Protein 1KJZ (pdb70)

Secondary structure (DSSP, 8-state):
--S---EEEEES-TTSSHHHHHHHHHT-----TTTTSS-SSS--EEEEEEEEE-TTT--EESSSB-TTT-PBPEEEEEEEEEE-SSHHHHHHHHHH-GGG-SEEEEEEETTSSSPPHHHHHHHHHHHHHT---EEEEEE-GGGS-HHHHHHHHHHHHHHHTTSTTTT--EEEEBTTTTBTHHHHHHHHHHHSPPP---TTSPPEEEEEEEE--S----PPPPEEEEEEEES-EETT-EEEEEEEEEEEETTEEEEEEEEEEEEEEEETTEEESEE-SSS-EEEEESS-GGGTGGGTTTT-EEESTT-S--EEEEEEEEEEE----SSSGGGGS-PPP-TT-EEEEEETTEEEEEEEEEEETTEEEEEEEEEEE--TT-EEEEEEEETTEEEEEEEEEEE-

Sequence (400 aa):
SRQAEVNIGMVGHVDHGKTTLTKALTGVWTDHSEELRRGITIKIGFADAEIRRCPNCGRYSTSPVCPYCGHETEFVRRVSFIDAPGHEALMTTMLAGASLMDGAILVIAANEPCPRPQTREHLMALQIIGQKNIIIAQNKIELVDKEKALENYRQIKEFIEGTVAENAPIIPISALHGANIDVLVKAIEDFIPTPKRDPNKPPKMLVLRSFDVNKPGKLVGGVLDGSIVQGKLKVGDEIEIRPGVPYEEHGRIKYEPITTEIVSLQAGGQFVEEAYPGGLVGVGTKLDPYLTKGDLMAGNVVGKPGKLPPVWDSLRLEVHLLERVVGTEQELKVEPIKRKEVLLLNVGTARTMGLVTGLGKDEIEVKLQIPVCAEPGDRVAISRQIGSRWRLIGYGIIKE

Structure (mmCIF, N/CA/C/O backbone):
data_1KJZ
#
_entry.id   1KJZ
#
_cell.length_a   51.480
_cell.length_b   86.741
_cell.length_c   58.083
_cell.angle_alpha   90.00
_cell.angle_beta   110.40
_cell.angle_gamma   90.00
#
_symmetry.space_group_name_H-M   'P 1 21 1'
#
loop_
_entity.id
_entity.type
_entity.pdbx_description
1 polymer eIF2gamma
2 non-polymer 'ZINC ION'
3 water water
#
loop_
_atom_site.group_PDB
_atom_site.id
_atom_site.type_symbol
_atom_site.label_atom_id
_atom_site.label_alt_id
_atom_site.label_comp_id
_atom_site.label_asym_id
_atom_site.label_entity_id
_atom_site.label_seq_id
_atom_site.pdbx_PDB_ins_code
_atom_site.Cartn_x
_atom_site.Cartn_y
_atom_site.Cartn_z
_atom_site.occupancy
_atom_site.B_iso_or_equiv
_atom_site.auth_seq_id
_atom_site.auth_comp_id
_atom_site.auth_asym_id
_atom_site.auth_atom_id
_atom_site.pdbx_PDB_model_num
ATOM 1 N N . SER A 1 6 ? 10.904 -20.025 33.188 1.00 58.09 6 SER A N 1
ATOM 2 C CA . SER A 1 6 ? 9.652 -19.241 33.395 1.00 55.71 6 SER A CA 1
ATOM 3 C C . SER A 1 6 ? 8.477 -19.874 32.663 1.00 53.99 6 SER A C 1
ATOM 4 O O . SER A 1 6 ? 8.637 -20.468 31.598 1.00 52.93 6 SER A O 1
ATOM 7 N N . ARG A 1 7 ? 7.291 -19.726 33.238 1.00 51.32 7 ARG A N 1
ATOM 8 C CA . ARG A 1 7 ? 6.091 -20.298 32.656 1.00 49.09 7 ARG A CA 1
ATOM 9 C C . ARG A 1 7 ? 5.188 -19.220 32.056 1.00 44.65 7 ARG A C 1
ATOM 10 O O . ARG A 1 7 ? 4.026 -19.479 31.753 1.00 43.76 7 ARG A O 1
ATOM 18 N N . GLN A 1 8 ? 5.723 -18.016 31.874 1.00 38.14 8 GLN A N 1
ATOM 19 C CA . GLN A 1 8 ? 4.930 -16.922 31.319 1.00 32.88 8 GLN A CA 1
ATOM 20 C C . GLN A 1 8 ? 4.745 -17.057 29.805 1.00 28.98 8 GLN A C 1
ATOM 21 O O . GLN A 1 8 ? 5.425 -17.841 29.149 1.00 26.53 8 GLN A O 1
ATOM 27 N N . ALA A 1 9 ? 3.818 -16.278 29.258 1.00 26.77 9 ALA A N 1
ATOM 28 C CA . ALA A 1 9 ? 3.554 -16.282 27.821 1.00 27.06 9 ALA A CA 1
ATO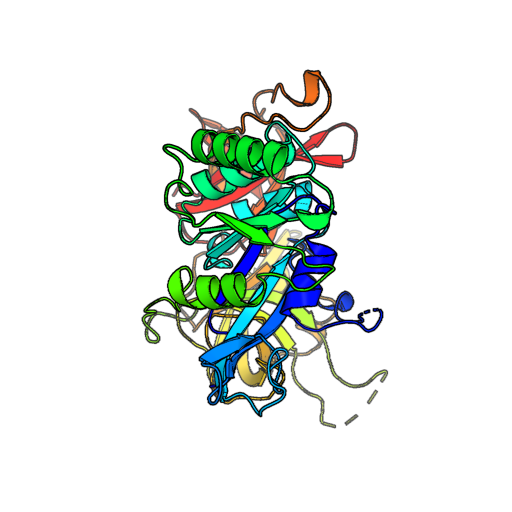M 29 C C . ALA A 1 9 ? 4.859 -15.983 27.096 1.00 28.42 9 ALA A C 1
ATOM 30 O O . ALA A 1 9 ? 5.666 -15.185 27.572 1.00 29.28 9 ALA A O 1
ATOM 32 N N . GLU A 1 10 ? 5.057 -16.610 25.941 1.00 25.98 10 GLU A N 1
ATOM 33 C CA . GLU A 1 10 ? 6.274 -16.416 25.169 1.00 26.58 10 GLU A CA 1
ATOM 34 C C . GLU A 1 10 ? 6.083 -15.581 23.904 1.00 25.77 10 GLU A C 1
ATOM 35 O O . GLU A 1 10 ? 7.035 -14.992 23.394 1.00 26.32 10 GLU A O 1
ATOM 41 N N . VAL A 1 11 ? 4.856 -15.543 23.394 1.00 24.74 11 VAL A N 1
ATOM 42 C CA . VAL A 1 11 ? 4.545 -14.762 22.197 1.00 23.52 11 VAL A CA 1
ATOM 43 C C . VAL A 1 11 ? 3.171 -14.131 22.348 1.00 23.25 11 VAL A C 1
ATOM 44 O O . VAL A 1 11 ? 2.331 -14.651 23.080 1.00 24.74 11 VAL A O 1
ATOM 48 N N . ASN A 1 12 ? 2.961 -12.998 21.681 1.00 22.94 12 ASN A N 1
ATOM 49 C CA . ASN A 1 12 ? 1.667 -12.324 21.693 1.00 23.38 12 ASN A CA 1
ATOM 50 C C . ASN A 1 12 ? 1.104 -12.575 20.300 1.00 23.19 12 ASN A C 1
ATOM 51 O O . ASN A 1 12 ? 1.775 -12.304 19.308 1.00 24.73 12 ASN A O 1
ATOM 56 N N . ILE A 1 13 ? -0.118 -13.097 20.234 1.00 23.15 13 ILE A N 1
ATOM 57 C CA . ILE A 1 13 ? -0.755 -13.433 18.963 1.00 22.31 13 ILE A CA 1
ATOM 58 C C . ILE A 1 13 ? -1.986 -12.564 18.756 1.00 21.74 13 ILE A C 1
ATOM 59 O O . ILE A 1 13 ? -2.949 -12.651 19.515 1.00 20.58 13 ILE A O 1
ATOM 64 N N . GLY A 1 14 ? -1.957 -11.731 17.727 1.00 21.40 14 GLY A N 1
ATOM 65 C CA . GLY A 1 14 ? -3.092 -10.868 17.485 1.00 24.67 14 GLY A CA 1
ATOM 66 C C . GLY A 1 14 ? -4.269 -11.597 16.865 1.00 25.21 14 GLY A C 1
ATOM 67 O O . GLY A 1 14 ? -4.103 -12.346 15.902 1.00 26.31 14 GLY A O 1
ATOM 68 N N . MET A 1 15 ? -5.454 -11.396 17.430 1.00 24.49 15 MET A N 1
ATOM 69 C CA . MET A 1 15 ? -6.661 -12.000 16.885 1.00 25.22 15 MET A CA 1
ATOM 70 C C . MET A 1 15 ? -7.207 -10.920 15.965 1.00 27.39 15 MET A C 1
ATOM 71 O O . MET A 1 15 ? -7.919 -10.007 16.405 1.00 24.36 15 MET A O 1
ATOM 76 N N . VAL A 1 16 ? -6.838 -11.022 14.691 1.00 25.62 16 VAL A N 1
ATOM 77 C CA . VAL A 1 16 ? -7.233 -10.048 13.684 1.00 29.55 16 VAL A CA 1
ATOM 78 C C . VAL A 1 16 ? -8.468 -10.493 12.912 1.00 32.33 16 VAL A C 1
ATOM 79 O O . VAL A 1 16 ? -8.386 -11.289 11.986 1.00 32.02 16 VAL A O 1
ATOM 83 N N . GLY A 1 17 ? -9.622 -9.973 13.301 1.00 38.80 17 GLY A N 1
ATOM 84 C CA . GLY A 1 17 ? -10.842 -10.363 12.619 1.00 46.25 17 GLY A CA 1
ATOM 85 C C . GLY A 1 17 ? -12.053 -9.555 13.036 1.00 50.68 17 GLY A C 1
ATOM 86 O O . GLY A 1 17 ? -12.063 -8.946 14.107 1.00 51.21 17 GLY A O 1
ATOM 87 N N . HIS A 1 18 ? -13.071 -9.559 12.178 1.00 56.73 18 HIS A N 1
ATOM 88 C CA . HIS A 1 18 ? -14.316 -8.831 12.406 1.00 62.54 18 HIS A CA 1
ATOM 89 C C . HIS A 1 18 ? -14.878 -9.079 13.795 1.00 64.30 18 HIS A C 1
ATOM 90 O O . HIS A 1 18 ? -14.868 -10.207 14.284 1.00 64.30 18 HIS A O 1
ATOM 97 N N . VAL A 1 19 ? -15.368 -8.011 14.416 1.00 66.93 19 VAL A N 1
ATOM 98 C CA . VAL A 1 19 ? -15.923 -8.048 15.764 1.00 69.00 19 VAL A CA 1
ATOM 99 C C . VAL A 1 19 ? -16.862 -9.225 16.065 1.00 70.74 19 VAL A C 1
ATOM 100 O O . VAL A 1 19 ? -17.368 -9.358 17.182 1.00 71.50 19 VAL A O 1
ATOM 104 N N . ASP A 1 20 ? -17.091 -10.077 15.068 1.00 72.12 20 ASP A N 1
ATOM 105 C CA . ASP A 1 20 ? -17.912 -11.266 15.253 1.00 73.28 20 ASP A CA 1
ATOM 106 C C . ASP A 1 20 ? -18.072 -12.131 14.005 1.00 73.49 20 ASP A C 1
ATOM 107 O O . ASP A 1 20 ? -19.123 -12.150 13.363 1.00 73.72 20 ASP A O 1
ATOM 112 N N . HIS A 1 21 ? -16.998 -12.832 13.666 1.00 73.57 21 HIS A N 1
ATOM 113 C CA . HIS A 1 21 ? -16.973 -13.769 12.553 1.00 72.95 21 HIS A CA 1
ATOM 114 C C . HIS A 1 21 ? -16.458 -15.026 13.211 1.00 72.05 21 HIS A C 1
ATOM 115 O O . HIS A 1 21 ? -15.949 -15.941 12.559 1.00 71.70 21 HIS A O 1
ATOM 122 N N . GLY A 1 22 ? -16.591 -15.028 14.534 1.00 70.58 22 GLY A N 1
ATOM 123 C CA . GLY A 1 22 ? -16.155 -16.143 15.341 1.00 68.81 22 GLY A CA 1
ATOM 124 C C . GLY A 1 22 ? -15.020 -15.767 16.271 1.00 67.39 22 GLY A C 1
ATOM 125 O O . GLY A 1 22 ? -14.729 -16.504 17.206 1.00 68.00 22 GLY A O 1
ATOM 126 N N . LYS A 1 23 ? -14.382 -14.623 16.026 1.00 65.93 23 LYS A N 1
ATOM 127 C CA . LYS A 1 23 ? -13.254 -14.180 16.853 1.00 64.50 23 LYS A CA 1
ATOM 128 C C . LYS A 1 23 ? -13.479 -14.397 18.342 1.00 62.37 23 LYS A C 1
ATOM 129 O O . LYS A 1 23 ? -12.699 -15.082 19.000 1.00 62.54 23 LYS A O 1
ATOM 135 N N . THR A 1 24 ? -14.542 -13.804 18.872 1.00 59.52 24 THR A N 1
ATOM 136 C CA . THR A 1 24 ? -14.844 -13.942 20.289 1.00 56.32 24 THR A CA 1
ATOM 137 C C . THR A 1 24 ? -14.998 -15.411 20.662 1.00 53.68 24 THR A C 1
ATOM 138 O O . THR A 1 24 ? -14.368 -15.892 21.605 1.00 52.28 24 THR A O 1
ATOM 142 N N . THR A 1 25 ? -15.832 -16.119 19.911 1.00 49.57 25 THR A N 1
ATOM 143 C CA . THR A 1 25 ? -16.073 -17.534 20.160 1.00 48.40 25 THR A CA 1
ATOM 144 C C . THR A 1 25 ? -14.800 -18.359 19.960 1.00 45.61 25 THR A C 1
ATOM 145 O O . THR A 1 25 ? -14.611 -19.393 20.606 1.00 44.40 25 THR A O 1
ATOM 149 N N . LEU A 1 26 ? -13.932 -17.895 19.065 1.00 42.76 26 LEU A N 1
ATOM 150 C CA . LEU A 1 26 ? -12.676 -18.583 18.772 1.00 39.05 26 LEU A CA 1
ATOM 151 C C . LEU A 1 26 ? -11.633 -18.305 19.845 1.00 37.23 26 LEU A C 1
ATOM 152 O O . LEU A 1 26 ? -10.964 -19.218 20.319 1.00 37.04 26 LEU A O 1
ATOM 157 N N . THR A 1 27 ? -11.490 -17.040 20.223 1.00 36.27 27 THR A N 1
ATOM 158 C CA . THR A 1 27 ? -10.529 -16.672 21.251 1.00 37.12 27 THR A CA 1
ATOM 159 C C . THR A 1 27 ? -10.854 -17.442 22.522 1.00 35.68 27 THR A C 1
ATOM 160 O O . THR A 1 27 ? -9.964 -17.998 23.163 1.00 33.09 27 THR A O 1
ATOM 164 N N . LYS A 1 28 ? -12.137 -17.477 22.873 1.00 34.90 28 LYS A N 1
ATOM 165 C CA . LYS A 1 28 ? -12.578 -18.181 24.070 1.00 36.14 28 LYS A CA 1
ATOM 166 C C . LYS A 1 28 ? -12.373 -19.685 23.927 1.00 34.60 28 LYS A C 1
ATOM 167 O O . LYS A 1 28 ? -12.047 -20.368 24.899 1.00 35.04 28 LYS A O 1
ATOM 173 N N . ALA A 1 29 ? -12.549 -20.201 22.714 1.00 33.52 29 ALA A N 1
ATOM 174 C CA . ALA A 1 29 ? -12.347 -21.626 22.470 1.00 33.56 29 ALA A CA 1
ATOM 175 C C . ALA A 1 29 ? -10.872 -21.955 22.696 1.00 33.66 29 ALA A C 1
ATOM 176 O O . ALA A 1 29 ? -10.531 -23.045 23.145 1.00 34.50 29 ALA A O 1
ATOM 178 N N . LEU A 1 30 ? -10.006 -20.993 22.390 1.00 31.00 30 LEU A N 1
ATOM 179 C CA . LEU A 1 30 ? -8.568 -21.161 22.551 1.00 30.53 30 LEU A CA 1
ATOM 180 C C . LEU A 1 30 ? -8.091 -20.931 23.986 1.00 32.32 30 LEU A C 1
ATOM 181 O O . LEU A 1 30 ? -7.170 -21.598 24.451 1.00 32.17 30 LEU A O 1
ATOM 186 N N . THR A 1 31 ? -8.709 -19.987 24.685 1.00 31.91 31 THR A N 1
ATOM 187 C CA . THR A 1 31 ? -8.311 -19.704 26.060 1.00 34.28 31 THR A CA 1
ATOM 188 C C . THR A 1 31 ? -9.051 -20.581 27.066 1.00 36.58 31 THR A C 1
ATOM 189 O O . THR A 1 31 ? -8.594 -20.759 28.192 1.00 37.54 31 THR A O 1
ATOM 193 N N . GLY A 1 32 ? -10.194 -21.119 26.658 1.00 37.65 32 GLY A N 1
ATOM 194 C CA . GLY A 1 32 ? -10.966 -21.967 27.549 1.00 40.13 32 GLY A CA 1
ATOM 195 C C . GLY A 1 32 ? -11.809 -21.168 28.524 1.00 41.53 32 GLY A C 1
ATOM 196 O O . GLY A 1 32 ? -12.303 -21.702 29.518 1.00 42.24 32 GLY A O 1
ATOM 197 N N . VAL A 1 33 ? -11.978 -19.881 28.242 1.00 41.53 33 VAL A N 1
ATOM 198 C CA . VAL A 1 33 ? -12.772 -19.013 29.100 1.00 43.45 33 VAL A CA 1
ATOM 199 C C . VAL A 1 33 ? -14.241 -19.108 28.713 1.00 43.85 33 VAL A C 1
ATOM 200 O O . VAL A 1 33 ? -14.601 -18.852 27.564 1.00 44.38 33 VAL A O 1
ATOM 204 N N . TRP A 1 34 ? -15.092 -19.484 29.663 1.00 42.95 34 TRP A N 1
ATOM 205 C CA . TRP A 1 34 ? -16.518 -19.592 29.379 1.00 42.30 34 TRP A CA 1
ATOM 206 C C . TRP A 1 34 ? -17.388 -18.881 30.412 1.00 45.34 34 TRP A C 1
ATOM 207 O O . TRP A 1 34 ? -18.607 -18.836 30.273 1.00 45.57 34 TRP A O 1
ATOM 218 N N . THR A 1 35 ? -16.768 -18.329 31.450 1.00 48.92 35 THR A N 1
ATOM 219 C CA . THR A 1 35 ? -17.524 -17.612 32.472 1.00 53.77 35 THR A CA 1
ATOM 220 C C . THR A 1 35 ? -17.611 -16.133 32.100 1.00 56.24 35 THR A C 1
ATOM 221 O O . THR A 1 35 ? -16.614 -15.523 31.708 1.00 56.36 35 THR A O 1
ATOM 225 N N . ASP A 1 36 ? -18.810 -15.565 32.213 1.00 59.59 36 ASP A N 1
ATOM 226 C CA . ASP A 1 36 ? -19.036 -14.160 31.877 1.00 61.34 36 ASP A CA 1
ATOM 227 C C . ASP A 1 36 ? -18.345 -13.212 32.856 1.00 62.10 36 ASP A C 1
ATOM 228 O O . ASP A 1 36 ? -17.394 -13.590 33.541 1.00 63.06 36 ASP A O 1
ATOM 230 N N . HIS A 1 38 ? -16.091 -11.303 33.056 1.00 76.89 38 HIS A N 1
ATOM 231 C CA . HIS A 1 38 ? -14.669 -11.292 32.747 1.00 76.67 38 HIS A CA 1
ATOM 232 C C . HIS A 1 38 ? -14.064 -9.981 33.230 1.00 76.23 38 HIS A C 1
ATOM 233 O O . HIS A 1 38 ? -13.840 -9.065 32.438 1.00 76.80 38 HIS A O 1
ATOM 235 N N . SER A 1 39 ? -13.807 -9.893 34.532 1.00 75.30 39 SER A N 1
ATOM 236 C CA . SER A 1 39 ? -13.231 -8.686 35.112 1.00 73.68 39 SER A CA 1
ATOM 237 C C . SER A 1 39 ? -11.776 -8.523 34.689 1.00 72.56 39 SER A C 1
ATOM 238 O O . SER A 1 39 ? -10.926 -8.088 35.472 1.00 72.81 39 SER A O 1
ATOM 240 N N . GLU A 1 40 ? -11.496 -8.901 33.448 1.00 70.21 40 GLU A N 1
ATOM 241 C CA . GLU A 1 40 ? -10.164 -8.765 32.884 1.00 68.07 40 GLU A CA 1
ATOM 242 C C . GLU A 1 40 ? -10.242 -7.519 32.014 1.00 66.34 40 GLU A C 1
ATOM 243 O O . GLU A 1 40 ? -9.226 -6.965 31.593 1.00 65.82 40 GLU A O 1
ATOM 245 N N . GLU A 1 41 ? -11.475 -7.088 31.760 1.00 63.95 41 GLU A N 1
ATOM 246 C CA . GLU A 1 41 ? -11.740 -5.904 30.955 1.00 62.43 41 GLU A CA 1
ATOM 247 C C . GLU A 1 41 ? -11.255 -4.654 31.669 1.00 61.65 41 GLU A C 1
ATOM 248 O O . GLU A 1 41 ? -11.102 -3.596 31.058 1.00 61.78 41 GLU A O 1
ATOM 254 N N . LEU A 1 42 ? -11.021 -4.785 32.971 1.00 59.74 42 LEU A N 1
ATOM 255 C CA . LEU A 1 42 ? -10.541 -3.674 33.777 1.00 58.05 42 LEU A CA 1
ATOM 256 C C . LEU A 1 42 ? -9.020 -3.604 33.717 1.00 55.67 42 LEU A C 1
ATOM 257 O O . LEU A 1 42 ? -8.402 -2.758 34.362 1.00 56.13 42 LEU A O 1
ATOM 262 N N . ARG A 1 43 ? -8.422 -4.500 32.937 1.00 52.40 43 ARG A N 1
ATOM 263 C CA . ARG A 1 43 ? -6.971 -4.543 32.777 1.00 49.03 43 ARG A CA 1
ATOM 264 C C . ARG A 1 43 ? -6.591 -4.037 31.385 1.00 44.18 43 ARG A C 1
ATOM 265 O O . ARG A 1 43 ? -5.416 -3.834 31.088 1.00 41.89 43 ARG A O 1
ATOM 273 N N . ARG A 1 44 ? -7.600 -3.840 30.541 1.00 38.71 44 ARG A N 1
ATOM 274 C CA . ARG A 1 44 ? -7.402 -3.386 29.166 1.00 35.66 44 ARG A CA 1
ATOM 275 C C . ARG A 1 44 ? -6.718 -2.026 29.066 1.00 32.93 44 ARG A C 1
ATOM 276 O O . ARG A 1 44 ? -6.821 -1.199 29.974 1.00 31.56 44 ARG A O 1
ATOM 284 N N . GLY A 1 45 ? -6.019 -1.807 27.952 1.00 31.04 45 GLY A N 1
ATOM 285 C CA . GLY A 1 45 ? -5.329 -0.547 27.736 1.00 29.54 45 GLY A CA 1
ATOM 286 C C . GLY A 1 45 ? -6.304 0.610 27.620 1.00 28.82 45 GLY A C 1
ATOM 287 O O . GLY A 1 45 ? -7.478 0.401 27.289 1.00 28.86 45 GLY A O 1
ATOM 288 N N . ILE A 1 46 ? -5.826 1.821 27.901 1.00 26.14 46 ILE A N 1
ATOM 289 C CA . ILE A 1 46 ? -6.654 3.019 27.824 1.00 28.08 46 ILE A CA 1
ATOM 290 C C . ILE A 1 46 ? -6.134 4.030 26.801 1.00 28.80 46 ILE A C 1
ATOM 291 O O . ILE A 1 46 ? -6.754 5.067 26.591 1.00 29.56 46 ILE A O 1
ATOM 296 N N . THR A 1 47 ? -4.985 3.741 26.191 1.00 28.77 47 THR A N 1
ATOM 297 C CA . THR A 1 47 ? -4.419 4.598 25.144 1.00 28.74 47 THR A CA 1
ATOM 298 C C . THR A 1 47 ? -4.751 3.774 23.893 1.00 32.26 47 THR A C 1
ATOM 299 O O . THR A 1 47 ? -5.630 4.147 23.114 1.00 31.33 47 THR A O 1
ATOM 303 N N . ILE A 1 48 ? -4.050 2.662 23.688 1.00 31.17 48 ILE A N 1
ATOM 304 C CA . ILE A 1 48 ? -4.439 1.750 22.616 1.00 29.55 48 ILE A CA 1
ATOM 305 C C . ILE A 1 48 ? -5.264 0.783 23.480 1.00 30.16 48 ILE A C 1
ATOM 306 O O . ILE A 1 48 ? -4.873 0.488 24.611 1.00 30.16 48 ILE A O 1
ATOM 311 N N . LYS A 1 49 ? -6.401 0.309 22.985 1.00 29.79 49 LYS A N 1
ATOM 312 C CA . LYS A 1 49 ? -7.261 -0.569 23.786 1.00 32.37 49 LYS A CA 1
ATOM 313 C C . LYS A 1 49 ? -6.908 -2.058 23.753 1.00 31.63 49 LYS A C 1
ATOM 314 O O . LYS A 1 49 ? -7.788 -2.913 23.609 1.00 32.06 49 LYS A O 1
ATOM 320 N N . ILE A 1 50 ? -5.628 -2.366 23.933 1.00 30.96 50 ILE A N 1
ATOM 321 C CA . ILE A 1 50 ? -5.159 -3.744 23.883 1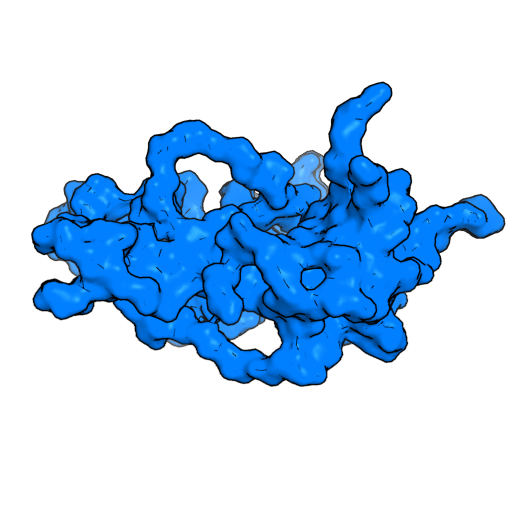.00 30.07 50 ILE A CA 1
ATOM 322 C C . ILE A 1 50 ? -5.460 -4.577 25.136 1.00 28.75 50 ILE A C 1
ATOM 323 O O . ILE A 1 50 ? -5.259 -4.128 26.268 1.00 29.52 50 ILE A O 1
ATOM 328 N N . GLY A 1 51 ? -5.972 -5.786 24.917 1.00 27.58 51 GLY A N 1
ATOM 329 C CA . GLY A 1 51 ? -6.276 -6.691 26.014 1.00 25.37 51 GLY A CA 1
ATOM 330 C C . GLY A 1 51 ? -5.495 -7.982 25.835 1.00 26.35 51 GLY A C 1
ATOM 331 O O . GLY A 1 51 ? -5.218 -8.383 24.699 1.00 26.34 51 GLY A O 1
ATOM 332 N N . PHE A 1 52 ? -5.130 -8.632 26.939 1.00 25.57 52 PHE A N 1
ATOM 333 C CA . PHE A 1 52 ? -4.370 -9.880 26.875 1.00 26.51 52 PHE A CA 1
ATOM 334 C C . PHE A 1 52 ? -5.133 -11.062 27.473 1.00 27.55 52 PHE A C 1
ATOM 335 O O . PHE A 1 52 ? -5.780 -10.934 28.509 1.00 29.11 52 PHE A O 1
ATOM 343 N N . ALA A 1 53 ? -5.051 -12.214 26.815 1.00 26.65 53 ALA A N 1
ATOM 344 C CA . ALA A 1 53 ? -5.716 -13.425 27.294 1.00 27.65 53 ALA A CA 1
ATOM 345 C C . ALA A 1 53 ? -4.777 -14.593 27.044 1.00 26.75 53 ALA A C 1
ATOM 346 O O . ALA A 1 53 ? -4.635 -15.055 25.914 1.00 25.27 53 ALA A O 1
ATOM 348 N N . ASP A 1 54 ? -4.138 -15.057 28.112 1.00 26.99 54 ASP A N 1
ATOM 349 C CA . ASP A 1 54 ? -3.184 -16.158 28.055 1.00 28.58 54 ASP A CA 1
ATOM 350 C C . ASP A 1 54 ? -3.850 -17.514 27.844 1.00 28.13 54 ASP A C 1
ATOM 351 O O . ASP A 1 54 ? -5.022 -17.705 28.166 1.00 27.40 54 ASP A O 1
ATOM 356 N N . ALA A 1 55 ? -3.075 -18.451 27.309 1.00 26.61 55 ALA A N 1
ATOM 357 C CA . ALA A 1 55 ? -3.530 -19.815 27.082 1.00 27.76 55 ALA A CA 1
ATOM 358 C C . ALA A 1 55 ? -2.302 -20.707 27.134 1.00 27.44 55 ALA A C 1
ATOM 359 O O . ALA A 1 55 ? -1.226 -20.313 26.672 1.00 27.91 55 ALA A O 1
ATOM 361 N N . GLU A 1 56 ? -2.449 -21.899 27.707 1.00 28.62 56 GLU A N 1
ATOM 362 C CA . GLU A 1 56 ? -1.335 -22.831 27.774 1.00 28.39 56 GLU A CA 1
ATOM 363 C C . GLU A 1 56 ? -1.506 -23.909 26.718 1.00 28.94 56 GLU A C 1
ATOM 364 O O . GLU A 1 56 ? -2.468 -24.677 26.756 1.00 31.31 56 GLU A O 1
ATOM 370 N N . ILE A 1 57 ? -0.582 -23.953 25.767 1.00 28.51 57 ILE A N 1
ATOM 371 C CA . ILE A 1 57 ? -0.625 -24.961 24.719 1.00 28.81 57 ILE A CA 1
ATOM 372 C C . ILE A 1 57 ? -0.032 -26.243 25.289 1.00 30.69 57 ILE A C 1
ATOM 373 O O . ILE A 1 57 ? 1.069 -26.246 25.850 1.00 27.64 57 ILE A O 1
ATOM 378 N N . ARG A 1 58 ? -0.788 -27.324 25.158 1.00 30.97 58 ARG A N 1
ATOM 379 C CA . ARG A 1 58 ? -0.372 -28.618 25.663 1.00 32.21 58 ARG A CA 1
ATOM 380 C C . ARG A 1 58 ? -0.556 -29.669 24.573 1.00 32.70 58 ARG A C 1
ATOM 381 O O . ARG A 1 58 ? -1.277 -29.449 23.599 1.00 32.63 58 ARG A O 1
ATOM 389 N N . ARG A 1 59 ? 0.099 -30.810 24.742 1.00 33.85 59 ARG A N 1
ATOM 390 C CA . ARG A 1 59 ? 0.020 -31.891 23.769 1.00 34.70 59 ARG A CA 1
ATOM 391 C C . ARG A 1 59 ? -0.296 -33.212 24.465 1.00 35.38 59 ARG A C 1
ATOM 392 O O . ARG A 1 59 ? 0.327 -33.554 25.470 1.00 34.96 59 ARG A O 1
ATOM 400 N N . CYS A 1 60 ? -1.267 -33.950 23.934 1.00 35.84 60 CYS A N 1
ATOM 401 C CA . CYS A 1 60 ? -1.651 -35.234 24.525 1.00 37.45 60 CYS A CA 1
ATOM 402 C C . CYS A 1 60 ? -0.585 -36.294 24.254 1.00 38.99 60 CYS A C 1
ATOM 403 O O . CYS A 1 60 ? -0.205 -36.528 23.107 1.00 38.22 60 CYS A O 1
ATOM 406 N N . PRO A 1 61 ? -0.079 -36.941 25.315 1.00 41.47 61 PRO A N 1
ATOM 407 C CA . PRO A 1 61 ? 0.947 -37.984 25.197 1.00 43.01 61 PRO A CA 1
ATOM 408 C C . PRO A 1 61 ? 0.370 -39.244 24.557 1.00 43.78 61 PRO A C 1
ATOM 409 O O . PRO A 1 61 ? 1.073 -39.980 23.864 1.00 44.60 61 PRO A O 1
ATOM 413 N N . ASN A 1 62 ? -0.917 -39.480 24.802 1.00 44.45 62 ASN A N 1
ATOM 414 C CA . ASN A 1 62 ? -1.603 -40.656 24.281 1.00 43.90 62 ASN A CA 1
ATOM 415 C C . ASN A 1 62 ? -1.917 -40.610 22.784 1.00 43.58 62 ASN A C 1
ATOM 416 O O . ASN A 1 62 ? -1.493 -41.494 22.038 1.00 44.00 62 ASN A O 1
ATOM 421 N N . CYS A 1 63 ? -2.663 -39.596 22.345 1.00 41.55 63 CYS A N 1
ATOM 422 C CA . CYS A 1 63 ? -3.021 -39.485 20.929 1.00 38.82 63 CYS A CA 1
ATOM 423 C C . CYS A 1 63 ? -2.199 -38.463 20.143 1.00 37.49 63 CYS A C 1
ATOM 424 O O . CYS A 1 63 ? -2.362 -38.328 18.931 1.00 35.60 63 CYS A O 1
ATOM 427 N N . GLY A 1 64 ? -1.327 -37.739 20.839 1.00 36.97 64 GLY A N 1
ATOM 428 C CA . GLY A 1 64 ? -0.476 -36.754 20.190 1.00 35.80 64 GLY A CA 1
ATOM 429 C C . GLY A 1 64 ? -1.112 -35.471 19.676 1.00 35.14 64 GLY A C 1
ATOM 430 O O . GLY A 1 64 ? -0.441 -34.683 19.012 1.00 33.76 64 GLY A O 1
ATOM 431 N N . ARG A 1 65 ? -2.388 -35.244 19.975 1.00 31.45 65 ARG A N 1
ATOM 432 C CA . ARG A 1 65 ? -3.065 -34.038 19.504 1.00 31.47 65 ARG A CA 1
ATOM 433 C C . ARG A 1 65 ? -2.896 -32.843 20.452 1.00 31.08 65 ARG A C 1
ATOM 434 O O . ARG A 1 65 ? -2.816 -33.004 21.675 1.00 29.77 65 ARG A O 1
ATOM 442 N N . TYR A 1 66 ? -2.830 -31.645 19.875 1.00 29.47 66 TYR A N 1
ATOM 443 C CA . TYR A 1 66 ? -2.660 -30.427 20.658 1.00 29.55 66 TYR A CA 1
ATOM 444 C C . TYR A 1 66 ? -3.975 -29.800 21.096 1.00 28.14 66 TYR A C 1
ATOM 445 O O . TYR A 1 66 ? -4.986 -29.905 20.409 1.00 29.12 66 TYR A O 1
ATOM 454 N N . SER A 1 67 ? -3.938 -29.142 22.249 1.00 26.40 67 SER A N 1
ATOM 455 C CA . SER A 1 67 ? -5.096 -28.456 22.799 1.00 28.07 67 SER A CA 1
ATOM 456 C C . SER A 1 67 ? -4.585 -27.432 23.811 1.00 28.37 67 SER A C 1
ATOM 457 O O . SER A 1 67 ? -3.376 -27.293 24.010 1.00 29.04 67 SER A O 1
ATOM 460 N N . THR A 1 68 ? -5.507 -26.715 24.444 1.00 28.53 68 THR A N 1
ATOM 461 C CA . THR A 1 68 ? -5.142 -25.718 25.439 1.00 29.49 68 THR A CA 1
ATOM 462 C C . THR A 1 68 ? -5.794 -26.093 26.764 1.00 29.99 68 THR A C 1
ATOM 463 O O . THR A 1 68 ? -6.092 -25.236 27.599 1.00 29.48 68 THR A O 1
ATOM 467 N N . SER A 1 69 ? -6.014 -27.394 26.940 1.00 30.63 69 SER A N 1
ATOM 468 C CA . SER A 1 69 ? -6.619 -27.922 28.157 1.00 31.48 69 SER A CA 1
ATOM 469 C C . SER A 1 69 ? -5.723 -28.969 28.822 1.00 32.65 69 SER A C 1
ATOM 470 O O . SER A 1 69 ? -5.015 -29.722 28.142 1.00 31.26 69 SER A O 1
ATOM 473 N N . PRO A 1 70 ? -5.737 -29.022 30.164 1.00 33.95 70 PRO A N 1
ATOM 474 C CA . PRO A 1 70 ? -4.930 -29.984 30.925 1.00 35.25 70 PRO A CA 1
ATOM 475 C C . PRO A 1 70 ? -5.417 -31.397 30.611 1.00 35.03 70 PRO A C 1
ATOM 476 O O . PRO A 1 70 ? -4.717 -32.382 30.850 1.00 35.31 70 PRO A O 1
ATOM 480 N N . VAL A 1 71 ? -6.636 -31.470 30.084 1.00 35.29 71 VAL A N 1
ATOM 481 C CA . VAL A 1 71 ? -7.274 -32.733 29.724 1.00 33.11 71 VAL A CA 1
ATOM 482 C C . VAL A 1 71 ? -7.561 -32.789 28.226 1.00 32.43 71 VAL A C 1
ATOM 483 O O . VAL A 1 71 ? -8.321 -31.973 27.702 1.00 30.46 71 VAL A O 1
ATOM 487 N N . CYS A 1 72 ? -6.961 -33.758 27.544 1.00 30.98 72 CYS A N 1
ATOM 488 C CA . CYS A 1 72 ? -7.168 -33.895 26.108 1.00 31.65 72 CYS A CA 1
ATOM 489 C C . CYS A 1 72 ? -8.653 -33.990 25.765 1.00 32.13 72 CYS A C 1
ATOM 490 O O . CYS A 1 72 ? -9.363 -34.850 26.276 1.00 32.17 72 CYS A O 1
ATOM 493 N N . PRO A 1 73 ? -9.139 -33.108 24.881 1.00 33.26 73 PRO A N 1
ATOM 494 C CA . PRO A 1 73 ? -10.550 -33.112 24.484 1.00 33.96 73 PRO A CA 1
ATOM 495 C C . PRO A 1 73 ? -10.936 -34.322 23.622 1.00 33.99 73 PRO A C 1
ATOM 496 O O . PRO A 1 73 ? -12.115 -34.660 23.509 1.00 35.90 73 PRO A O 1
ATOM 500 N N . TYR A 1 74 ? -9.940 -34.973 23.029 1.00 33.92 74 TYR A N 1
ATOM 501 C CA . TYR A 1 74 ? -10.192 -36.095 22.128 1.00 34.80 74 TYR A CA 1
ATOM 502 C C . TYR A 1 74 ? -10.144 -37.503 22.711 1.00 35.19 74 TYR A C 1
ATOM 503 O O . TYR A 1 74 ? -10.844 -38.392 22.221 1.00 34.60 74 TYR A O 1
ATOM 512 N N . CYS A 1 75 ? -9.324 -37.721 23.734 1.00 35.30 75 CYS A N 1
ATOM 513 C CA . CYS A 1 75 ? -9.252 -39.044 24.352 1.00 35.07 75 CYS A CA 1
ATOM 514 C C . CYS A 1 75 ? -9.427 -38.975 25.870 1.00 36.12 75 CYS A C 1
ATOM 515 O O . CYS A 1 75 ? -9.615 -39.998 26.526 1.00 35.62 75 CYS A O 1
ATOM 518 N N . GLY A 1 76 ? -9.362 -37.768 26.427 1.00 35.51 76 GLY A N 1
ATOM 519 C CA . GLY A 1 76 ? -9.552 -37.608 27.861 1.00 35.44 76 GLY A CA 1
ATOM 520 C C . GLY A 1 76 ? -8.332 -37.797 28.745 1.00 36.09 76 GLY A C 1
ATOM 521 O O . GLY A 1 76 ? -8.439 -37.702 29.968 1.00 36.80 76 GLY A O 1
ATOM 522 N N . HIS A 1 77 ? -7.179 -38.068 28.142 1.00 36.69 77 HIS A N 1
ATOM 523 C CA . HIS A 1 77 ? -5.946 -38.258 28.901 1.00 38.54 77 HIS A CA 1
ATOM 524 C C . HIS A 1 77 ? -5.325 -36.934 29.344 1.00 38.92 77 HIS A C 1
ATOM 525 O O . HIS A 1 77 ? -5.650 -35.871 28.819 1.00 35.28 77 HIS A O 1
ATOM 532 N N . GLU A 1 78 ? -4.419 -37.019 30.314 1.00 39.55 78 GLU A N 1
ATOM 533 C CA . GLU A 1 78 ? -3.723 -35.852 30.842 1.00 39.64 78 GLU A CA 1
ATOM 534 C C . GLU A 1 78 ? -2.713 -35.367 29.805 1.00 38.36 78 GLU A C 1
ATOM 535 O O . GLU A 1 78 ? -1.919 -36.152 29.287 1.00 35.76 78 GLU A O 1
ATOM 541 N N . THR A 1 79 ? -2.734 -34.070 29.510 1.00 36.20 79 THR A N 1
ATOM 542 C CA . THR A 1 79 ? -1.815 -33.509 28.526 1.00 34.76 79 THR A CA 1
ATOM 543 C C . THR A 1 79 ? -0.545 -32.970 29.169 1.00 33.82 79 THR A C 1
ATOM 544 O O . THR A 1 79 ? -0.502 -32.717 30.370 1.00 34.54 79 THR A O 1
ATOM 548 N N . GLU A 1 80 ? 0.487 -32.794 28.352 1.00 35.02 80 GLU A N 1
ATOM 549 C CA . GLU A 1 80 ? 1.763 -32.271 28.820 1.00 36.34 80 GLU A CA 1
ATOM 550 C C . GLU A 1 80 ? 1.942 -30.815 28.386 1.00 36.91 80 GLU A C 1
ATOM 551 O O . GLU A 1 80 ? 1.502 -30.421 27.302 1.00 35.19 80 GLU A O 1
ATOM 557 N N . PHE A 1 81 ? 2.588 -30.023 29.237 1.00 36.05 81 PHE A N 1
ATOM 558 C CA . PHE A 1 81 ? 2.825 -28.611 28.947 1.00 35.83 81 PHE A CA 1
ATOM 559 C C . PHE A 1 81 ? 3.792 -28.431 27.788 1.00 35.40 81 PHE A C 1
ATOM 560 O O . PHE A 1 81 ? 4.794 -29.143 27.682 1.00 35.33 81 PHE A O 1
ATOM 568 N N . VAL A 1 82 ? 3.492 -27.467 26.924 1.00 33.17 82 VAL A N 1
ATOM 569 C CA . VAL A 1 82 ? 4.341 -27.176 25.780 1.00 32.37 82 VAL A CA 1
ATOM 570 C C . VAL A 1 82 ? 4.820 -25.727 25.841 1.00 31.75 82 VAL A C 1
ATOM 571 O O . VAL A 1 82 ? 6.022 -25.461 25.875 1.00 31.56 82 VAL A O 1
ATOM 575 N N . ARG A 1 83 ? 3.875 -24.793 25.883 1.00 30.20 83 ARG A N 1
ATOM 576 C CA . ARG A 1 83 ? 4.218 -23.374 25.898 1.00 30.03 83 ARG A CA 1
ATOM 577 C C . ARG A 1 83 ? 3.016 -22.490 26.226 1.00 29.84 83 ARG A C 1
ATOM 578 O O . ARG A 1 83 ? 1.885 -22.803 25.845 1.00 30.06 83 ARG A O 1
ATOM 586 N N . ARG A 1 84 ? 3.262 -21.392 26.937 1.00 28.04 84 ARG A N 1
ATOM 587 C CA . ARG A 1 84 ? 2.198 -20.447 27.265 1.00 27.70 84 ARG A CA 1
ATOM 588 C C . ARG A 1 84 ? 2.291 -19.320 26.241 1.00 26.09 84 ARG A C 1
ATOM 589 O O . ARG A 1 84 ? 3.390 -18.896 25.886 1.00 26.18 84 ARG A O 1
ATOM 597 N N . VAL A 1 85 ? 1.142 -18.854 25.759 1.00 24.83 85 VAL A N 1
ATOM 598 C CA . VAL A 1 85 ? 1.093 -17.771 24.778 1.00 24.64 85 VAL A CA 1
ATOM 599 C C . VAL A 1 85 ? 0.011 -16.794 25.230 1.00 24.59 85 VAL A C 1
ATOM 600 O O . VAL A 1 85 ? -0.734 -17.076 26.172 1.00 25.19 85 VAL A O 1
ATOM 604 N N . SER A 1 86 ? -0.077 -15.645 24.574 1.00 23.54 86 SER A N 1
ATOM 605 C CA . SER A 1 86 ? -1.087 -14.666 24.944 1.00 24.93 86 SER A CA 1
ATOM 606 C C . SER A 1 86 ? -1.778 -14.115 23.703 1.00 25.30 86 SER A C 1
ATOM 607 O O . SER A 1 86 ? -1.122 -13.682 22.757 1.00 24.94 86 SER A O 1
ATOM 610 N N . PHE A 1 87 ? -3.105 -14.149 23.695 1.00 25.76 87 PHE A N 1
ATOM 611 C CA . PHE A 1 87 ? -3.830 -13.608 22.554 1.00 23.69 87 PHE A CA 1
ATOM 612 C C . PHE A 1 87 ? -4.194 -12.182 22.887 1.00 23.32 87 PHE A C 1
ATOM 613 O O . PHE A 1 87 ? -4.688 -11.901 23.985 1.00 22.84 87 PHE A O 1
ATOM 621 N N . ILE A 1 88 ? -3.928 -11.279 21.946 1.00 23.58 88 ILE A N 1
ATOM 622 C CA . ILE A 1 88 ? -4.227 -9.874 22.141 1.00 24.06 88 ILE A CA 1
ATOM 623 C C . ILE A 1 88 ? -5.350 -9.451 21.210 1.00 27.75 88 ILE A C 1
ATOM 624 O O . ILE A 1 88 ? -5.462 -9.939 20.082 1.00 25.58 88 ILE A O 1
ATOM 629 N N . ASP A 1 89 ? -6.189 -8.544 21.690 1.00 29.71 89 ASP A N 1
ATOM 630 C CA . ASP A 1 89 ? -7.317 -8.073 20.897 1.00 32.57 89 ASP A CA 1
ATOM 631 C C . ASP A 1 89 ? -7.634 -6.637 21.281 1.00 32.63 89 ASP A C 1
ATOM 632 O O . ASP A 1 89 ? -7.075 -6.111 22.240 1.00 30.48 89 ASP A O 1
ATOM 637 N N . ALA A 1 90 ? -8.525 -6.011 20.521 1.00 32.00 90 ALA A N 1
ATOM 638 C CA . ALA A 1 90 ? -8.956 -4.640 20.784 1.00 33.49 90 ALA A CA 1
ATOM 639 C C . ALA A 1 90 ? -10.449 -4.594 20.489 1.00 35.00 90 ALA A C 1
ATOM 640 O O . ALA A 1 90 ? -10.954 -5.399 19.708 1.00 35.87 90 ALA A O 1
ATOM 642 N N . PRO A 1 91 ? -11.180 -3.669 21.124 1.00 36.09 91 PRO A N 1
ATOM 643 C CA . PRO A 1 91 ? -12.623 -3.595 20.866 1.00 37.58 91 PRO A CA 1
ATOM 644 C C . PRO A 1 91 ? -12.955 -2.852 19.573 1.00 37.38 91 PRO A C 1
ATOM 645 O O . PRO A 1 91 ? -12.865 -1.630 19.518 1.00 39.25 91 PRO A O 1
ATOM 649 N N . GLY A 1 92 ? -13.326 -3.590 18.534 1.00 38.21 92 GLY A N 1
ATOM 650 C CA . GLY A 1 92 ? -13.691 -2.950 17.282 1.00 36.65 92 GLY A CA 1
ATOM 651 C C . GLY A 1 92 ? -12.567 -2.706 16.295 1.00 35.45 92 GLY A C 1
ATOM 652 O O . GLY A 1 92 ? -11.390 -2.681 16.655 1.00 32.71 92 GLY A O 1
ATOM 653 N N . HIS A 1 93 ? -12.962 -2.499 15.042 1.00 34.82 93 HIS A N 1
ATOM 654 C CA . HIS A 1 93 ? -12.050 -2.270 13.931 1.00 33.99 93 HIS A CA 1
ATOM 655 C C . HIS A 1 93 ? -11.068 -1.114 14.087 1.00 34.25 93 HIS A C 1
ATOM 656 O O . HIS A 1 93 ? -9.867 -1.291 13.882 1.00 31.66 93 HIS A O 1
ATOM 663 N N . GLU A 1 94 ? -11.571 0.071 14.428 1.00 34.25 94 GLU A N 1
ATOM 664 C CA . GLU A 1 94 ? -10.698 1.231 14.587 1.00 34.55 94 GLU A CA 1
ATOM 665 C C . GLU A 1 94 ? -9.619 1.002 15.641 1.00 31.61 94 GLU A C 1
ATOM 666 O O . GLU A 1 94 ? -8.447 1.315 15.418 1.00 32.36 94 GLU A O 1
ATOM 672 N N . ALA A 1 95 ? -10.011 0.465 16.790 1.00 30.56 95 ALA A N 1
ATOM 673 C CA . ALA A 1 95 ? -9.053 0.216 17.871 1.00 30.01 95 ALA A CA 1
ATOM 674 C C . ALA A 1 95 ? -7.996 -0.810 17.466 1.00 29.39 95 ALA A C 1
ATOM 675 O O . ALA A 1 95 ? -6.806 -0.637 17.757 1.00 28.44 95 ALA A O 1
ATOM 677 N N . LEU A 1 96 ? -8.431 -1.876 16.797 1.00 27.10 96 LEU A N 1
ATOM 678 C CA . LEU A 1 96 ? -7.517 -2.925 16.350 1.00 27.23 96 LEU A CA 1
ATOM 679 C C . LEU A 1 96 ? -6.506 -2.379 15.340 1.00 26.41 96 LEU A C 1
ATOM 680 O O . LEU A 1 96 ? -5.307 -2.656 15.430 1.00 27.32 96 LEU A O 1
ATOM 685 N N . MET A 1 97 ? -6.993 -1.610 14.374 1.00 25.78 97 MET A N 1
ATOM 686 C CA . MET A 1 97 ? -6.124 -1.020 13.366 1.00 25.57 97 MET A CA 1
ATOM 687 C C . MET A 1 97 ? -5.113 -0.075 14.021 1.00 24.91 97 MET A C 1
ATOM 688 O O . MET A 1 97 ? -3.928 -0.092 13.687 1.00 23.29 97 MET A O 1
ATOM 693 N N . THR A 1 98 ? -5.585 0.754 14.948 1.00 24.52 98 THR A N 1
ATOM 694 C CA . THR A 1 98 ? -4.706 1.704 15.626 1.00 25.44 98 THR A CA 1
ATOM 695 C C . THR A 1 98 ? -3.648 0.949 16.427 1.00 26.67 98 THR A C 1
ATOM 696 O O . THR A 1 98 ? -2.472 1.328 16.448 1.00 24.62 98 THR A O 1
ATOM 700 N N . THR A 1 99 ? -4.074 -0.129 17.073 1.00 25.62 99 THR A N 1
ATOM 701 C CA . THR A 1 99 ? -3.168 -0.949 17.869 1.00 27.08 99 THR A CA 1
ATOM 702 C C . THR A 1 99 ? -2.057 -1.548 17.005 1.00 25.87 99 THR A C 1
ATOM 703 O O . THR A 1 99 ? -0.890 -1.541 17.394 1.00 27.08 99 THR A O 1
ATOM 707 N N . MET A 1 100 ? -2.414 -2.064 15.832 1.00 24.16 100 MET A N 1
ATOM 708 C CA . MET A 1 100 ? -1.405 -2.649 14.952 1.00 26.50 100 MET A CA 1
ATOM 709 C C . MET A 1 100 ? -0.418 -1.616 14.406 1.00 25.81 100 MET A C 1
ATOM 710 O O . MET A 1 100 ? 0.785 -1.871 14.374 1.00 25.79 100 MET A O 1
ATOM 715 N N . LEU A 1 101 ? -0.912 -0.453 13.980 1.00 25.25 101 LEU A N 1
ATOM 716 C CA . LEU A 1 101 ? -0.018 0.571 13.448 1.00 25.29 101 LEU A CA 1
ATOM 717 C C . LEU A 1 101 ? 0.869 1.221 14.510 1.00 25.53 101 LEU A C 1
ATOM 718 O O . LEU A 1 101 ? 2.035 1.531 14.242 1.00 25.66 101 LEU A O 1
ATOM 723 N N . ALA A 1 102 ? 0.330 1.421 15.710 1.00 22.80 102 ALA A N 1
ATOM 724 C CA . ALA A 1 102 ? 1.092 2.050 16.787 1.00 25.41 102 ALA A CA 1
ATOM 725 C C . ALA A 1 102 ? 1.957 1.087 17.600 1.00 25.84 102 ALA A C 1
ATOM 726 O O . ALA A 1 102 ? 3.000 1.483 18.119 1.00 28.05 102 ALA A O 1
ATOM 728 N N . GLY A 1 103 ? 1.532 -0.170 17.711 1.00 27.95 103 GLY A N 1
ATOM 729 C CA . GLY A 1 103 ? 2.284 -1.124 18.515 1.00 27.26 103 GLY A CA 1
ATOM 730 C C . GLY A 1 103 ? 2.608 -2.473 17.898 1.00 27.43 103 GLY A C 1
ATOM 731 O O . GLY A 1 103 ? 2.307 -3.522 18.475 1.00 26.94 103 GLY A O 1
ATOM 732 N N . ALA A 1 104 ? 3.247 -2.444 16.735 1.00 26.96 104 ALA A N 1
ATOM 733 C CA . ALA A 1 104 ? 3.639 -3.657 16.030 1.00 25.79 104 ALA A CA 1
ATOM 734 C C . ALA A 1 104 ? 4.589 -4.520 16.857 1.00 27.33 104 ALA A C 1
ATOM 735 O O . ALA A 1 104 ? 4.593 -5.747 16.725 1.00 27.09 104 ALA A O 1
ATOM 737 N N . SER A 1 105 ? 5.388 -3.878 17.706 1.00 27.29 105 SER A N 1
ATOM 738 C CA . SER A 1 105 ? 6.353 -4.596 18.535 1.00 29.80 105 SER A CA 1
ATOM 739 C C . SER A 1 105 ? 5.670 -5.433 19.607 1.00 31.03 105 SER A C 1
ATOM 740 O O . SER A 1 105 ? 6.313 -6.251 20.267 1.00 32.39 105 SER A O 1
ATOM 743 N N . LEU A 1 106 ? 4.369 -5.223 19.782 1.00 27.47 106 LEU A N 1
ATOM 744 C CA . LEU A 1 106 ? 3.607 -5.967 20.778 1.00 28.77 106 LEU A CA 1
ATOM 745 C C . LEU A 1 106 ? 3.042 -7.260 20.208 1.00 28.29 106 LEU A C 1
ATOM 746 O O . LEU A 1 106 ? 2.477 -8.068 20.945 1.00 31.97 106 LEU A O 1
ATOM 751 N N . MET A 1 107 ? 3.200 -7.452 18.904 1.00 25.81 107 MET A N 1
ATOM 752 C CA . MET A 1 107 ? 2.674 -8.631 18.223 1.00 27.27 107 MET A CA 1
ATOM 753 C C . MET A 1 107 ? 3.786 -9.494 17.617 1.00 27.49 107 MET A C 1
ATOM 754 O O . MET A 1 107 ? 4.654 -8.995 16.899 1.00 28.89 107 MET A O 1
ATOM 759 N N . ASP A 1 108 ? 3.760 -10.790 17.921 1.00 26.08 108 ASP A N 1
ATOM 760 C CA . ASP A 1 108 ? 4.757 -11.726 17.400 1.00 24.62 108 ASP A CA 1
ATOM 761 C C . ASP A 1 108 ? 4.192 -12.566 16.258 1.00 24.14 108 ASP A C 1
ATOM 762 O O . ASP A 1 108 ? 4.929 -13.242 15.535 1.00 23.81 108 ASP A O 1
ATOM 767 N N . GLY A 1 109 ? 2.875 -12.521 16.107 1.00 25.08 109 GLY A N 1
ATOM 768 C CA . GLY A 1 109 ? 2.213 -13.266 15.055 1.00 23.08 109 GLY A CA 1
ATOM 769 C C . GLY A 1 109 ? 0.746 -12.896 15.076 1.00 22.63 109 GLY A C 1
ATOM 770 O O . GLY A 1 109 ? 0.315 -12.137 15.940 1.00 21.45 109 GLY A O 1
ATOM 771 N N . ALA A 1 110 ? -0.032 -13.414 14.132 1.00 22.63 110 ALA A N 1
ATOM 772 C CA . ALA A 1 110 ? -1.452 -13.087 14.121 1.00 22.04 110 ALA A CA 1
ATOM 773 C C . ALA A 1 110 ? -2.297 -14.171 13.481 1.00 22.97 110 ALA A C 1
ATOM 774 O O . ALA A 1 110 ? -1.834 -14.894 12.604 1.00 21.38 110 ALA A O 1
ATOM 776 N N . ILE A 1 111 ? -3.533 -14.292 13.956 1.00 23.88 111 ILE A N 1
ATOM 777 C CA . ILE A 1 111 ? -4.488 -15.229 13.383 1.00 22.23 111 ILE A CA 1
ATOM 778 C C . ILE A 1 111 ? -5.497 -14.331 12.673 1.00 24.09 111 ILE A C 1
ATOM 779 O O . ILE A 1 111 ? -6.204 -13.548 13.315 1.00 23.72 111 ILE A O 1
ATOM 784 N N . LEU A 1 112 ? -5.533 -14.415 11.349 1.00 24.93 112 LEU A N 1
ATOM 785 C CA . LEU A 1 112 ? -6.455 -13.613 10.553 1.00 26.60 112 LEU A CA 1
ATOM 786 C C . LEU A 1 112 ? -7.726 -14.433 10.372 1.00 28.72 112 LEU A C 1
ATOM 787 O O . LEU A 1 112 ? -7.715 -15.482 9.724 1.00 28.73 112 LEU A O 1
ATOM 792 N N . VAL A 1 113 ? -8.819 -13.964 10.962 1.00 29.54 113 VAL A N 1
ATOM 793 C CA . VAL A 1 113 ? -10.089 -14.679 10.884 1.00 31.04 113 VAL A CA 1
ATOM 794 C C . VAL A 1 113 ? -10.909 -14.198 9.691 1.00 33.46 113 VAL A C 1
ATOM 795 O O . VAL A 1 113 ? -11.211 -13.009 9.564 1.00 33.17 113 VAL A O 1
ATOM 799 N N . ILE A 1 114 ? -11.243 -15.136 8.813 1.00 34.42 114 ILE A N 1
ATOM 800 C CA . ILE A 1 114 ? -12.026 -14.852 7.618 1.00 37.26 114 ILE A CA 1
ATOM 801 C C . ILE A 1 114 ? -13.216 -15.808 7.626 1.00 39.41 114 ILE A C 1
ATOM 802 O O . ILE A 1 114 ? -13.047 -17.023 7.702 1.00 40.16 114 ILE A O 1
ATOM 807 N N . ALA A 1 115 ? -14.422 -15.257 7.565 1.00 43.31 115 ALA A N 1
ATOM 808 C CA . ALA A 1 115 ? -15.626 -16.078 7.596 1.00 46.68 115 ALA A CA 1
ATOM 809 C C . ALA A 1 115 ? -15.898 -16.798 6.283 1.00 48.38 115 ALA A C 1
ATOM 810 O O . ALA A 1 115 ? -15.888 -16.190 5.212 1.00 48.70 115 ALA A O 1
ATOM 812 N N . ALA A 1 116 ? -16.142 -18.101 6.377 1.00 52.12 116 ALA A N 1
ATOM 813 C CA . ALA A 1 116 ? -16.438 -18.910 5.202 1.00 55.56 116 ALA A CA 1
ATOM 814 C C . ALA A 1 116 ? -17.836 -18.536 4.725 1.00 58.94 116 ALA A C 1
ATOM 815 O O . ALA A 1 116 ? -18.144 -18.616 3.536 1.00 59.09 116 ALA A O 1
ATOM 817 N N . ASN A 1 117 ? -18.668 -18.119 5.677 1.00 62.55 117 ASN A N 1
ATOM 818 C CA . ASN A 1 117 ? -20.046 -17.709 5.421 1.00 67.12 117 ASN A CA 1
ATOM 819 C C . ASN A 1 117 ? -20.144 -16.593 4.390 1.00 68.70 117 ASN A C 1
ATOM 820 O O . ASN A 1 117 ? -21.189 -16.406 3.767 1.00 69.55 117 ASN A O 1
ATOM 825 N N . GLU A 1 118 ? -19.060 -15.847 4.214 1.00 70.58 118 GLU A N 1
ATOM 826 C CA . GLU A 1 118 ? -19.060 -14.733 3.273 1.00 72.24 118 GLU A CA 1
ATOM 827 C C . GLU A 1 118 ? -18.153 -14.891 2.064 1.00 73.08 118 GLU A C 1
ATOM 828 O O . GLU A 1 118 ? -16.983 -15.260 2.191 1.00 73.60 118 GLU A O 1
ATOM 834 N N . PRO A 1 119 ? -18.691 -14.606 0.867 1.00 73.89 119 PRO A N 1
ATOM 835 C CA . PRO A 1 119 ? -17.964 -14.701 -0.399 1.00 74.16 119 PRO A CA 1
ATOM 836 C C . PRO A 1 119 ? -16.656 -13.913 -0.464 1.00 74.14 119 PRO A C 1
ATOM 837 O O . PRO A 1 119 ? -15.599 -14.419 -0.077 1.00 74.97 119 PRO A O 1
ATOM 841 N N . CYS A 1 120 ? -16.728 -12.678 -0.955 1.00 73.12 120 CYS A N 1
ATOM 842 C CA . CYS A 1 120 ? -15.536 -11.845 -1.107 1.00 71.99 120 CYS A CA 1
ATOM 843 C C . CYS A 1 120 ? -15.030 -11.244 0.192 1.00 70.32 120 CYS A C 1
ATOM 844 O O . CYS A 1 120 ? -15.792 -11.041 1.137 1.00 69.71 120 CYS A O 1
ATOM 847 N N . PRO A 1 121 ? -13.723 -10.948 0.249 1.00 68.73 121 PRO A N 1
ATOM 848 C CA . PRO A 1 121 ? -13.114 -10.362 1.445 1.00 66.90 121 PRO A CA 1
ATOM 849 C C . PRO A 1 121 ? -13.819 -9.085 1.905 1.00 64.25 121 PRO A C 1
ATOM 850 O O . PRO A 1 121 ? -13.905 -8.105 1.164 1.00 63.20 121 PRO A O 1
ATOM 854 N N . ARG A 1 122 ? -14.317 -9.115 3.137 1.00 61.47 122 ARG A N 1
ATOM 855 C CA . ARG A 1 122 ? -15.021 -7.985 3.734 1.00 59.68 122 ARG A CA 1
ATOM 856 C C . ARG A 1 122 ? -14.090 -6.766 3.813 1.00 56.39 122 ARG A C 1
ATOM 857 O O . ARG A 1 122 ? -12.879 -6.916 3.955 1.00 55.07 122 ARG A O 1
ATOM 865 N N . PRO A 1 123 ? -14.648 -5.544 3.718 1.00 53.08 123 PRO A N 1
ATOM 866 C CA . PRO A 1 123 ? -13.854 -4.311 3.777 1.00 50.42 123 PRO A CA 1
ATOM 867 C C . PRO A 1 123 ? -12.851 -4.262 4.933 1.00 47.03 123 PRO A C 1
ATOM 868 O O . PRO A 1 123 ? -11.682 -3.917 4.739 1.00 44.71 123 PRO A O 1
ATOM 872 N N . GLN A 1 124 ? -13.309 -4.604 6.131 1.00 44.79 124 GLN A N 1
ATOM 873 C CA . GLN A 1 124 ? -12.439 -4.581 7.301 1.00 44.73 124 GLN A CA 1
ATOM 874 C C . GLN A 1 124 ? -11.313 -5.596 7.180 1.00 42.22 124 GLN A C 1
ATOM 875 O O . GLN A 1 124 ? -10.184 -5.325 7.593 1.00 41.83 124 GLN A O 1
ATOM 881 N N . THR A 1 125 ? -11.616 -6.760 6.612 1.00 41.27 125 THR A N 1
ATOM 882 C CA . THR A 1 125 ? -10.605 -7.796 6.433 1.00 39.52 125 THR A CA 1
ATOM 883 C C . THR A 1 125 ? -9.521 -7.291 5.489 1.00 38.91 125 THR A C 1
ATOM 884 O O . THR A 1 125 ? -8.339 -7.582 5.674 1.00 38.61 125 THR A O 1
ATOM 888 N N . ARG A 1 126 ? -9.920 -6.529 4.478 1.00 37.63 126 ARG A N 1
ATOM 889 C CA . ARG A 1 126 ? -8.951 -5.966 3.548 1.00 37.16 126 ARG A CA 1
ATOM 890 C C . ARG A 1 126 ? -8.001 -5.031 4.302 1.00 34.93 126 ARG A C 1
ATOM 891 O O . ARG A 1 126 ? -6.789 -5.069 4.098 1.00 33.70 126 ARG A O 1
ATOM 899 N N . GLU A 1 127 ? -8.561 -4.188 5.165 1.00 32.02 127 GLU A N 1
ATOM 900 C CA . GLU A 1 127 ? -7.753 -3.244 5.934 1.00 31.70 127 GLU A CA 1
ATOM 901 C C . GLU A 1 127 ? -6.862 -3.961 6.949 1.00 30.25 127 GLU A C 1
ATOM 902 O O . GLU A 1 127 ? -5.769 -3.489 7.273 1.00 28.62 127 GLU A O 1
ATOM 908 N N . HIS A 1 128 ? -7.332 -5.096 7.454 1.00 30.16 128 HIS A N 1
ATOM 909 C CA . HIS A 1 128 ? -6.553 -5.867 8.415 1.00 31.22 128 HIS A CA 1
ATOM 910 C C . HIS A 1 128 ? -5.255 -6.342 7.764 1.00 31.69 128 HIS A C 1
ATOM 911 O O . HIS A 1 128 ? -4.181 -6.229 8.353 1.00 31.55 128 HIS A O 1
ATOM 918 N N . LEU A 1 129 ? -5.355 -6.862 6.542 1.00 31.19 129 LEU A N 1
ATOM 919 C CA . LEU A 1 129 ? -4.182 -7.350 5.822 1.00 31.22 129 LEU A CA 1
ATOM 920 C C . LEU A 1 129 ? -3.300 -6.177 5.413 1.00 30.62 129 LEU A C 1
ATOM 921 O O . LEU A 1 129 ? -2.080 -6.307 5.317 1.00 29.73 129 LEU A O 1
ATOM 926 N N . MET A 1 130 ? -3.928 -5.029 5.176 1.00 30.69 130 MET A N 1
ATOM 927 C CA . MET A 1 130 ? -3.206 -3.814 4.805 1.00 31.27 130 MET A CA 1
ATOM 928 C C . MET A 1 130 ? -2.316 -3.391 5.984 1.00 29.00 130 MET A C 1
ATOM 929 O O . MET A 1 130 ? -1.170 -2.967 5.805 1.00 28.50 130 MET A O 1
ATOM 934 N N . ALA A 1 131 ? -2.857 -3.514 7.190 1.00 26.99 131 ALA A N 1
ATOM 935 C CA . ALA A 1 131 ? -2.117 -3.162 8.397 1.00 26.70 131 ALA A CA 1
ATOM 936 C C . ALA A 1 131 ? -0.954 -4.130 8.613 1.00 25.91 131 ALA A C 1
ATOM 937 O O . ALA A 1 131 ? 0.162 -3.707 8.910 1.00 24.83 131 ALA A O 1
ATOM 939 N N . LEU A 1 132 ? -1.220 -5.427 8.474 1.00 24.75 132 LEU A N 1
ATOM 940 C CA . LEU A 1 132 ? -0.180 -6.436 8.650 1.00 25.71 132 LEU A CA 1
ATOM 941 C C . LEU A 1 132 ? 0.941 -6.242 7.626 1.00 25.49 132 LEU A C 1
ATOM 942 O O . LEU A 1 132 ? 2.119 -6.466 7.921 1.00 25.28 132 LEU A O 1
ATOM 947 N N . GLN A 1 133 ? 0.571 -5.814 6.425 1.00 25.93 133 GLN A N 1
ATOM 948 C CA . GLN A 1 133 ? 1.545 -5.589 5.362 1.00 26.91 133 GLN A CA 1
ATOM 949 C C . GLN A 1 133 ? 2.451 -4.415 5.741 1.00 27.53 133 GLN A C 1
ATOM 950 O O . GLN A 1 133 ? 3.680 -4.497 5.641 1.00 26.43 133 GLN A O 1
ATOM 956 N N . ILE A 1 134 ? 1.831 -3.328 6.189 1.00 26.93 134 ILE A N 1
ATOM 957 C CA . ILE A 1 134 ? 2.552 -2.124 6.588 1.00 26.75 134 ILE A CA 1
ATOM 958 C C . ILE A 1 134 ? 3.594 -2.386 7.679 1.00 27.65 134 ILE A C 1
ATOM 959 O O . ILE A 1 134 ? 4.732 -1.918 7.586 1.00 26.76 134 ILE A O 1
ATOM 964 N N . ILE A 1 135 ? 3.211 -3.145 8.702 1.00 25.33 135 ILE A N 1
ATOM 965 C CA . ILE A 1 135 ? 4.115 -3.424 9.814 1.00 24.28 135 ILE A CA 1
ATOM 966 C C . ILE A 1 135 ? 5.041 -4.617 9.594 1.00 24.64 135 ILE A C 1
ATOM 967 O O . ILE A 1 135 ? 5.894 -4.902 10.430 1.00 23.94 135 ILE A O 1
ATOM 972 N N . GLY A 1 136 ? 4.872 -5.302 8.467 1.00 24.68 136 GLY A N 1
ATOM 973 C CA . GLY A 1 136 ? 5.717 -6.439 8.143 1.00 26.03 136 GLY A CA 1
ATOM 974 C C . GLY A 1 136 ? 5.558 -7.677 9.011 1.00 27.55 136 GLY A C 1
ATOM 975 O O . GLY A 1 136 ? 6.535 -8.389 9.266 1.00 26.72 136 GLY A O 1
ATOM 976 N N . GLN A 1 137 ? 4.337 -7.939 9.472 1.00 25.48 137 GLN A N 1
ATOM 977 C CA . GLN A 1 137 ? 4.064 -9.114 10.306 1.00 26.77 137 GLN A CA 1
ATOM 978 C C . GLN A 1 137 ? 3.751 -10.280 9.381 1.00 29.49 137 GLN A C 1
ATOM 979 O O . GLN A 1 137 ? 2.687 -10.307 8.756 1.00 32.11 137 GLN A O 1
ATOM 985 N N . LYS A 1 138 ? 4.666 -11.243 9.315 1.00 30.06 138 LYS A N 1
ATOM 986 C CA . LYS A 1 138 ? 4.515 -12.397 8.425 1.00 32.50 138 LYS A CA 1
ATOM 987 C C . LYS A 1 138 ? 4.159 -13.742 9.073 1.00 31.08 138 LYS A C 1
ATOM 988 O O . LYS A 1 138 ? 3.817 -14.697 8.361 1.00 30.63 138 LYS A O 1
ATOM 994 N N . ASN A 1 139 ? 4.263 -13.840 10.399 1.00 29.45 139 ASN A N 1
ATOM 995 C CA . ASN A 1 139 ? 3.925 -15.090 11.089 1.00 26.65 139 ASN A CA 1
ATOM 996 C C . ASN A 1 139 ? 2.414 -15.103 11.228 1.00 27.36 139 ASN A C 1
ATOM 997 O O . ASN A 1 139 ? 1.861 -14.852 12.305 1.00 25.98 139 ASN A O 1
ATOM 1002 N N . ILE A 1 140 ? 1.756 -15.416 10.119 1.00 26.54 140 ILE A N 1
ATOM 1003 C CA . ILE A 1 140 ? 0.308 -15.405 10.047 1.00 25.03 140 ILE A CA 1
ATOM 1004 C C . ILE A 1 140 ? -0.334 -16.772 9.848 1.00 26.36 140 ILE A C 1
ATOM 1005 O O . ILE A 1 140 ? 0.217 -17.650 9.183 1.00 25.77 140 ILE A O 1
ATOM 1010 N N . ILE A 1 141 ? -1.503 -16.937 10.455 1.00 24.31 141 ILE A N 1
ATOM 1011 C CA . ILE A 1 141 ? -2.294 -18.149 10.322 1.00 24.60 141 ILE A CA 1
ATOM 1012 C C . ILE A 1 141 ? -3.682 -17.645 9.954 1.00 26.94 141 ILE A C 1
ATOM 1013 O O . ILE A 1 141 ? -4.159 -16.661 10.528 1.00 25.24 141 ILE A O 1
ATOM 1018 N N . ILE A 1 142 ? -4.324 -18.294 8.990 1.00 24.48 142 ILE A N 1
ATOM 1019 C CA . ILE A 1 142 ? -5.661 -17.885 8.594 1.00 25.74 142 ILE A CA 1
ATOM 1020 C C . ILE A 1 142 ? -6.669 -18.899 9.111 1.00 26.79 142 ILE A C 1
ATOM 1021 O O . ILE A 1 142 ? -6.528 -20.102 8.906 1.00 27.23 142 ILE A O 1
ATOM 1026 N N . ALA A 1 143 ? -7.670 -18.404 9.822 1.00 27.73 143 ALA A N 1
ATOM 1027 C CA . ALA A 1 143 ? -8.709 -19.268 10.345 1.00 29.72 143 ALA A CA 1
ATOM 1028 C C . ALA A 1 143 ? -9.957 -19.000 9.522 1.00 30.43 143 ALA A C 1
ATOM 1029 O O . ALA A 1 143 ? -10.509 -17.900 9.567 1.00 30.40 143 ALA A O 1
ATOM 1031 N N . GLN A 1 144 ? -10.358 -19.991 8.731 1.00 31.87 144 GLN A N 1
ATOM 1032 C CA . GLN A 1 144 ? -11.563 -19.896 7.913 1.00 34.67 144 GLN A CA 1
ATOM 1033 C C . GLN A 1 144 ? -12.633 -20.458 8.846 1.00 36.84 144 GLN A C 1
ATOM 1034 O O . GLN A 1 144 ? -12.883 -21.662 8.865 1.00 34.76 144 GLN A O 1
ATOM 1040 N N . ASN A 1 145 ? -13.237 -19.578 9.639 1.00 42.11 145 ASN A N 1
ATOM 1041 C CA . ASN A 1 145 ? -14.236 -19.979 10.627 1.00 46.30 145 ASN A CA 1
ATOM 1042 C C . ASN A 1 145 ? -15.656 -20.067 10.080 1.00 48.89 145 ASN A C 1
ATOM 1043 O O . ASN A 1 145 ? -15.961 -19.537 9.010 1.00 47.59 145 ASN A O 1
ATOM 1048 N N . LYS A 1 146 ? -16.516 -20.742 10.838 1.00 52.76 146 LYS A N 1
ATOM 1049 C CA . LYS A 1 146 ? -17.918 -20.915 10.478 1.00 56.59 146 LYS A CA 1
ATOM 1050 C C . LYS A 1 146 ? -18.118 -21.835 9.284 1.00 58.49 146 LYS A C 1
ATOM 1051 O O . LYS A 1 146 ? -18.892 -21.530 8.376 1.00 59.41 146 LYS A O 1
ATOM 1057 N N . ILE A 1 147 ? -17.420 -22.965 9.293 1.00 60.86 147 ILE A N 1
ATOM 1058 C CA . ILE A 1 147 ? -17.531 -23.932 8.211 1.00 63.73 147 ILE A CA 1
ATOM 1059 C C . ILE A 1 147 ? -18.758 -24.813 8.413 1.00 65.56 147 ILE A C 1
ATOM 1060 O O . ILE A 1 147 ? -19.255 -25.419 7.463 1.00 65.95 147 ILE A O 1
ATOM 1065 N N . GLU A 1 148 ? -19.243 -24.882 9.651 1.00 67.40 148 GLU A N 1
ATOM 1066 C CA . GLU A 1 148 ? -20.411 -25.702 9.957 1.00 68.61 148 GLU A CA 1
ATOM 1067 C C . GLU A 1 148 ? -21.689 -25.021 9.481 1.00 69.13 148 GLU A C 1
ATOM 1068 O O . GLU A 1 148 ? -22.789 -25.526 9.701 1.00 69.72 148 GLU A O 1
ATOM 1074 N N . LEU A 1 149 ? -21.536 -23.875 8.823 1.00 69.49 149 LEU A N 1
ATOM 1075 C CA . LEU A 1 149 ? -22.681 -23.132 8.315 1.00 69.73 149 LEU A CA 1
ATOM 1076 C C . LEU A 1 149 ? -22.779 -23.199 6.791 1.00 70.74 149 LEU A C 1
ATOM 1077 O O . LEU A 1 149 ? -23.842 -22.955 6.222 1.00 71.44 149 LEU A O 1
ATOM 1082 N N . VAL A 1 150 ? -21.673 -23.530 6.132 1.00 71.29 150 VAL A N 1
ATOM 1083 C CA . VAL A 1 150 ? -21.660 -23.639 4.676 1.00 71.17 150 VAL A CA 1
ATOM 1084 C C . VAL A 1 150 ? -21.384 -25.076 4.249 1.00 71.67 150 VAL A C 1
ATOM 1085 O O . VAL A 1 150 ? -20.841 -25.870 5.020 1.00 71.29 150 VAL A O 1
ATOM 1089 N N . ASP A 1 151 ? -21.759 -25.402 3.016 1.00 72.01 151 ASP A N 1
ATOM 1090 C CA . ASP A 1 151 ? -21.569 -26.745 2.481 1.00 71.97 151 ASP A CA 1
ATOM 1091 C C . ASP A 1 151 ? -20.168 -26.995 1.936 1.00 71.09 151 ASP A C 1
ATOM 1092 O O . ASP A 1 151 ? -19.351 -26.082 1.835 1.00 71.56 151 ASP A O 1
ATOM 1097 N N . LYS A 1 152 ? -19.911 -28.250 1.587 1.00 70.27 152 LYS A N 1
ATOM 1098 C CA . LYS A 1 152 ? -18.627 -28.683 1.052 1.00 69.19 152 LYS A CA 1
ATOM 1099 C C . LYS A 1 152 ? -18.163 -27.900 -0.175 1.00 68.16 152 LYS A C 1
ATOM 1100 O O . LYS A 1 152 ? -16.969 -27.847 -0.460 1.00 69.14 152 LYS A O 1
ATOM 1106 N N . GLU A 1 153 ? -19.095 -27.282 -0.894 1.00 65.86 153 GLU A N 1
ATOM 1107 C CA . GLU A 1 153 ? -18.727 -26.549 -2.099 1.00 63.54 153 GLU A CA 1
ATOM 1108 C C . GLU A 1 153 ? -18.420 -25.069 -1.908 1.00 60.62 153 GLU A C 1
ATOM 1109 O O . GLU A 1 153 ? -17.364 -24.599 -2.326 1.00 59.84 153 GLU A O 1
ATOM 1115 N N . LYS A 1 154 ? -19.335 -24.326 -1.295 1.00 58.29 154 LYS A N 1
ATOM 1116 C CA . LYS A 1 154 ? -19.101 -22.902 -1.082 1.00 55.90 154 LYS A CA 1
ATOM 1117 C C . LYS A 1 154 ? -17.875 -22.676 -0.205 1.00 53.18 154 LYS A C 1
ATOM 1118 O O . LYS A 1 154 ? -17.242 -21.623 -0.264 1.00 51.84 154 LYS A O 1
ATOM 1124 N N . ALA A 1 155 ? -17.543 -23.674 0.605 1.00 49.91 155 ALA A N 1
ATOM 1125 C CA . ALA A 1 155 ? -16.387 -23.586 1.486 1.00 48.63 155 ALA A CA 1
ATOM 1126 C C . ALA A 1 155 ? -15.109 -23.623 0.653 1.00 46.69 155 ALA A C 1
ATOM 1127 O O . ALA A 1 155 ? -14.179 -22.847 0.883 1.00 45.94 155 ALA A O 1
ATOM 1129 N N . LEU A 1 156 ? -15.072 -24.527 -0.320 1.00 44.30 156 LEU A N 1
ATOM 1130 C CA . LEU A 1 156 ? -13.911 -24.659 -1.187 1.00 43.22 156 LEU A CA 1
ATOM 1131 C C . LEU A 1 156 ? -13.744 -23.425 -2.065 1.00 41.80 156 LEU A C 1
ATOM 1132 O O . LEU A 1 156 ? -12.623 -23.053 -2.417 1.00 40.24 156 LEU A O 1
ATOM 1137 N N . GLU A 1 157 ? -14.860 -22.792 -2.419 1.00 40.12 157 GLU A N 1
ATOM 1138 C CA . GLU A 1 157 ? -14.819 -21.595 -3.249 1.00 39.19 157 GLU A CA 1
ATOM 1139 C C . GLU A 1 157 ? -14.225 -20.452 -2.441 1.00 38.22 157 GLU A C 1
ATOM 1140 O O . GLU A 1 157 ? -13.389 -19.696 -2.936 1.00 37.24 157 GLU A O 1
ATOM 1146 N N . ASN A 1 158 ? -14.663 -20.333 -1.193 1.00 37.57 158 ASN A N 1
ATOM 1147 C CA . ASN A 1 158 ? -14.164 -1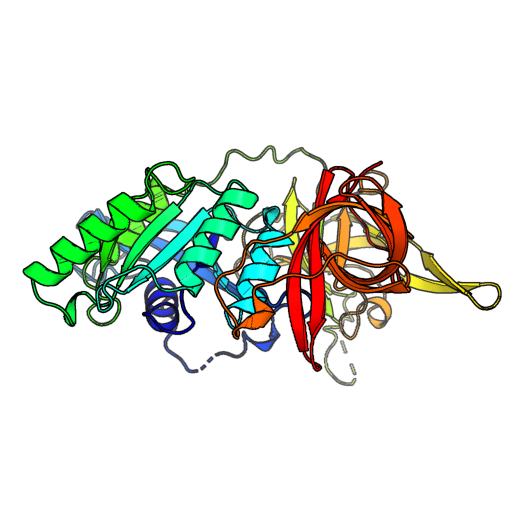9.285 -0.312 1.00 35.60 158 ASN A CA 1
ATOM 1148 C C . ASN A 1 158 ? -12.658 -19.468 -0.137 1.00 33.10 158 ASN A C 1
ATOM 1149 O O . ASN A 1 158 ? -11.906 -18.495 -0.097 1.00 33.33 158 ASN A O 1
ATOM 1154 N N . TYR A 1 159 ? -12.226 -20.724 -0.054 1.00 32.87 159 TYR A N 1
ATOM 1155 C CA . TYR A 1 159 ? -10.806 -21.050 0.102 1.00 32.18 159 TYR A CA 1
ATOM 1156 C C . TYR A 1 159 ? -10.013 -20.490 -1.078 1.00 32.19 159 TYR A C 1
ATOM 1157 O O . TYR A 1 159 ? -8.956 -19.886 -0.893 1.00 28.18 159 TYR A O 1
ATOM 1166 N N . ARG A 1 160 ? -10.523 -20.695 -2.294 1.00 32.52 160 ARG A N 1
ATOM 1167 C CA . ARG A 1 160 ? -9.853 -20.190 -3.492 1.00 31.54 160 ARG A CA 1
ATOM 1168 C C . ARG A 1 160 ? -9.733 -18.673 -3.419 1.00 30.24 160 ARG A C 1
ATOM 1169 O O . ARG A 1 160 ? -8.697 -18.103 -3.754 1.00 29.15 160 ARG A O 1
ATOM 1177 N N . GLN A 1 161 ? -10.805 -18.020 -2.985 1.00 31.80 161 GLN A N 1
ATOM 1178 C CA . GLN A 1 161 ? -10.819 -16.567 -2.870 1.00 32.88 161 GLN A CA 1
ATOM 1179 C C . GLN A 1 161 ? -9.745 -16.088 -1.895 1.00 31.62 161 GLN A C 1
ATOM 1180 O O . GLN A 1 161 ? -9.062 -15.093 -2.148 1.00 29.12 161 GLN A O 1
ATOM 1186 N N . ILE A 1 162 ? -9.604 -16.798 -0.779 1.00 30.65 162 ILE A N 1
ATOM 1187 C CA . ILE A 1 162 ? -8.605 -16.440 0.221 1.00 29.13 162 ILE A CA 1
ATOM 1188 C C . ILE A 1 162 ? -7.194 -16.586 -0.360 1.00 27.73 162 ILE A C 1
ATOM 1189 O O . ILE A 1 162 ? -6.331 -15.742 -0.116 1.00 27.49 162 ILE A O 1
ATOM 1194 N N . LYS A 1 163 ? -6.952 -17.644 -1.132 1.00 27.88 163 LYS A N 1
ATOM 1195 C CA . LYS A 1 163 ? -5.627 -17.823 -1.738 1.00 29.39 163 LYS A CA 1
ATOM 1196 C C . LYS A 1 163 ? -5.311 -16.653 -2.673 1.00 30.41 163 LYS A C 1
ATOM 1197 O O . LYS A 1 163 ? -4.181 -16.177 -2.728 1.00 28.75 163 LYS A O 1
ATOM 1203 N N . GLU A 1 164 ? -6.312 -16.190 -3.413 1.00 34.04 164 GLU A N 1
ATOM 1204 C CA . GLU A 1 164 ? -6.113 -15.068 -4.331 1.00 38.95 164 GLU A CA 1
ATOM 1205 C C . GLU A 1 164 ? -5.823 -13.791 -3.545 1.00 37.71 164 GLU A C 1
ATOM 1206 O O . GLU A 1 164 ? -4.921 -13.021 -3.876 1.00 39.93 164 GLU A O 1
ATOM 1212 N N . PHE A 1 165 ? -6.608 -13.592 -2.498 1.00 37.40 165 PHE A N 1
ATOM 1213 C CA . PHE A 1 165 ? -6.508 -12.440 -1.611 1.00 36.53 165 PHE A CA 1
ATOM 1214 C C . PHE A 1 165 ? -5.125 -12.278 -0.967 1.00 36.87 165 PHE A C 1
ATOM 1215 O O . PHE A 1 165 ? -4.621 -11.162 -0.832 1.00 39.18 165 PHE A O 1
ATOM 1223 N N . ILE A 1 166 ? -4.505 -13.387 -0.583 1.00 33.64 166 ILE A N 1
ATOM 1224 C CA . ILE A 1 166 ? -3.211 -13.327 0.090 1.00 33.42 166 ILE A CA 1
ATOM 1225 C C . ILE A 1 166 ? -1.968 -13.369 -0.791 1.00 33.88 166 ILE A C 1
ATOM 1226 O O . ILE A 1 166 ? -0.855 -13.150 -0.307 1.00 32.99 166 ILE A O 1
ATOM 1231 N N . GLU A 1 167 ? -2.152 -13.647 -2.077 1.00 35.12 167 GLU A N 1
ATOM 1232 C CA . GLU A 1 167 ? -1.029 -13.719 -3.002 1.00 37.04 167 GLU A CA 1
ATOM 1233 C C . GLU A 1 167 ? -0.239 -12.417 -3.046 1.00 35.51 167 GLU A C 1
ATOM 1234 O O . GLU A 1 167 ? -0.805 -11.345 -3.241 1.00 36.26 167 GLU A O 1
ATOM 1240 N N . GLY A 1 168 ? 1.072 -12.524 -2.853 1.00 36.21 168 GLY A N 1
ATOM 1241 C CA . GLY A 1 168 ? 1.933 -11.357 -2.898 1.00 36.24 168 GLY A CA 1
ATOM 1242 C C . GLY A 1 168 ? 1.956 -10.507 -1.641 1.00 38.12 168 GLY A C 1
ATOM 1243 O O . GLY A 1 168 ? 2.604 -9.457 -1.613 1.00 39.90 168 GLY A O 1
ATOM 1244 N N . THR A 1 169 ? 1.267 -10.959 -0.598 1.00 35.24 169 THR A N 1
ATOM 1245 C CA . THR A 1 169 ? 1.207 -10.217 0.658 1.00 32.42 169 THR A CA 1
ATOM 1246 C C . THR A 1 169 ? 1.981 -10.949 1.736 1.00 30.59 169 THR A C 1
ATOM 1247 O O . THR A 1 169 ? 2.413 -12.082 1.530 1.00 30.71 169 THR A O 1
ATOM 1251 N N . VAL A 1 170 ? 2.143 -10.301 2.889 1.00 28.44 170 VAL A N 1
ATOM 1252 C CA . VAL A 1 170 ? 2.839 -10.911 4.018 1.00 28.71 170 VAL A CA 1
ATOM 1253 C C . VAL A 1 170 ? 2.134 -12.197 4.466 1.00 27.32 170 VAL A C 1
ATOM 1254 O O . VAL A 1 170 ? 2.703 -12.990 5.207 1.00 26.74 170 VAL A O 1
ATOM 1258 N N . ALA A 1 171 ? 0.900 -12.407 4.012 1.00 26.34 171 ALA A N 1
ATOM 1259 C CA . ALA A 1 171 ? 0.151 -13.601 4.397 1.00 27.69 171 ALA A CA 1
ATOM 1260 C C . ALA A 1 171 ? 0.166 -14.726 3.354 1.00 28.62 171 ALA A C 1
ATOM 1261 O O . ALA A 1 171 ? -0.438 -15.778 3.567 1.00 28.86 171 ALA A O 1
ATOM 1263 N N . GLU A 1 172 ? 0.860 -14.516 2.239 1.00 30.55 172 GLU A N 1
ATOM 1264 C CA . GLU A 1 172 ? 0.903 -15.515 1.167 1.00 33.07 172 GLU A CA 1
ATOM 1265 C C . GLU A 1 172 ? 1.188 -16.962 1.580 1.00 32.57 172 GLU A C 1
ATOM 1266 O O . GLU A 1 172 ? 0.592 -17.898 1.028 1.00 31.29 172 GLU A O 1
ATOM 1272 N N . ASN A 1 173 ? 2.083 -17.161 2.542 1.00 31.11 173 ASN A N 1
ATOM 1273 C CA . ASN A 1 173 ? 2.417 -18.519 2.963 1.00 34.29 173 ASN A CA 1
ATOM 1274 C C . ASN A 1 173 ? 1.673 -19.014 4.193 1.00 32.66 173 ASN A C 1
ATOM 1275 O O . ASN A 1 173 ? 2.018 -20.050 4.764 1.00 31.48 173 ASN A O 1
ATOM 1280 N N . ALA A 1 174 ? 0.637 -18.291 4.589 1.00 31.01 174 ALA A N 1
ATOM 1281 C CA . ALA A 1 174 ? -0.125 -18.678 5.763 1.00 29.77 174 ALA A CA 1
ATOM 1282 C C . ALA A 1 174 ? -1.026 -19.874 5.497 1.00 31.33 174 ALA A C 1
ATOM 1283 O O . ALA A 1 174 ? -1.598 -20.016 4.407 1.00 29.80 174 ALA A O 1
ATOM 1285 N N . PRO A 1 175 ? -1.142 -20.770 6.486 1.00 30.00 175 PRO A N 1
ATOM 1286 C CA . PRO A 1 175 ? -1.999 -21.945 6.334 1.00 30.61 175 PRO A CA 1
ATOM 1287 C C . PRO A 1 175 ? -3.420 -21.412 6.419 1.00 29.95 175 PRO A C 1
ATOM 1288 O O . PRO A 1 175 ? -3.653 -20.365 7.027 1.00 28.41 175 PRO A O 1
ATOM 1292 N N . ILE A 1 176 ? -4.358 -22.113 5.800 1.00 29.50 176 ILE A N 1
ATOM 1293 C CA . ILE A 1 176 ? -5.763 -21.726 5.842 1.00 30.29 176 ILE A CA 1
ATOM 1294 C C . ILE A 1 176 ? -6.434 -22.909 6.525 1.00 33.43 176 ILE A C 1
ATOM 1295 O O . ILE A 1 176 ? -6.567 -23.979 5.936 1.00 34.36 176 ILE A O 1
ATOM 1300 N N . ILE A 1 177 ? -6.842 -22.712 7.775 1.00 32.98 177 ILE A N 1
ATOM 1301 C CA . ILE A 1 177 ? -7.451 -23.782 8.556 1.00 35.06 177 ILE A CA 1
ATOM 1302 C C . ILE A 1 177 ? -8.960 -23.685 8.724 1.00 37.19 177 ILE A C 1
ATOM 1303 O O . ILE A 1 177 ? -9.470 -22.773 9.386 1.00 37.89 177 ILE A O 1
ATOM 1308 N N . PRO A 1 178 ? -9.699 -24.623 8.110 1.00 37.61 178 PRO A N 1
ATOM 1309 C CA . PRO A 1 178 ? -11.157 -24.632 8.213 1.00 39.78 178 PRO A CA 1
ATOM 1310 C C . PRO A 1 178 ? -11.456 -25.045 9.644 1.00 40.19 178 PRO A C 1
ATOM 1311 O O . PRO A 1 178 ? -10.999 -26.096 10.090 1.00 40.54 178 PRO A O 1
ATOM 1315 N N . ILE A 1 179 ? -12.191 -24.221 10.372 1.00 40.73 179 ILE A N 1
ATOM 1316 C CA . ILE A 1 179 ? -12.505 -24.565 11.745 1.00 43.92 179 ILE A CA 1
ATOM 1317 C C . ILE A 1 179 ? -13.930 -24.211 12.130 1.00 45.82 179 ILE A C 1
ATOM 1318 O O . ILE A 1 179 ? -14.575 -23.357 11.517 1.00 44.36 179 ILE A O 1
ATOM 1323 N N . SER A 1 180 ? -14.405 -24.899 13.159 1.00 48.86 180 SER A N 1
ATOM 1324 C CA . SER A 1 180 ? -15.729 -24.684 13.706 1.00 52.45 180 SER A CA 1
ATOM 1325 C C . SER A 1 180 ? -15.487 -24.496 15.199 1.00 53.70 180 SER A C 1
ATOM 1326 O O . SER A 1 180 ? -15.387 -25.470 15.946 1.00 53.98 180 SER A O 1
ATOM 1329 N N . ALA A 1 181 ? -15.360 -23.240 15.618 1.00 54.89 181 ALA A N 1
ATOM 1330 C CA . ALA A 1 181 ? -15.114 -22.919 17.019 1.00 56.69 181 ALA A CA 1
ATOM 1331 C C . ALA A 1 181 ? -16.291 -23.372 17.870 1.00 58.11 181 ALA A C 1
ATOM 1332 O O . ALA A 1 181 ? -16.149 -23.619 19.068 1.00 58.79 181 ALA A O 1
ATOM 1334 N N . LEU A 1 182 ? -17.454 -23.482 17.236 1.00 59.34 182 LEU A N 1
ATOM 1335 C CA . LEU A 1 182 ? -18.671 -23.897 17.920 1.00 61.83 182 LEU A CA 1
ATOM 1336 C C . LEU A 1 182 ? -18.656 -25.395 18.231 1.00 61.89 182 LEU A C 1
ATOM 1337 O O . LEU A 1 182 ? -19.027 -25.812 19.328 1.00 63.03 182 LEU A O 1
ATOM 1342 N N . HIS A 1 183 ? -18.225 -26.199 17.263 1.00 60.84 183 HIS A N 1
ATOM 1343 C CA . HIS A 1 183 ? -18.160 -27.646 17.441 1.00 60.08 183 HIS A CA 1
ATOM 1344 C C . HIS A 1 183 ? -16.786 -28.091 17.935 1.00 57.93 183 HIS A C 1
ATOM 1345 O O . HIS A 1 183 ? -16.635 -29.190 18.470 1.00 58.80 183 HIS A O 1
ATOM 1352 N N . GLY A 1 184 ? -15.787 -27.233 17.760 1.00 55.43 184 GLY A N 1
ATOM 1353 C CA . GLY A 1 184 ? -14.444 -27.573 18.192 1.00 52.30 184 GLY A CA 1
ATOM 1354 C C . GLY A 1 184 ? -13.693 -28.378 17.149 1.00 49.71 184 GLY A C 1
ATOM 1355 O O . GLY A 1 184 ? -12.642 -28.955 17.433 1.00 51.39 184 GLY A O 1
ATOM 1356 N N . ALA A 1 185 ? -14.228 -28.417 15.935 1.00 45.50 185 ALA A N 1
ATOM 1357 C CA . ALA A 1 185 ? -13.600 -29.158 14.849 1.00 42.57 185 ALA A CA 1
ATOM 1358 C C . ALA A 1 185 ? -12.366 -28.437 14.300 1.00 39.82 185 ALA A C 1
ATOM 1359 O O . ALA A 1 185 ? -12.415 -27.250 13.991 1.00 37.57 185 ALA A O 1
ATOM 1361 N N . ASN A 1 186 ? -11.265 -29.174 14.185 1.00 39.64 186 ASN A N 1
ATOM 1362 C CA . ASN A 1 186 ? -10.002 -28.642 13.673 1.00 39.18 186 ASN A CA 1
ATOM 1363 C C . ASN A 1 186 ? -9.285 -27.679 14.607 1.00 36.99 186 ASN A C 1
ATOM 1364 O O . ASN A 1 186 ? -8.249 -27.125 14.241 1.00 35.00 186 ASN A O 1
ATOM 1369 N N . ILE A 1 187 ? -9.823 -27.475 15.806 1.00 34.34 187 ILE A N 1
ATOM 1370 C CA . ILE A 1 187 ? -9.173 -26.578 16.759 1.00 33.47 187 ILE A CA 1
ATOM 1371 C C . ILE A 1 187 ? -7.766 -27.091 17.048 1.00 31.33 187 ILE A C 1
ATOM 1372 O O . ILE A 1 187 ? -6.841 -26.301 17.247 1.00 31.56 187 ILE A O 1
ATOM 1377 N N . ASP A 1 188 ? -7.605 -28.413 17.057 1.00 30.93 188 ASP A N 1
ATOM 1378 C CA . ASP A 1 188 ? -6.299 -29.016 17.318 1.00 29.97 188 ASP A CA 1
ATOM 1379 C C . ASP A 1 188 ? -5.339 -28.708 16.177 1.00 29.95 188 ASP A C 1
ATOM 1380 O O . ASP A 1 188 ? -4.136 -28.547 16.394 1.00 28.79 188 ASP A O 1
ATOM 1385 N N . VAL A 1 189 ? -5.870 -28.623 14.961 1.00 28.70 189 VAL A N 1
ATOM 1386 C CA . VAL A 1 189 ? -5.044 -28.292 13.808 1.00 29.45 189 VAL A CA 1
ATOM 1387 C C . VAL A 1 189 ? -4.575 -26.845 13.972 1.00 29.01 189 VAL A C 1
ATOM 1388 O O . VAL A 1 189 ? -3.413 -26.518 13.699 1.00 27.97 189 VAL A O 1
ATOM 1392 N N . LEU A 1 190 ? -5.479 -25.983 14.430 1.00 26.72 190 LEU A N 1
ATOM 1393 C CA . LEU A 1 190 ? -5.143 -24.581 14.639 1.00 26.29 190 LEU A CA 1
ATOM 1394 C C . LEU A 1 190 ? -4.099 -24.432 15.753 1.00 26.93 190 LEU A C 1
ATOM 1395 O O . LEU A 1 190 ? -3.133 -23.682 15.608 1.00 26.12 190 LEU A O 1
ATOM 1400 N N . VAL A 1 191 ? -4.270 -25.154 16.856 1.00 25.56 191 VAL A N 1
ATOM 1401 C CA . VAL A 1 191 ? -3.308 -25.042 17.952 1.00 26.20 191 VAL A CA 1
ATOM 1402 C C . VAL A 1 191 ? -1.915 -25.509 17.523 1.00 27.39 191 VAL A C 1
ATOM 1403 O O . VAL A 1 191 ? -0.905 -24.916 17.910 1.00 26.95 191 VAL A O 1
ATOM 1407 N N . LYS A 1 192 ? -1.852 -26.556 16.712 1.00 27.08 192 LYS A N 1
ATOM 1408 C CA . LYS A 1 192 ? -0.558 -27.044 16.251 1.00 28.22 192 LYS A CA 1
ATOM 1409 C C . LYS A 1 192 ? 0.050 -26.027 15.292 1.00 27.80 192 LYS A C 1
ATOM 1410 O O . LYS A 1 192 ? 1.269 -25.831 15.263 1.00 27.74 192 LYS A O 1
ATOM 1416 N N . ALA A 1 193 ? -0.802 -25.374 14.510 1.00 26.57 193 ALA A N 1
ATOM 1417 C CA . ALA A 1 193 ? -0.328 -24.362 13.575 1.00 26.22 193 ALA A CA 1
ATOM 1418 C C . ALA A 1 193 ? 0.307 -23.202 14.353 1.00 25.77 193 ALA A C 1
ATOM 1419 O O . ALA A 1 193 ? 1.251 -22.563 13.876 1.00 25.36 193 ALA A O 1
ATOM 1421 N N . ILE A 1 194 ? -0.212 -22.928 15.546 1.00 25.26 194 ILE A N 1
ATOM 1422 C CA . ILE A 1 194 ? 0.344 -21.853 16.366 1.00 27.66 194 ILE A CA 1
ATOM 1423 C C . ILE A 1 194 ? 1.784 -22.227 16.743 1.00 29.55 194 ILE A C 1
ATOM 1424 O O . ILE A 1 194 ? 2.669 -21.370 16.796 1.00 29.32 194 ILE A O 1
ATOM 1429 N N . GLU A 1 195 ? 2.015 -23.511 17.001 1.00 29.08 195 GLU A N 1
ATOM 1430 C CA . GLU A 1 195 ? 3.354 -23.979 17.347 1.00 31.26 195 GLU A CA 1
ATOM 1431 C C . GLU A 1 195 ? 4.287 -23.939 16.142 1.00 31.36 195 GLU A C 1
ATOM 1432 O O . GLU A 1 195 ? 5.454 -23.562 16.261 1.00 31.77 195 GLU A O 1
ATOM 1438 N N . ASP A 1 196 ? 3.768 -24.317 14.979 1.00 31.04 196 ASP A N 1
ATOM 1439 C CA . ASP A 1 196 ? 4.578 -24.349 13.768 1.00 32.35 196 ASP A CA 1
ATOM 1440 C C . ASP A 1 196 ? 4.793 -23.014 13.072 1.00 31.49 196 ASP A C 1
ATOM 1441 O O . ASP A 1 196 ? 5.886 -22.756 12.569 1.00 33.39 196 ASP A O 1
ATOM 1446 N N . PHE A 1 197 ? 3.773 -22.161 13.041 1.00 29.86 197 PHE A N 1
ATOM 1447 C CA . PHE A 1 197 ? 3.911 -20.882 12.352 1.00 29.48 197 PHE A CA 1
ATOM 1448 C C . PHE A 1 197 ? 4.157 -19.646 13.201 1.00 28.77 197 PHE A C 1
ATOM 1449 O O . PHE A 1 197 ? 4.464 -18.582 12.664 1.00 28.98 197 PHE A O 1
ATOM 1457 N N . ILE A 1 198 ? 4.020 -19.774 14.517 1.00 26.41 198 ILE A N 1
ATOM 1458 C CA . ILE A 1 198 ? 4.291 -18.649 15.400 1.00 26.64 198 ILE A CA 1
ATOM 1459 C C . ILE A 1 198 ? 5.191 -19.145 16.525 1.00 27.03 198 ILE A C 1
ATOM 1460 O O . ILE A 1 198 ? 4.835 -19.094 17.701 1.00 25.16 198 ILE A O 1
ATOM 1465 N N . PRO A 1 199 ? 6.376 -19.653 16.166 1.00 27.91 199 PRO A N 1
ATOM 1466 C CA . PRO A 1 199 ? 7.296 -20.148 17.190 1.00 30.22 199 PRO A CA 1
ATOM 1467 C C . PRO A 1 199 ? 7.873 -18.972 17.968 1.00 28.94 199 PRO A C 1
ATOM 1468 O O . PRO A 1 199 ? 7.877 -17.844 17.482 1.00 29.13 199 PRO A O 1
ATOM 1472 N N . THR A 1 200 ? 8.340 -19.229 19.179 1.00 29.67 200 THR A N 1
ATOM 1473 C CA . THR A 1 200 ? 8.917 -18.166 19.990 1.00 30.07 200 THR A CA 1
ATOM 1474 C C . THR A 1 200 ? 10.178 -17.659 19.290 1.00 31.10 200 THR A C 1
ATOM 1475 O O . THR A 1 200 ? 11.080 -18.433 18.977 1.00 32.44 200 THR A O 1
ATOM 1479 N N . PRO A 1 201 ? 10.249 -16.350 19.020 1.00 32.35 201 PRO A N 1
ATOM 1480 C CA . PRO A 1 201 ? 11.421 -15.779 18.350 1.00 32.21 201 PRO A CA 1
ATOM 1481 C C . PRO A 1 201 ? 12.699 -15.918 19.177 1.00 34.37 201 PRO A C 1
ATOM 1482 O O . PRO A 1 201 ? 12.644 -16.060 20.397 1.00 32.53 201 PRO A O 1
ATOM 1486 N N . LYS A 1 202 ? 13.843 -15.888 18.498 1.00 35.22 202 LYS A N 1
ATOM 1487 C CA . LYS A 1 202 ? 15.138 -16.012 19.164 1.00 38.07 202 LYS A CA 1
ATOM 1488 C C . LYS A 1 202 ? 15.581 -14.643 19.658 1.00 38.15 202 LYS A C 1
ATOM 1489 O O . LYS A 1 202 ? 16.398 -13.980 19.024 1.00 39.48 202 LYS A O 1
ATOM 1495 N N . ARG A 1 203 ? 15.039 -14.230 20.796 1.00 37.80 203 ARG A N 1
ATOM 1496 C CA . ARG A 1 203 ? 15.345 -12.925 21.368 1.00 38.45 203 ARG A CA 1
ATOM 1497 C C . ARG A 1 203 ? 16.673 -12.885 22.121 1.00 39.85 203 ARG A C 1
ATOM 1498 O O . ARG A 1 203 ? 17.038 -13.844 22.796 1.00 40.13 203 ARG A O 1
ATOM 1506 N N . ASP A 1 204 ? 17.396 -11.776 21.991 1.00 41.37 204 ASP A N 1
ATOM 1507 C CA . ASP A 1 204 ? 18.660 -11.601 22.703 1.00 43.09 204 ASP A CA 1
ATOM 1508 C C . ASP A 1 204 ? 18.255 -11.045 24.063 1.00 43.90 204 ASP A C 1
ATOM 1509 O O . ASP A 1 204 ? 17.959 -9.858 24.191 1.00 44.54 204 ASP A O 1
ATOM 1514 N N . PRO A 1 205 ? 18.244 -11.893 25.099 1.00 44.22 205 PRO A N 1
ATOM 1515 C CA . PRO A 1 205 ? 17.860 -11.467 26.448 1.00 45.37 205 PRO A CA 1
ATOM 1516 C C . PRO A 1 205 ? 18.795 -10.447 27.098 1.00 45.78 205 PRO A C 1
ATOM 1517 O O . PRO A 1 205 ? 18.462 -9.872 28.137 1.00 44.81 205 PRO A O 1
ATOM 1521 N N . ASN A 1 206 ? 19.953 -10.220 26.485 1.00 45.95 206 ASN A N 1
ATOM 1522 C CA . ASN A 1 206 ? 20.923 -9.280 27.033 1.00 46.64 206 ASN A CA 1
ATOM 1523 C C . ASN A 1 206 ? 20.814 -7.861 26.485 1.00 46.37 206 ASN A C 1
ATOM 1524 O O . ASN A 1 206 ? 21.503 -6.963 26.967 1.00 47.28 206 ASN A O 1
ATOM 1529 N N . LYS A 1 207 ? 19.966 -7.654 25.479 1.00 44.29 207 LYS A N 1
ATOM 1530 C CA . LYS A 1 207 ? 19.783 -6.315 24.919 1.00 43.47 207 LYS A CA 1
ATOM 1531 C C . LYS A 1 207 ? 19.211 -5.403 26.000 1.00 40.72 207 LYS A C 1
ATOM 1532 O O . LYS A 1 207 ? 18.597 -5.873 26.955 1.00 39.71 207 LYS A O 1
ATOM 1538 N N . PRO A 1 208 ? 19.412 -4.085 25.867 1.00 38.72 208 PRO A N 1
ATOM 1539 C CA . PRO A 1 208 ? 18.892 -3.141 26.857 1.00 38.79 208 PRO A CA 1
ATOM 1540 C C . PRO A 1 208 ? 17.389 -3.366 27.038 1.00 37.67 208 PRO A C 1
ATOM 1541 O O . PRO A 1 208 ? 16.640 -3.420 26.062 1.00 37.00 208 PRO A O 1
ATOM 1545 N N . PRO A 1 209 ? 16.933 -3.514 28.288 1.00 35.98 209 PRO A N 1
ATOM 1546 C CA . PRO A 1 209 ? 15.504 -3.736 28.517 1.00 33.29 209 PRO A CA 1
ATOM 1547 C C . PRO A 1 209 ? 14.629 -2.543 28.164 1.00 32.00 209 PRO A C 1
ATOM 1548 O O . PRO A 1 209 ? 15.041 -1.391 28.291 1.00 29.71 209 PRO A O 1
ATOM 1552 N N . LYS A 1 210 ? 13.420 -2.835 27.695 1.00 29.06 210 LYS A N 1
ATOM 1553 C CA . LYS A 1 210 ? 12.468 -1.797 27.340 1.00 27.24 210 LYS A CA 1
ATOM 1554 C C . LYS A 1 210 ? 11.065 -2.344 27.532 1.00 27.10 210 LYS A C 1
ATOM 1555 O O . LYS A 1 210 ? 10.717 -3.402 27.001 1.00 25.53 210 LYS A O 1
ATOM 1561 N N . MET A 1 211 ? 10.274 -1.636 28.328 1.00 26.11 211 MET A N 1
ATOM 1562 C CA . MET A 1 211 ? 8.896 -2.033 28.572 1.00 25.99 211 MET A CA 1
ATOM 1563 C C . MET A 1 211 ? 8.003 -0.849 28.267 1.00 24.26 211 MET A C 1
ATOM 1564 O O . MET A 1 211 ? 8.322 0.283 28.640 1.00 24.28 211 MET A O 1
ATOM 1569 N N . LEU A 1 212 ? 6.888 -1.110 27.591 1.00 23.77 212 LEU A N 1
ATOM 1570 C CA . LEU A 1 212 ? 5.937 -0.053 27.267 1.00 24.31 212 LEU A CA 1
ATOM 1571 C C . LEU A 1 212 ? 4.840 -0.172 28.322 1.00 23.76 212 LEU A C 1
ATOM 1572 O O . LEU A 1 212 ? 4.199 -1.219 28.439 1.00 23.06 212 LEU A O 1
ATOM 1577 N N . VAL A 1 213 ? 4.646 0.888 29.104 1.00 22.40 213 VAL A N 1
ATOM 1578 C CA . VAL A 1 213 ? 3.651 0.879 30.163 1.00 23.98 213 VAL A CA 1
ATOM 1579 C C . VAL A 1 213 ? 2.238 1.080 29.632 1.00 24.64 213 VAL A C 1
ATOM 1580 O O . VAL A 1 213 ? 1.951 2.060 28.945 1.00 24.21 213 VAL A O 1
ATOM 1584 N N . LEU A 1 214 ? 1.363 0.138 29.959 1.00 25.85 214 LEU A N 1
ATOM 1585 C CA . LEU A 1 214 ? -0.026 0.204 29.531 1.00 25.77 214 LEU A CA 1
ATOM 1586 C C . LEU A 1 214 ? -0.871 0.861 30.619 1.00 24.58 214 LEU A C 1
ATOM 1587 O O . LEU A 1 214 ? -1.693 1.725 30.328 1.00 23.65 214 LEU A O 1
ATOM 1592 N N . ARG A 1 215 ? -0.660 0.453 31.871 1.00 23.79 215 ARG A N 1
ATOM 1593 C CA . ARG A 1 215 ? -1.418 0.995 32.998 1.00 25.41 215 ARG A CA 1
ATOM 1594 C C . ARG A 1 215 ? -0.524 1.178 34.228 1.00 26.24 215 ARG A C 1
ATOM 1595 O O . ARG A 1 215 ? 0.523 0.547 34.347 1.00 25.62 215 ARG A O 1
ATOM 1603 N N . SER A 1 216 ? -0.943 2.045 35.143 1.00 28.18 216 SER A N 1
ATOM 1604 C CA . SER A 1 216 ? -0.189 2.264 36.378 1.00 29.23 216 SER A CA 1
ATOM 1605 C C . SER A 1 216 ? -1.210 2.379 37.500 1.00 31.20 216 SER A C 1
ATOM 1606 O O . SER A 1 216 ? -2.259 2.998 37.324 1.00 32.45 216 SER A O 1
ATOM 1609 N N . PHE A 1 217 ? -0.920 1.762 38.644 1.00 33.88 217 PHE A N 1
ATOM 1610 C CA . PHE A 1 217 ? -1.861 1.791 39.758 1.00 37.70 217 PHE A CA 1
ATOM 1611 C C . PHE A 1 217 ? -1.239 2.035 41.129 1.00 40.00 217 PHE A C 1
ATOM 1612 O O . PHE A 1 217 ? -0.020 2.104 41.298 1.00 39.18 217 PHE A O 1
ATOM 1620 N N . ASP A 1 218 ? -2.136 2.148 42.102 1.00 44.32 218 ASP A N 1
ATOM 1621 C CA . ASP A 1 218 ? -1.811 2.289 43.514 1.00 48.78 218 ASP A CA 1
ATOM 1622 C C . ASP A 1 218 ? -2.606 1.111 44.066 1.00 50.42 218 ASP A C 1
ATOM 1623 O O . ASP A 1 218 ? -3.822 1.207 44.228 1.00 49.91 218 ASP A O 1
ATOM 1628 N N . VAL A 1 219 ? -1.927 -0.003 44.328 1.00 53.77 219 VAL A N 1
ATOM 1629 C CA . VAL A 1 219 ? -2.594 -1.208 44.813 1.00 57.10 219 VAL A CA 1
ATOM 1630 C C . VAL A 1 219 ? -2.826 -1.290 46.321 1.00 60.07 219 VAL A C 1
ATOM 1631 O O . VAL A 1 219 ? -3.479 -2.222 46.797 1.00 60.87 219 VAL A O 1
ATOM 1635 N N . ASN A 1 220 ? -2.300 -0.328 47.071 1.00 62.47 220 ASN A N 1
ATOM 1636 C CA . ASN A 1 220 ? -2.471 -0.336 48.518 1.00 65.41 220 ASN A CA 1
ATOM 1637 C C . ASN A 1 220 ? -3.944 -0.369 48.912 1.00 67.91 220 ASN A C 1
ATOM 1638 O O . ASN A 1 220 ? -4.725 0.498 48.520 1.00 67.51 220 ASN A O 1
ATOM 1643 N N . LYS A 1 221 ? -4.304 -1.384 49.693 1.00 70.97 221 LYS A N 1
ATOM 1644 C CA . LYS A 1 221 ? -5.672 -1.593 50.158 1.00 73.80 221 LYS A CA 1
ATOM 1645 C C . LYS A 1 221 ? -6.473 -0.323 50.434 1.00 75.26 221 LYS A C 1
ATOM 1646 O O . LYS A 1 221 ? -5.968 0.635 51.022 1.00 75.46 221 LYS A O 1
ATOM 1652 N N . PRO A 1 222 ? -7.751 -0.318 50.018 1.00 76.51 222 PRO A N 1
ATOM 1653 C CA . PRO A 1 222 ? -8.708 0.781 50.165 1.00 77.37 222 PRO A CA 1
ATOM 1654 C C . PRO A 1 222 ? -8.568 1.613 51.435 1.00 78.16 222 PRO A C 1
ATOM 1655 O O . PRO A 1 222 ? -8.266 1.091 52.510 1.00 78.54 222 PRO A O 1
ATOM 1659 N N . GLY A 1 223 ? -8.796 2.914 51.291 1.00 78.71 223 GLY A N 1
ATOM 1660 C CA . GLY A 1 223 ? -8.705 3.825 52.416 1.00 79.04 223 GLY A CA 1
ATOM 1661 C C . GLY A 1 223 ? -9.708 4.953 52.273 1.00 79.52 223 GLY A C 1
ATOM 1662 O O . GLY A 1 223 ? -9.725 5.892 53.069 1.00 80.49 223 GLY A O 1
ATOM 1663 N N . LYS A 1 228 ? 1.411 -3.984 54.853 1.00 66.64 228 LYS A N 1
ATOM 1664 C CA . LYS A 1 228 ? 2.516 -3.139 54.414 1.00 66.31 228 LYS A CA 1
ATOM 1665 C C . LYS A 1 228 ? 2.144 -2.374 53.146 1.00 65.78 228 LYS A C 1
ATOM 1666 O O . LYS A 1 228 ? 1.565 -2.939 52.216 1.00 66.23 228 LYS A O 1
ATOM 1668 N N . LEU A 1 229 ? 2.473 -1.084 53.120 1.00 64.49 229 LEU A N 1
ATOM 1669 C CA . LEU A 1 229 ? 2.190 -0.239 51.963 1.00 62.72 229 LEU A CA 1
ATOM 1670 C C . LEU A 1 229 ? 3.230 -0.525 50.883 1.00 61.03 229 LEU A C 1
ATOM 1671 O O . LEU A 1 229 ? 4.432 -0.370 51.106 1.00 61.97 229 LEU A O 1
ATOM 1673 N N . VAL A 1 230 ? 2.760 -0.942 49.714 1.00 58.02 230 VAL A N 1
ATOM 1674 C CA . VAL A 1 230 ? 3.641 -1.275 48.602 1.00 54.29 230 VAL A CA 1
ATOM 1675 C C . VAL A 1 230 ? 3.819 -0.105 47.635 1.00 50.53 230 VAL A C 1
ATOM 1676 O O . VAL A 1 230 ? 2.938 0.747 47.507 1.00 48.43 230 VAL A O 1
ATOM 1680 N N . GLY A 1 231 ? 4.967 -0.065 46.966 1.00 46.40 231 GLY A N 1
ATOM 1681 C CA . GLY A 1 231 ? 5.230 1.005 46.020 1.00 43.29 231 GLY A CA 1
ATOM 1682 C C . GLY A 1 231 ? 4.291 0.960 44.827 1.00 41.51 231 GLY A C 1
ATOM 1683 O O . GLY A 1 231 ? 3.519 0.010 44.672 1.00 39.48 231 GLY A O 1
ATOM 1684 N N . GLY A 1 232 ? 4.355 1.986 43.982 1.00 38.68 232 GLY A N 1
ATOM 1685 C CA . GLY A 1 232 ? 3.498 2.036 42.809 1.00 36.62 232 GLY A CA 1
ATOM 1686 C C . GLY A 1 232 ? 3.734 0.877 41.856 1.00 34.73 232 GLY A C 1
ATOM 1687 O O . GLY A 1 232 ? 4.855 0.375 41.755 1.00 33.74 232 GLY A O 1
ATOM 1688 N N . VAL A 1 233 ? 2.687 0.457 41.148 1.00 32.51 233 VAL A N 1
ATOM 1689 C CA . VAL A 1 233 ? 2.794 -0.662 40.214 1.00 32.70 233 VAL A CA 1
ATOM 1690 C C . VAL A 1 233 ? 2.520 -0.245 38.766 1.00 31.25 233 VAL A C 1
ATOM 1691 O O . VAL A 1 233 ? 1.600 0.526 38.491 1.00 28.89 233 VAL A O 1
ATOM 1695 N N . LEU A 1 234 ? 3.322 -0.776 37.849 1.00 31.49 234 LEU A N 1
ATOM 1696 C CA . LEU A 1 234 ? 3.188 -0.476 36.429 1.00 30.00 234 LEU A CA 1
ATOM 1697 C C . LEU A 1 234 ? 2.902 -1.772 35.680 1.00 29.78 234 LEU A C 1
ATOM 1698 O O . LEU A 1 234 ? 3.606 -2.762 35.865 1.00 29.40 234 LEU A O 1
ATOM 1703 N N . ASP A 1 235 ? 1.868 -1.770 34.846 1.00 27.91 235 ASP A N 1
ATOM 1704 C CA . ASP A 1 235 ? 1.541 -2.956 34.050 1.00 26.42 235 ASP A CA 1
ATOM 1705 C C . ASP A 1 235 ? 1.924 -2.654 32.601 1.00 24.91 235 ASP A C 1
ATOM 1706 O O . ASP A 1 235 ? 1.554 -1.608 32.066 1.00 24.71 235 ASP A O 1
ATOM 1711 N N . GLY A 1 236 ? 2.655 -3.556 31.959 1.00 24.23 236 GLY A N 1
ATOM 1712 C CA . GLY A 1 236 ? 3.047 -3.302 30.584 1.00 25.20 236 GLY A CA 1
ATOM 1713 C C . GLY A 1 236 ? 3.601 -4.488 29.818 1.00 24.64 236 GLY A C 1
ATOM 1714 O O . GLY A 1 236 ? 3.544 -5.635 30.273 1.00 25.26 236 GLY A O 1
ATOM 1715 N N . SER A 1 237 ? 4.139 -4.197 28.639 1.00 21.74 237 SER A N 1
ATOM 1716 C CA . SER A 1 237 ? 4.715 -5.209 27.771 1.00 23.21 237 SER A CA 1
ATOM 1717 C C . SER A 1 237 ? 6.204 -4.984 27.607 1.00 22.89 237 SER A C 1
ATOM 1718 O O . SER A 1 237 ? 6.637 -3.892 27.250 1.00 24.26 237 SER A O 1
ATOM 1721 N N . ILE A 1 238 ? 6.982 -6.025 27.857 1.00 22.43 238 ILE A N 1
ATOM 1722 C CA . ILE A 1 238 ? 8.424 -5.946 27.679 1.00 24.36 238 ILE A CA 1
ATOM 1723 C C . ILE A 1 238 ? 8.644 -6.253 26.194 1.00 24.82 238 ILE A C 1
ATOM 1724 O O . ILE A 1 238 ? 8.260 -7.321 25.721 1.00 25.69 238 ILE A O 1
ATOM 1729 N N . VAL A 1 239 ? 9.231 -5.319 25.451 1.00 24.03 239 VAL A N 1
ATOM 1730 C CA . VAL A 1 239 ? 9.445 -5.552 24.027 1.00 25.59 239 VAL A CA 1
ATOM 1731 C C . VAL A 1 239 ? 10.897 -5.831 23.667 1.00 27.58 239 VAL A C 1
ATOM 1732 O O . VAL A 1 239 ? 11.211 -6.196 22.527 1.00 27.39 239 VAL A O 1
ATOM 1736 N N . GLN A 1 240 ? 11.775 -5.691 24.655 1.00 25.74 240 GLN A N 1
ATOM 1737 C CA . GLN A 1 240 ? 13.193 -5.932 24.444 1.00 28.96 240 GLN A CA 1
ATOM 1738 C C . GLN A 1 240 ? 13.861 -6.275 25.773 1.00 29.14 240 GLN A C 1
ATOM 1739 O O . GLN A 1 240 ? 13.451 -5.786 26.823 1.00 27.94 240 GLN A O 1
ATOM 1745 N N . GLY A 1 241 ? 14.881 -7.124 25.722 1.00 30.97 241 GLY A N 1
ATOM 1746 C CA . GLY A 1 241 ? 15.597 -7.489 26.932 1.00 30.55 241 GLY A CA 1
ATOM 1747 C C . GLY A 1 241 ? 14.769 -8.216 27.967 1.00 31.33 241 GLY A C 1
ATOM 1748 O O . GLY A 1 241 ? 13.888 -9.011 27.633 1.00 28.26 241 GLY A O 1
ATOM 1749 N N . LYS A 1 242 ? 15.055 -7.939 29.236 1.00 31.93 242 LYS A N 1
ATOM 1750 C CA . LYS A 1 242 ? 14.346 -8.579 30.334 1.00 34.31 242 LYS A CA 1
ATOM 1751 C C . LYS A 1 242 ? 14.397 -7.696 31.572 1.00 34.14 242 LYS A C 1
ATOM 1752 O O . LYS A 1 242 ? 15.217 -6.779 31.657 1.00 34.13 242 LYS A O 1
ATOM 1758 N N . LEU A 1 243 ? 13.512 -7.975 32.525 1.00 33.03 243 LEU A N 1
ATOM 1759 C CA . LEU A 1 243 ? 13.463 -7.236 33.781 1.00 33.21 243 LEU A CA 1
ATOM 1760 C C . LEU A 1 243 ? 13.713 -8.230 34.909 1.00 34.69 243 LEU A C 1
ATOM 1761 O O . LEU A 1 243 ? 13.392 -9.415 34.784 1.00 34.29 243 LEU A O 1
ATOM 1766 N N . LYS A 1 244 ? 14.273 -7.749 36.012 1.00 35.32 244 LYS A N 1
ATOM 1767 C CA . LYS A 1 244 ? 14.575 -8.623 37.136 1.00 37.97 244 LYS A CA 1
ATOM 1768 C C . LYS A 1 244 ? 14.404 -7.914 38.473 1.00 38.19 244 LYS A C 1
ATOM 1769 O O . LYS A 1 244 ? 14.751 -6.741 38.615 1.00 37.19 244 LYS A O 1
ATOM 1775 N N . VAL A 1 245 ? 13.860 -8.629 39.452 1.00 39.44 245 VAL A N 1
ATOM 1776 C CA . VAL A 1 245 ? 13.671 -8.057 40.778 1.00 41.56 245 VAL A CA 1
ATOM 1777 C C . VAL A 1 245 ? 15.009 -7.494 41.254 1.00 41.90 245 VAL A C 1
ATOM 1778 O O . VAL A 1 245 ? 16.045 -8.155 41.152 1.00 42.50 245 VAL A O 1
ATOM 1782 N N . GLY A 1 246 ? 14.984 -6.265 41.753 1.00 43.22 246 GLY A N 1
ATOM 1783 C CA . GLY A 1 246 ? 16.204 -5.641 42.227 1.00 43.75 246 GLY A CA 1
ATOM 1784 C C . GLY A 1 246 ? 16.803 -4.679 41.219 1.00 44.94 246 GLY A C 1
ATOM 1785 O O . GLY A 1 246 ? 17.664 -3.870 41.566 1.00 44.75 246 GLY A O 1
ATOM 1786 N N . ASP A 1 247 ? 16.356 -4.763 39.969 1.00 43.94 247 ASP A N 1
ATOM 1787 C CA . ASP A 1 247 ? 16.861 -3.879 38.922 1.00 43.96 247 ASP A CA 1
ATOM 1788 C C . ASP A 1 247 ? 16.516 -2.418 39.174 1.00 42.63 247 ASP A C 1
ATOM 1789 O O . ASP A 1 247 ? 15.438 -2.102 39.682 1.00 40.98 247 ASP A O 1
ATOM 1794 N N . GLU A 1 248 ? 17.437 -1.532 38.810 1.00 42.27 248 GLU A N 1
ATOM 1795 C CA . GLU A 1 248 ? 17.195 -0.103 38.932 1.00 42.62 248 GLU A CA 1
ATOM 1796 C C . GLU A 1 248 ? 16.635 0.285 37.565 1.00 40.52 248 GLU A C 1
ATOM 1797 O O . GLU A 1 248 ? 17.201 -0.087 36.538 1.00 39.97 248 GLU A O 1
ATOM 1803 N N . ILE A 1 249 ? 15.526 1.014 37.549 1.00 38.23 249 ILE A N 1
ATOM 1804 C CA . ILE A 1 249 ? 14.913 1.407 36.284 1.00 37.94 249 ILE A CA 1
ATOM 1805 C C . ILE A 1 249 ? 14.590 2.892 36.208 1.00 37.33 249 ILE A C 1
ATOM 1806 O O . ILE A 1 249 ? 14.369 3.540 37.230 1.00 36.64 249 ILE A O 1
ATOM 1811 N N . GLU A 1 250 ? 14.578 3.424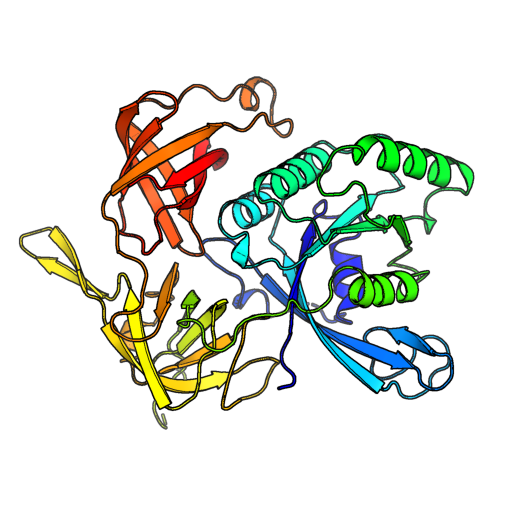 34.986 1.00 36.53 250 GLU A N 1
ATOM 1812 C CA . GLU A 1 250 ? 14.247 4.826 34.753 1.00 37.22 250 GLU A CA 1
ATOM 1813 C C . GLU A 1 250 ? 12.968 4.847 33.926 1.00 34.18 250 GLU A C 1
ATOM 1814 O O . GLU A 1 250 ? 12.770 3.992 33.068 1.00 33.24 250 GLU A O 1
ATOM 1820 N N . ILE A 1 251 ? 12.116 5.829 34.180 1.00 33.55 251 ILE A N 1
ATOM 1821 C CA . ILE A 1 251 ? 10.846 5.941 33.479 1.00 31.70 251 ILE A CA 1
ATOM 1822 C C . ILE A 1 251 ? 10.724 7.298 32.788 1.00 32.75 251 ILE A C 1
ATOM 1823 O O . ILE A 1 251 ? 10.870 8.346 33.429 1.00 30.75 251 ILE A O 1
ATOM 1828 N N . ARG A 1 252 ? 10.454 7.271 31.482 1.00 29.99 252 ARG A N 1
ATOM 1829 C CA . ARG A 1 252 ? 10.309 8.489 30.680 1.00 28.86 252 ARG A CA 1
ATOM 1830 C C . ARG A 1 252 ? 8.963 8.508 29.958 1.00 28.95 252 ARG A C 1
ATOM 1831 O O . ARG A 1 252 ? 8.451 7.456 29.566 1.00 26.14 252 ARG A O 1
ATOM 1839 N N . PRO A 1 253 ? 8.405 9.707 29.711 1.00 28.03 253 PRO A N 1
ATOM 1840 C CA . PRO A 1 253 ? 8.914 11.039 30.068 1.00 29.80 253 PRO A CA 1
ATOM 1841 C C . PRO A 1 253 ? 9.052 11.273 31.567 1.00 32.21 253 PRO A C 1
ATOM 1842 O O . PRO A 1 253 ? 9.933 12.012 32.006 1.00 32.73 253 PRO A O 1
ATOM 1846 N N . GLY A 1 254 ? 8.166 10.666 32.351 1.00 32.44 254 GLY A N 1
ATOM 1847 C CA . GLY A 1 254 ? 8.244 10.820 33.792 1.00 34.74 254 GLY A CA 1
ATOM 1848 C C . GLY A 1 254 ? 7.130 11.620 34.431 1.00 36.25 254 GLY A C 1
ATOM 1849 O O . GLY A 1 254 ? 6.017 11.689 33.906 1.00 36.62 254 GLY A O 1
ATOM 1850 N N . VAL A 1 255 ? 7.450 12.235 35.570 1.00 38.97 255 VAL A N 1
ATOM 1851 C CA . VAL A 1 255 ? 6.510 13.036 36.351 1.00 40.63 255 VAL A CA 1
ATOM 1852 C C . VAL A 1 255 ? 6.456 14.504 35.920 1.00 42.26 255 VAL A C 1
ATOM 1853 O O . VAL A 1 255 ? 7.490 15.160 35.789 1.00 41.93 255 VAL A O 1
ATOM 1857 N N . PRO A 1 256 ? 5.243 15.040 35.712 1.00 42.60 256 PRO A N 1
ATOM 1858 C CA . PRO A 1 256 ? 5.030 16.429 35.296 1.00 44.31 256 PRO A CA 1
ATOM 1859 C C . PRO A 1 256 ? 5.232 17.439 36.425 1.00 45.74 256 PRO A C 1
ATOM 1860 O O . PRO A 1 256 ? 5.009 17.127 37.593 1.00 45.79 256 PRO A O 1
ATOM 1864 N N . TYR A 1 257 ? 5.658 18.646 36.061 1.00 46.62 257 TYR A N 1
ATOM 1865 C CA . TYR A 1 257 ? 5.875 19.721 37.025 1.00 46.21 257 TYR A CA 1
ATOM 1866 C C . TYR A 1 257 ? 5.808 21.055 36.294 1.00 46.54 257 TYR A C 1
ATOM 1867 O O . TYR A 1 257 ? 6.117 21.134 35.106 1.00 45.70 257 TYR A O 1
ATOM 1876 N N . GLU A 1 258 ? 5.391 22.101 37.001 1.00 46.63 258 GLU A N 1
ATOM 1877 C CA . GLU A 1 258 ? 5.278 23.421 36.400 1.00 45.92 258 GLU A CA 1
ATOM 1878 C C . GLU A 1 258 ? 6.558 24.226 36.601 1.00 44.96 258 GLU A C 1
ATOM 1879 O O . GLU A 1 258 ? 7.183 24.177 37.659 1.00 43.29 258 GLU A O 1
ATOM 1885 N N . GLU A 1 259 ? 6.950 24.947 35.560 1.00 42.50 259 GLU A N 1
ATOM 1886 C CA . GLU A 1 259 ? 8.144 25.779 35.594 1.00 41.49 259 GLU A CA 1
ATOM 1887 C C . GLU A 1 259 ? 7.849 26.981 34.719 1.00 40.60 259 GLU A C 1
ATOM 1888 O O . GLU A 1 259 ? 7.593 26.834 33.525 1.00 39.30 259 GLU A O 1
ATOM 1894 N N . HIS A 1 260 ? 7.863 28.165 35.319 1.00 42.04 260 HIS A N 1
ATOM 1895 C CA . HIS A 1 260 ? 7.591 29.393 34.584 1.00 45.20 260 HIS A CA 1
ATOM 1896 C C . HIS A 1 260 ? 6.310 29.283 33.766 1.00 46.24 260 HIS A C 1
ATOM 1897 O O . HIS A 1 260 ? 6.321 29.453 32.544 1.00 45.77 260 HIS A O 1
ATOM 1904 N N . GLY A 1 261 ? 5.210 28.988 34.451 1.00 48.90 261 GLY A N 1
ATOM 1905 C CA . GLY A 1 261 ? 3.923 28.865 33.790 1.00 51.45 261 GLY A CA 1
ATOM 1906 C C . GLY A 1 261 ? 3.900 27.863 32.653 1.00 53.02 261 GLY A C 1
ATOM 1907 O O . GLY A 1 261 ? 3.111 27.997 31.716 1.00 54.55 261 GLY A O 1
ATOM 1908 N N . ARG A 1 262 ? 4.763 26.857 32.729 1.00 53.31 262 ARG A N 1
ATOM 1909 C CA . ARG A 1 262 ? 4.825 25.834 31.694 1.00 53.57 262 ARG A CA 1
ATOM 1910 C C . ARG A 1 262 ? 4.841 24.463 32.355 1.00 51.75 262 ARG A C 1
ATOM 1911 O O . ARG A 1 262 ? 5.149 24.342 33.538 1.00 51.87 262 ARG A O 1
ATOM 1919 N N . ILE A 1 263 ? 4.511 23.429 31.590 1.00 50.26 263 ILE A N 1
ATOM 1920 C CA . ILE A 1 263 ? 4.496 22.072 32.123 1.00 48.56 263 ILE A CA 1
ATOM 1921 C C . ILE A 1 263 ? 5.646 21.261 31.530 1.00 46.05 263 ILE A C 1
ATOM 1922 O O . ILE A 1 263 ? 5.802 21.196 30.310 1.00 47.72 263 ILE A O 1
ATOM 1927 N N . LYS A 1 264 ? 6.453 20.654 32.393 1.00 42.15 264 LYS A N 1
ATOM 1928 C CA . LYS A 1 264 ? 7.583 19.845 31.950 1.00 39.77 264 LYS A CA 1
ATOM 1929 C C . LYS A 1 264 ? 7.555 18.504 32.669 1.00 36.95 264 LYS A C 1
ATOM 1930 O O . LYS A 1 264 ? 6.882 18.364 33.686 1.00 36.27 264 LYS A O 1
ATOM 1936 N N . TYR A 1 265 ? 8.288 17.526 32.142 1.00 35.35 265 TYR A N 1
ATOM 1937 C CA . TYR A 1 265 ? 8.328 16.193 32.742 1.00 35.02 265 TYR A CA 1
ATOM 1938 C C . TYR A 1 265 ? 9.743 15.768 33.111 1.00 34.19 265 TYR A C 1
ATOM 1939 O O . TYR A 1 265 ? 10.685 15.951 32.345 1.00 32.59 265 TYR A O 1
ATOM 1948 N N . GLU A 1 266 ? 9.883 15.190 34.294 1.00 34.97 266 GLU A N 1
ATOM 1949 C CA . GLU A 1 266 ? 11.186 14.754 34.770 1.00 37.86 266 GLU A CA 1
ATOM 1950 C C . GLU A 1 266 ? 11.317 13.237 34.837 1.00 36.77 266 GLU A C 1
ATOM 1951 O O . GLU A 1 266 ? 10.547 12.573 35.527 1.00 37.20 266 GLU A O 1
ATOM 1957 N N . PRO A 1 267 ? 12.292 12.667 34.111 1.00 37.38 267 PRO A N 1
ATOM 1958 C CA . PRO A 1 267 ? 12.480 11.217 34.143 1.00 38.33 267 PRO A CA 1
ATOM 1959 C C . PRO A 1 267 ? 12.701 10.816 35.598 1.00 40.89 267 PRO A C 1
ATOM 1960 O O . PRO A 1 267 ? 13.375 11.530 36.352 1.00 40.29 267 PRO A O 1
ATOM 1964 N N . ILE A 1 268 ? 12.139 9.684 35.999 1.00 40.55 268 ILE A N 1
ATOM 1965 C CA . ILE A 1 268 ? 12.289 9.238 37.374 1.00 41.07 268 ILE A CA 1
ATOM 1966 C C . ILE A 1 268 ? 12.879 7.839 37.465 1.00 41.93 268 ILE A C 1
ATOM 1967 O O . ILE A 1 268 ? 12.600 6.975 36.628 1.00 39.66 268 ILE A O 1
ATOM 1972 N N . THR A 1 269 ? 13.704 7.631 38.488 1.00 40.82 269 THR A N 1
ATOM 1973 C CA . THR A 1 269 ? 14.349 6.351 38.719 1.00 41.03 269 THR A CA 1
ATOM 1974 C C . THR A 1 269 ? 13.768 5.678 39.958 1.00 40.67 269 THR A C 1
ATOM 1975 O O . THR A 1 269 ? 13.400 6.343 40.926 1.00 39.67 269 THR A O 1
ATOM 1979 N N . THR A 1 270 ? 13.667 4.355 39.907 1.00 39.93 270 THR A N 1
ATOM 1980 C CA . THR A 1 270 ? 13.155 3.580 41.026 1.00 40.56 270 THR A CA 1
ATOM 1981 C C . THR A 1 270 ? 13.746 2.182 40.967 1.00 39.19 270 THR A C 1
ATOM 1982 O O . THR A 1 270 ? 14.660 1.927 40.185 1.00 39.20 270 THR A O 1
ATOM 1986 N N . GLU A 1 271 ? 13.237 1.277 41.795 1.00 39.90 271 GLU A N 1
ATOM 1987 C CA . GLU A 1 271 ? 13.761 -0.081 41.815 1.00 39.90 271 GLU A CA 1
ATOM 1988 C C . GLU A 1 271 ? 12.636 -1.100 41.764 1.00 38.19 271 GLU A C 1
ATOM 1989 O O . GLU A 1 271 ? 11.560 -0.876 42.313 1.00 36.87 271 GLU A O 1
ATOM 1995 N N . ILE A 1 272 ? 12.892 -2.223 41.101 1.00 37.66 272 ILE A N 1
ATOM 1996 C CA . ILE A 1 272 ? 11.892 -3.277 40.994 1.00 38.95 272 ILE A CA 1
ATOM 1997 C C . ILE A 1 272 ? 11.839 -4.141 42.250 1.00 40.39 272 ILE A C 1
ATOM 1998 O O . ILE A 1 272 ? 12.799 -4.840 42.581 1.00 41.54 272 ILE A O 1
ATOM 2003 N N . VAL A 1 273 ? 10.706 -4.088 42.937 1.00 41.38 273 VAL A N 1
ATOM 2004 C CA . VAL A 1 273 ? 10.499 -4.867 44.147 1.00 42.38 273 VAL A CA 1
ATOM 2005 C C . VAL A 1 273 ? 9.838 -6.205 43.815 1.00 42.26 273 VAL A C 1
ATOM 2006 O O . VAL A 1 273 ? 10.081 -7.209 44.485 1.00 43.30 273 VAL A O 1
ATOM 2010 N N . SER A 1 274 ? 9.008 -6.225 42.775 1.00 39.68 274 SER A N 1
ATOM 2011 C CA . SER A 1 274 ? 8.328 -7.458 42.389 1.00 37.51 274 SER A CA 1
ATOM 2012 C C . SER A 1 274 ? 7.924 -7.473 40.921 1.00 37.44 274 SER A C 1
ATOM 2013 O O . SER A 1 274 ? 7.800 -6.427 40.287 1.00 37.50 274 SER A O 1
ATOM 2016 N N . LEU A 1 275 ? 7.718 -8.679 40.399 1.00 35.86 275 LEU A N 1
ATOM 2017 C CA . LEU A 1 275 ? 7.307 -8.883 39.018 1.00 34.50 275 LEU A CA 1
ATOM 2018 C C . LEU A 1 275 ? 6.247 -9.968 39.003 1.00 36.46 275 LEU A C 1
ATOM 2019 O O . LEU A 1 275 ? 6.347 -10.977 39.717 1.00 34.73 275 LEU A O 1
ATOM 2024 N N . GLN A 1 276 ? 5.223 -9.754 38.188 1.00 34.48 276 GLN A N 1
ATOM 2025 C CA . GLN A 1 276 ? 4.123 -10.690 38.080 1.00 33.97 276 GLN A CA 1
ATOM 2026 C C . GLN A 1 276 ? 3.865 -10.957 36.600 1.00 34.18 276 GLN A C 1
ATOM 2027 O O . GLN A 1 276 ? 3.730 -10.025 35.807 1.00 30.62 276 GLN A O 1
ATOM 2033 N N . ALA A 1 277 ? 3.826 -12.233 36.234 1.00 32.41 277 ALA A N 1
ATOM 2034 C CA . ALA A 1 277 ? 3.588 -12.632 34.852 1.00 33.90 277 ALA A CA 1
ATOM 2035 C C . ALA A 1 277 ? 3.031 -14.044 34.821 1.00 34.10 277 ALA A C 1
ATOM 2036 O O . ALA A 1 277 ? 3.427 -14.893 35.624 1.00 32.60 277 ALA A O 1
ATOM 2038 N N . GLY A 1 278 ? 2.109 -14.293 33.896 1.00 35.42 278 GLY A N 1
ATOM 2039 C CA . GLY A 1 278 ? 1.518 -15.614 33.789 1.00 37.11 278 GLY A CA 1
ATOM 2040 C C . GLY A 1 278 ? 0.670 -15.962 34.995 1.00 37.94 278 GLY A C 1
ATOM 2041 O O . GLY A 1 278 ? 0.317 -17.120 35.199 1.00 38.94 278 GLY A O 1
ATOM 2042 N N . GLY A 1 279 ? 0.346 -14.956 35.800 1.00 40.42 279 GLY A N 1
ATOM 2043 C CA . GLY A 1 279 ? -0.473 -15.182 36.979 1.00 41.92 279 GLY A CA 1
ATOM 2044 C C . GLY A 1 279 ? 0.305 -15.563 38.226 1.00 43.06 279 GLY A C 1
ATOM 2045 O O . GLY A 1 279 ? -0.269 -16.084 39.181 1.00 44.01 279 GLY A O 1
ATOM 2046 N N . GLN A 1 280 ? 1.609 -15.308 38.231 1.00 42.96 280 GLN A N 1
ATOM 2047 C CA . GLN A 1 280 ? 2.434 -15.647 39.388 1.00 44.42 280 GLN A CA 1
ATOM 2048 C C . GLN A 1 280 ? 3.593 -14.672 39.538 1.00 43.80 280 GLN A C 1
ATOM 2049 O O . GLN A 1 280 ? 4.007 -14.035 38.567 1.00 41.46 280 GLN A O 1
ATOM 2055 N N . PHE A 1 281 ? 4.119 -14.557 40.754 1.00 42.38 281 PHE A N 1
ATOM 2056 C CA . PHE A 1 281 ? 5.252 -13.675 40.984 1.00 42.61 281 PHE A CA 1
ATOM 2057 C C . PHE A 1 281 ? 6.503 -14.404 40.531 1.00 42.58 281 PHE A C 1
ATOM 2058 O O . PHE A 1 281 ? 6.677 -15.591 40.805 1.00 44.29 281 PHE A O 1
ATOM 2066 N N . VAL A 1 282 ? 7.363 -13.695 39.814 1.00 42.04 282 VAL A N 1
ATOM 2067 C CA . VAL A 1 282 ? 8.596 -14.272 39.301 1.00 42.26 282 VAL A CA 1
ATOM 2068 C C . VAL A 1 282 ? 9.758 -13.349 39.636 1.00 42.58 282 VAL A C 1
ATOM 2069 O O . VAL A 1 282 ? 9.552 -12.204 40.028 1.00 42.79 282 VAL A O 1
ATOM 2073 N N . GLU A 1 283 ? 10.978 -13.853 39.486 1.00 44.46 283 GLU A N 1
ATOM 2074 C CA . GLU A 1 283 ? 12.170 -13.059 39.766 1.00 45.56 283 GLU A CA 1
ATOM 2075 C C . GLU A 1 283 ? 12.663 -12.367 38.500 1.00 43.68 283 GLU A C 1
ATOM 2076 O O . GLU A 1 283 ? 13.386 -11.384 38.561 1.00 43.52 283 GLU A O 1
ATOM 2082 N N . GLU A 1 284 ? 12.267 -12.907 37.354 1.00 42.85 284 GLU A N 1
ATOM 2083 C CA . GLU A 1 284 ? 12.614 -12.356 36.048 1.00 42.38 284 GLU A CA 1
ATOM 2084 C C . GLU A 1 284 ? 11.439 -12.469 35.077 1.00 40.39 284 GLU A C 1
ATOM 2085 O O . GLU A 1 284 ? 10.761 -13.501 35.037 1.00 39.14 284 GLU A O 1
ATOM 2091 N N . ALA A 1 285 ? 11.227 -11.417 34.285 1.00 36.40 285 ALA A N 1
ATOM 2092 C CA . ALA A 1 285 ? 10.137 -11.385 33.313 1.00 34.83 285 ALA A CA 1
ATOM 2093 C C . ALA A 1 285 ? 10.673 -11.068 31.918 1.00 32.91 285 ALA A C 1
ATOM 2094 O O . ALA A 1 285 ? 11.687 -10.381 31.785 1.00 33.05 285 ALA A O 1
ATOM 2096 N N . TYR A 1 286 ? 9.983 -11.556 30.886 1.00 30.73 286 TYR A N 1
ATOM 2097 C CA . TYR A 1 286 ? 10.413 -11.360 29.499 1.00 30.14 286 TYR A CA 1
ATOM 2098 C C . TYR A 1 286 ? 9.282 -10.920 28.566 1.00 27.61 286 TYR A C 1
ATOM 2099 O O . TYR A 1 286 ? 8.145 -10.737 28.996 1.00 26.99 286 TYR A O 1
ATOM 2108 N N . PRO A 1 287 ? 9.599 -10.717 27.275 1.00 27.86 287 PRO A N 1
ATOM 2109 C CA . PRO A 1 287 ? 8.564 -10.316 26.313 1.00 26.62 287 PRO A CA 1
ATOM 2110 C C . PRO A 1 287 ? 7.488 -11.404 26.299 1.00 26.38 287 PRO A C 1
ATOM 2111 O O . PRO A 1 287 ? 7.788 -12.585 26.496 1.00 26.58 287 PRO A O 1
ATOM 2115 N N . GLY A 1 288 ? 6.241 -11.010 26.077 1.00 27.44 288 GLY A N 1
ATOM 2116 C CA . GLY A 1 288 ? 5.163 -11.981 26.044 1.00 24.97 288 GLY A CA 1
ATOM 2117 C C . GLY A 1 288 ? 4.194 -11.816 27.188 1.00 24.83 288 GLY A C 1
ATOM 2118 O O . GLY A 1 288 ? 4.558 -11.980 28.354 1.00 23.58 288 GLY A O 1
ATOM 2119 N N . GLY A 1 289 ? 2.946 -11.494 26.859 1.00 23.69 289 GLY A N 1
ATOM 2120 C CA . GLY A 1 289 ? 1.942 -11.308 27.885 1.00 23.02 289 GLY A CA 1
ATOM 2121 C C . GLY A 1 289 ? 2.126 -10.020 28.672 1.00 24.02 289 GLY A C 1
ATOM 2122 O O . GLY A 1 289 ? 3.063 -9.252 28.437 1.00 24.99 289 GLY A O 1
ATOM 2123 N N . LEU A 1 290 ? 1.215 -9.784 29.604 1.00 23.66 290 LEU A N 1
ATOM 2124 C CA . LEU A 1 290 ? 1.257 -8.598 30.454 1.00 24.62 290 LEU A CA 1
ATOM 2125 C C . LEU A 1 290 ? 2.206 -8.859 31.616 1.00 25.68 290 LEU A C 1
ATOM 2126 O O . LEU A 1 290 ? 2.228 -9.959 32.161 1.00 26.04 290 LEU A O 1
ATOM 2131 N N . VAL A 1 291 ? 2.976 -7.847 32.001 1.00 25.51 291 VAL A N 1
ATOM 2132 C CA . VAL A 1 291 ? 3.894 -7.986 33.125 1.00 26.67 291 VAL A CA 1
ATOM 2133 C C . VAL A 1 291 ? 3.596 -6.887 34.132 1.00 28.59 291 VAL A C 1
ATOM 2134 O O . VAL A 1 291 ? 3.495 -5.714 33.766 1.00 29.62 291 VAL A O 1
ATOM 2138 N N . GLY A 1 292 ? 3.429 -7.275 35.395 1.00 28.27 292 GLY A N 1
ATOM 2139 C CA . GLY A 1 292 ? 3.150 -6.310 36.444 1.00 30.44 292 GLY A CA 1
ATOM 2140 C C . GLY A 1 292 ? 4.436 -6.026 37.195 1.00 33.06 292 GLY A C 1
ATOM 2141 O O . GLY A 1 292 ? 5.044 -6.944 37.752 1.00 34.01 292 GLY A O 1
ATOM 2142 N N . VAL A 1 293 ? 4.848 -4.763 37.212 1.00 31.78 293 VAL A N 1
ATOM 2143 C CA . VAL A 1 293 ? 6.086 -4.361 37.867 1.00 33.38 293 VAL A CA 1
ATOM 2144 C C . VAL A 1 293 ? 5.855 -3.598 39.170 1.00 34.34 293 VAL A C 1
ATOM 2145 O O . VAL A 1 293 ? 5.304 -2.497 39.169 1.00 35.21 293 VAL A O 1
ATOM 2149 N N . GLY A 1 294 ? 6.275 -4.197 40.279 1.00 34.87 294 GLY A N 1
ATOM 2150 C CA . GLY A 1 294 ? 6.133 -3.547 41.568 1.00 35.77 294 GLY A CA 1
ATOM 2151 C C . GLY A 1 294 ? 7.391 -2.741 41.780 1.00 34.48 294 GLY A C 1
ATOM 2152 O O . GLY A 1 294 ? 8.493 -3.259 41.590 1.00 35.80 294 GLY A O 1
ATOM 2153 N N . THR A 1 295 ? 7.240 -1.478 42.164 1.00 35.90 295 THR A N 1
ATOM 2154 C CA . THR A 1 295 ? 8.394 -0.604 42.369 1.00 36.73 295 THR A CA 1
ATOM 2155 C C . THR A 1 295 ? 8.415 0.005 43.769 1.00 37.36 295 THR A C 1
ATOM 2156 O O . THR A 1 295 ? 7.556 -0.288 44.601 1.00 36.63 295 THR A O 1
ATOM 2160 N N . LYS A 1 296 ? 9.405 0.861 44.007 1.00 39.67 296 LYS A N 1
ATOM 2161 C CA . LYS A 1 296 ? 9.551 1.556 45.284 1.00 42.53 296 LYS A CA 1
ATOM 2162 C C . LYS A 1 296 ? 8.959 2.954 45.154 1.00 43.61 296 LYS A C 1
ATOM 2163 O O . LYS A 1 296 ? 9.014 3.755 46.089 1.00 44.32 296 LYS A O 1
ATOM 2169 N N . LEU A 1 297 ? 8.397 3.244 43.985 1.00 43.71 297 LEU A N 1
ATOM 2170 C CA . LEU A 1 297 ? 7.804 4.549 43.719 1.00 43.65 297 LEU A CA 1
ATOM 2171 C C . LEU A 1 297 ? 6.664 4.927 44.655 1.00 44.53 297 LEU A C 1
ATOM 2172 O O . LEU A 1 297 ? 5.916 4.077 45.139 1.00 43.39 297 LEU A O 1
ATOM 2177 N N . ASP A 1 298 ? 6.546 6.226 44.898 1.00 46.54 298 ASP A N 1
ATOM 2178 C CA . ASP A 1 298 ? 5.487 6.770 45.727 1.00 47.79 298 ASP A CA 1
ATOM 2179 C C . ASP A 1 298 ? 4.185 6.471 44.978 1.00 49.21 298 ASP A C 1
ATOM 2180 O O . ASP A 1 298 ? 3.975 6.962 43.867 1.00 48.62 298 ASP A O 1
ATOM 2185 N N . PRO A 1 299 ? 3.295 5.660 45.574 1.00 50.05 299 PRO A N 1
ATOM 2186 C CA . PRO A 1 299 ? 2.019 5.302 44.942 1.00 50.20 299 PRO A CA 1
ATOM 2187 C C . PRO A 1 299 ? 1.204 6.469 44.382 1.00 50.69 299 PRO A C 1
ATOM 2188 O O . PRO A 1 299 ? 0.353 6.276 43.509 1.00 50.05 299 PRO A O 1
ATOM 2192 N N . TYR A 1 300 ? 1.459 7.674 44.882 1.00 49.28 300 TYR A N 1
ATOM 2193 C CA . TYR A 1 300 ? 0.750 8.856 44.403 1.00 50.24 300 TYR A CA 1
ATOM 2194 C C . TYR A 1 300 ? 1.166 9.176 42.968 1.00 46.58 300 TYR A C 1
ATOM 2195 O O . TYR A 1 300 ? 0.417 9.795 42.214 1.00 45.85 300 TYR A O 1
ATOM 2204 N N . LEU A 1 301 ? 2.371 8.749 42.607 1.00 43.67 301 LEU A N 1
ATOM 2205 C CA . LEU A 1 301 ? 2.927 9.000 41.283 1.00 41.80 301 LEU A CA 1
ATOM 2206 C C . LEU A 1 301 ? 2.458 8.023 40.200 1.00 40.83 301 LEU A C 1
ATOM 2207 O O . LEU A 1 301 ? 2.655 8.274 39.010 1.00 38.92 301 LEU A O 1
ATOM 2212 N N . THR A 1 302 ? 1.848 6.911 40.606 1.00 39.47 302 THR A N 1
ATOM 2213 C CA . THR A 1 302 ? 1.370 5.922 39.643 1.00 38.88 302 THR A CA 1
ATOM 2214 C C . THR A 1 302 ? -0.148 5.790 39.677 1.00 39.76 302 THR A C 1
ATOM 2215 O O . THR A 1 302 ? -0.757 5.245 38.758 1.00 38.29 302 THR A O 1
ATOM 2219 N N . LYS A 1 303 ? -0.753 6.300 40.742 1.00 40.08 303 LYS A N 1
ATOM 2220 C CA . LYS A 1 303 ? -2.201 6.249 40.923 1.00 41.98 303 LYS A CA 1
ATOM 2221 C C . LYS A 1 303 ? -2.977 6.758 39.704 1.00 40.35 303 LYS A C 1
ATOM 2222 O O . LYS A 1 303 ? -2.577 7.725 39.056 1.00 41.11 303 LYS A O 1
ATOM 2228 N N . GLY A 1 304 ? -4.087 6.095 39.399 1.00 38.27 304 GLY A N 1
ATOM 2229 C CA . GLY A 1 304 ? -4.924 6.500 38.283 1.00 37.25 304 GLY A CA 1
ATOM 2230 C C . GLY A 1 304 ? -4.276 6.571 36.909 1.00 35.85 304 GLY A C 1
ATOM 2231 O O . GLY A 1 304 ? -4.585 7.470 36.127 1.00 34.83 304 GLY A O 1
ATOM 2232 N N . ASP A 1 305 ? -3.374 5.641 36.617 1.00 33.94 305 ASP A N 1
ATOM 2233 C CA . ASP A 1 305 ? -2.709 5.582 35.315 1.00 34.26 305 ASP A CA 1
ATOM 2234 C C . ASP A 1 305 ? -1.839 6.776 34.923 1.00 34.08 305 ASP A C 1
ATOM 2235 O O . ASP A 1 305 ? -1.690 7.087 33.739 1.00 32.77 305 ASP A O 1
ATOM 2240 N N . LEU A 1 306 ? -1.248 7.430 35.914 1.00 32.79 306 LEU A N 1
ATOM 2241 C CA . LEU A 1 306 ? -0.384 8.578 35.663 1.00 32.77 306 LEU A CA 1
ATOM 2242 C C . LEU A 1 306 ? 0.806 8.252 34.767 1.00 30.53 306 LEU A C 1
ATOM 2243 O O . LEU A 1 306 ? 1.330 9.135 34.084 1.00 28.42 306 LEU A O 1
ATOM 2248 N N . MET A 1 307 ? 1.239 6.994 34.772 1.00 26.75 307 MET A N 1
ATOM 2249 C CA . MET A 1 307 ? 2.384 6.604 33.961 1.00 26.70 307 MET A CA 1
ATOM 2250 C C . MET A 1 307 ? 2.060 5.745 32.733 1.00 25.52 307 MET A C 1
ATOM 2251 O O . MET A 1 307 ? 2.957 5.179 32.112 1.00 24.34 307 MET A O 1
ATOM 2256 N N . ALA A 1 308 ? 0.781 5.656 32.383 1.00 25.73 308 ALA A N 1
ATOM 2257 C CA . ALA A 1 308 ? 0.379 4.901 31.203 1.00 25.82 308 ALA A CA 1
ATOM 2258 C C . ALA A 1 308 ? 1.016 5.612 30.013 1.00 25.29 308 ALA A C 1
ATOM 2259 O O . ALA A 1 308 ? 0.991 6.839 29.936 1.00 26.22 308 ALA A O 1
ATOM 2261 N N . GLY A 1 309 ? 1.601 4.851 29.097 1.00 23.33 309 GLY A N 1
ATOM 2262 C CA . GLY A 1 309 ? 2.223 5.470 27.941 1.00 23.82 309 GLY A CA 1
ATOM 2263 C C . GLY A 1 309 ? 3.712 5.704 28.127 1.00 24.72 309 GLY A C 1
ATOM 2264 O O . GLY A 1 309 ? 4.430 5.939 27.155 1.00 25.57 309 GLY A O 1
ATOM 2265 N N . ASN A 1 310 ? 4.181 5.658 29.371 1.00 23.98 310 ASN A N 1
ATOM 2266 C CA . ASN A 1 310 ? 5.603 5.859 29.627 1.00 25.82 310 ASN A CA 1
ATOM 2267 C C . ASN A 1 310 ? 6.399 4.635 29.178 1.00 25.66 310 ASN A C 1
ATOM 2268 O O . ASN A 1 310 ? 5.833 3.582 28.883 1.00 22.55 310 ASN A O 1
ATOM 2273 N N . VAL A 1 311 ? 7.717 4.786 29.115 1.00 24.97 311 VAL A N 1
ATOM 2274 C CA . VAL A 1 311 ? 8.603 3.711 28.702 1.00 25.23 311 VAL A CA 1
ATOM 2275 C C . VAL A 1 311 ? 9.568 3.435 29.856 1.00 28.85 311 VAL A C 1
ATOM 2276 O O . VAL A 1 311 ? 10.039 4.370 30.505 1.00 28.41 311 VAL A O 1
ATOM 2280 N N . VAL A 1 312 ? 9.851 2.157 30.098 1.00 28.90 312 VAL A N 1
ATOM 2281 C CA . VAL A 1 312 ? 10.735 1.729 31.181 1.00 29.43 312 VAL A CA 1
ATOM 2282 C C . VAL A 1 312 ? 12.001 1.057 30.656 1.00 30.92 312 VAL A C 1
ATOM 2283 O O . VAL A 1 312 ? 11.957 0.270 29.708 1.00 29.83 312 VAL A O 1
ATOM 2287 N N . GLY A 1 313 ? 13.132 1.376 31.279 1.00 30.02 313 GLY A N 1
ATOM 2288 C CA . GLY A 1 313 ? 14.395 0.781 30.879 1.00 32.03 313 GLY A CA 1
ATOM 2289 C C . GLY A 1 313 ? 15.405 0.985 31.989 1.00 33.78 313 GLY A C 1
ATOM 2290 O O . GLY A 1 313 ? 15.042 1.435 33.069 1.00 34.47 313 GLY A O 1
ATOM 2291 N N . LYS A 1 314 ? 16.664 0.648 31.745 1.00 36.01 314 LYS A N 1
ATOM 2292 C CA . LYS A 1 314 ? 17.686 0.849 32.767 1.00 39.14 314 LYS A CA 1
ATOM 2293 C C . LYS A 1 314 ? 18.293 2.235 32.560 1.00 39.16 314 LYS A C 1
ATOM 2294 O O . LYS A 1 314 ? 18.422 2.698 31.426 1.00 38.51 314 LYS A O 1
ATOM 2300 N N . PRO A 1 315 ? 18.669 2.917 33.655 1.00 40.66 315 PRO A N 1
ATOM 2301 C CA . PRO A 1 315 ? 19.259 4.258 33.591 1.00 40.76 315 PRO A CA 1
ATOM 2302 C C . PRO A 1 315 ? 20.228 4.465 32.430 1.00 40.23 315 PRO A C 1
ATOM 2303 O O . PRO A 1 315 ? 21.107 3.638 32.190 1.00 39.31 315 PRO A O 1
ATOM 2307 N N . GLY A 1 316 ? 20.046 5.566 31.706 1.00 40.19 316 GLY A N 1
ATOM 2308 C CA . GLY A 1 316 ? 20.920 5.879 30.588 1.00 40.97 316 GLY A CA 1
ATOM 2309 C C . GLY A 1 316 ? 20.791 4.996 29.361 1.00 42.19 316 GLY A C 1
ATOM 2310 O O . GLY A 1 316 ? 21.598 5.094 28.434 1.00 42.12 316 GLY A O 1
ATOM 2311 N N . LYS A 1 317 ? 19.785 4.129 29.339 1.00 41.77 317 LYS A N 1
ATOM 2312 C CA . LYS A 1 317 ? 19.597 3.248 28.193 1.00 41.03 317 LYS A CA 1
ATOM 2313 C C . LYS A 1 317 ? 18.141 3.218 27.747 1.00 39.19 317 LYS A C 1
ATOM 2314 O O . LYS A 1 317 ? 17.549 2.152 27.577 1.00 36.98 317 LYS A O 1
ATOM 2320 N N . LEU A 1 318 ? 17.573 4.408 27.569 1.00 36.83 318 LEU A N 1
ATOM 2321 C CA . LEU A 1 318 ? 16.198 4.551 27.124 1.00 34.93 318 LEU A CA 1
ATOM 2322 C C . LEU A 1 318 ? 16.155 5.419 25.873 1.00 34.69 318 LEU A C 1
ATOM 2323 O O . LEU A 1 318 ? 17.110 6.149 25.575 1.00 31.14 318 LEU A O 1
ATOM 2328 N N . PRO A 1 319 ? 15.058 5.330 25.103 1.00 32.23 319 PRO A N 1
ATOM 2329 C CA . PRO A 1 319 ? 14.980 6.160 23.899 1.00 31.52 319 PRO A CA 1
ATOM 2330 C C . PRO A 1 319 ? 14.798 7.608 24.341 1.00 29.24 319 PRO A C 1
ATOM 2331 O O . PRO A 1 319 ? 14.430 7.869 25.488 1.00 29.10 319 PRO A O 1
ATOM 2335 N N . PRO A 1 320 ? 15.061 8.568 23.446 1.00 29.69 320 PRO A N 1
ATOM 2336 C CA . PRO A 1 320 ? 14.914 9.984 23.791 1.00 28.93 320 PRO A CA 1
ATOM 2337 C C . PRO A 1 320 ? 13.468 10.424 23.990 1.00 28.98 320 PRO A C 1
ATOM 2338 O O . PRO A 1 320 ? 12.535 9.701 23.646 1.00 30.56 320 PRO A O 1
ATOM 2342 N N . VAL A 1 321 ? 13.298 11.620 24.543 1.00 28.52 321 VAL A N 1
ATOM 2343 C CA . VAL A 1 321 ? 11.976 12.191 24.764 1.00 27.99 321 VAL A CA 1
ATOM 2344 C C . VAL A 1 321 ? 11.797 13.318 23.753 1.00 29.72 321 VAL A C 1
ATOM 2345 O O . VAL A 1 321 ? 12.721 14.103 23.524 1.00 29.96 321 VAL A O 1
ATOM 2349 N N . TRP A 1 322 ? 10.613 13.399 23.152 1.00 28.39 322 TRP A N 1
ATOM 2350 C CA . TRP A 1 322 ? 10.339 14.412 22.140 1.00 28.81 322 TRP A CA 1
ATOM 2351 C C . TRP A 1 322 ? 9.211 15.359 22.529 1.00 29.49 322 TRP A C 1
ATOM 2352 O O . TRP A 1 322 ? 8.184 14.918 23.046 1.00 26.52 322 TRP A O 1
ATOM 2363 N N . ASP A 1 323 ? 9.407 16.654 22.265 1.00 28.74 323 ASP A N 1
ATOM 2364 C CA . ASP A 1 323 ? 8.392 17.674 22.531 1.00 30.54 323 ASP A CA 1
ATOM 2365 C C . ASP A 1 323 ? 7.674 17.946 21.210 1.00 29.25 323 ASP A C 1
ATOM 2366 O O . ASP A 1 323 ? 6.572 18.496 21.178 1.00 29.71 323 ASP A O 1
ATOM 2371 N N . SER A 1 324 ? 8.326 17.564 20.118 1.00 28.44 324 SER A N 1
ATOM 2372 C CA . SER A 1 324 ? 7.768 17.736 18.784 1.00 28.93 324 SER A CA 1
ATOM 2373 C C . SER A 1 324 ? 8.351 16.653 17.887 1.00 28.40 324 SER A C 1
ATOM 2374 O O . SER A 1 324 ? 9.419 16.105 18.171 1.00 26.56 324 SER A O 1
ATOM 2377 N N . LEU A 1 325 ? 7.653 16.350 16.800 1.00 26.67 325 LEU A N 1
ATOM 2378 C CA . LEU A 1 325 ? 8.104 15.314 15.883 1.00 26.59 325 LEU A CA 1
ATOM 2379 C C . LEU A 1 325 ? 8.057 15.744 14.428 1.00 28.58 325 LEU A C 1
ATOM 2380 O O . LEU A 1 325 ? 7.193 16.530 14.027 1.00 28.30 325 LEU A O 1
ATOM 2385 N N . ARG A 1 326 ? 9.004 15.236 13.647 1.00 28.22 326 ARG A N 1
ATOM 2386 C CA . ARG A 1 326 ? 9.016 15.476 12.213 1.00 29.31 326 ARG A CA 1
ATOM 2387 C C . ARG A 1 326 ? 8.620 14.091 11.709 1.00 29.20 326 ARG A C 1
ATOM 2388 O O . ARG A 1 326 ? 9.321 13.113 11.969 1.00 30.47 326 ARG A O 1
ATOM 2396 N N . LEU A 1 327 ? 7.491 13.995 11.015 1.00 27.83 327 LEU A N 1
ATOM 2397 C CA . LEU A 1 327 ? 7.021 12.697 10.553 1.00 27.04 327 LEU A CA 1
ATOM 2398 C C . LEU A 1 327 ? 6.956 12.505 9.051 1.00 28.97 327 LEU A C 1
ATOM 2399 O O . LEU A 1 327 ? 6.443 13.360 8.330 1.00 27.42 327 LEU A O 1
ATOM 2404 N N . GLU A 1 328 ? 7.479 11.370 8.593 1.00 28.03 328 GLU A N 1
ATOM 2405 C CA . GLU A 1 328 ? 7.401 11.009 7.184 1.00 30.11 328 GLU A CA 1
ATOM 2406 C C . GLU A 1 328 ? 6.013 10.389 7.164 1.00 29.27 328 GLU A C 1
ATOM 2407 O O . GLU A 1 328 ? 5.787 9.348 7.788 1.00 27.93 328 GLU A O 1
ATOM 2413 N N . VAL A 1 329 ? 5.093 11.036 6.458 1.00 27.07 329 VAL A N 1
ATOM 2414 C CA . VAL A 1 329 ? 3.703 10.597 6.414 1.00 26.86 329 VAL A CA 1
ATOM 2415 C C . VAL A 1 329 ? 3.280 9.719 5.245 1.00 28.49 329 VAL A C 1
ATOM 2416 O O . VAL A 1 329 ? 3.614 9.979 4.090 1.00 26.59 329 VAL A O 1
ATOM 2420 N N . HIS A 1 330 ? 2.521 8.682 5.581 1.00 28.10 330 HIS A N 1
ATOM 2421 C CA . HIS A 1 330 ? 1.984 7.727 4.621 1.00 30.47 330 HIS A CA 1
ATOM 2422 C C . HIS A 1 330 ? 0.486 7.674 4.899 1.00 31.79 330 HIS A C 1
ATOM 2423 O O . HIS A 1 330 ? 0.062 7.148 5.929 1.00 29.98 330 HIS A O 1
ATOM 2430 N N . LEU A 1 331 ? -0.315 8.234 3.998 1.00 31.99 331 LEU A N 1
ATOM 2431 C CA . LEU A 1 331 ? -1.758 8.232 4.193 1.00 33.52 331 LEU A CA 1
ATOM 2432 C C . LEU A 1 331 ? -2.350 6.918 3.703 1.00 35.74 331 LEU A C 1
ATOM 2433 O O . LEU A 1 331 ? -1.944 6.388 2.667 1.00 35.29 331 LEU A O 1
ATOM 2438 N N . LEU A 1 332 ? -3.308 6.396 4.458 1.00 35.97 332 LEU A N 1
ATOM 2439 C CA . LEU A 1 332 ? -3.947 5.136 4.116 1.00 40.43 332 LEU A CA 1
ATOM 2440 C C . LEU A 1 332 ? -4.987 5.260 3.012 1.00 42.39 332 LEU A C 1
ATOM 2441 O O . LEU A 1 332 ? -5.663 6.278 2.885 1.00 43.15 332 LEU A O 1
ATOM 2446 N N . GLU A 1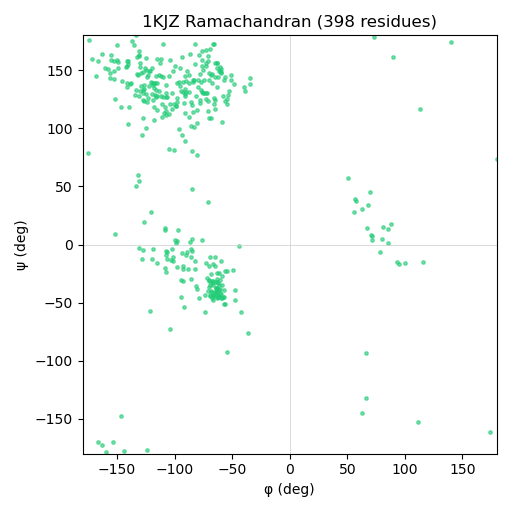 333 ? -5.097 4.211 2.208 1.00 45.19 333 GLU A N 1
ATOM 2447 C CA . GLU A 1 333 ? -6.100 4.158 1.157 1.00 48.94 333 GLU A CA 1
ATOM 2448 C C . GLU A 1 333 ? -7.129 3.201 1.742 1.00 48.10 333 GLU A C 1
ATOM 2449 O O . GLU A 1 333 ? -7.132 2.007 1.450 1.00 49.86 333 GLU A O 1
ATOM 2455 N N . ARG A 1 334 ? -7.988 3.741 2.596 1.00 47.15 334 ARG A N 1
ATOM 2456 C CA . ARG A 1 334 ? -9.005 2.949 3.269 1.00 47.36 334 ARG A CA 1
ATOM 2457 C C . ARG A 1 334 ? -10.200 2.571 2.404 1.00 48.84 334 ARG A C 1
ATOM 2458 O O . ARG A 1 334 ? -10.477 3.210 1.388 1.00 49.81 334 ARG A O 1
ATOM 2466 N N . VAL A 1 335 ? -10.900 1.520 2.823 1.00 49.60 335 VAL A N 1
ATOM 2467 C CA . VAL A 1 335 ? -12.080 1.032 2.120 1.00 51.67 335 VAL A CA 1
ATOM 2468 C C . VAL A 1 335 ? -13.251 0.924 3.093 1.00 52.43 335 VAL A C 1
ATOM 2469 O O . VAL A 1 335 ? -14.375 0.619 2.701 1.00 52.31 335 VAL A O 1
ATOM 2473 N N . VAL A 1 336 ? -12.973 1.177 4.368 1.00 53.87 336 VAL A N 1
ATOM 2474 C CA . VAL A 1 336 ? -13.993 1.123 5.406 1.00 56.40 336 VAL A CA 1
ATOM 2475 C C . VAL A 1 336 ? -14.405 2.535 5.815 1.00 58.52 336 VAL A C 1
ATOM 2476 O O . VAL A 1 336 ? -13.574 3.332 6.249 1.00 58.58 336 VAL A O 1
ATOM 2480 N N . GLY A 1 337 ? -15.691 2.838 5.668 1.00 60.40 337 GLY A N 1
ATOM 2481 C CA . GLY A 1 337 ? -16.192 4.154 6.018 1.00 63.48 337 GLY A CA 1
ATOM 2482 C C . GLY A 1 337 ? -17.214 4.645 5.008 1.00 66.43 337 GLY A C 1
ATOM 2483 O O . GLY A 1 337 ? -17.445 3.997 3.986 1.00 65.84 337 GLY A O 1
ATOM 2484 N N . THR A 1 338 ? -17.827 5.791 5.290 1.00 68.55 338 THR A N 1
ATOM 2485 C CA . THR A 1 338 ? -18.833 6.364 4.401 1.00 70.95 338 THR A CA 1
ATOM 2486 C C . THR A 1 338 ? -18.227 6.804 3.073 1.00 72.52 338 THR A C 1
ATOM 2487 O O . THR A 1 338 ? -17.009 6.799 2.900 1.00 72.62 338 THR A O 1
ATOM 2491 N N . GLU A 1 339 ? -19.098 7.194 2.147 1.00 74.42 339 GLU A N 1
ATOM 2492 C CA . GLU A 1 339 ? -18.702 7.629 0.811 1.00 76.02 339 GLU A CA 1
ATOM 2493 C C . GLU A 1 339 ? -17.394 8.414 0.749 1.00 77.11 339 GLU A C 1
ATOM 2494 O O . GLU A 1 339 ? -16.362 7.876 0.341 1.00 77.75 339 GLU A O 1
ATOM 2496 N N . GLN A 1 340 ? -17.436 9.684 1.147 1.00 77.95 340 GLN A N 1
ATOM 2497 C CA . GLN A 1 340 ? -16.246 10.524 1.101 1.00 78.68 340 GLN A CA 1
ATOM 2498 C C . GLN A 1 340 ? -15.319 10.421 2.303 1.00 78.09 340 GLN A C 1
ATOM 2499 O O . GLN A 1 340 ? -14.343 11.165 2.401 1.00 78.21 340 GLN A O 1
ATOM 2505 N N . GLU A 1 341 ? -15.626 9.512 3.223 1.00 77.28 341 GLU A N 1
ATOM 2506 C CA . GLU A 1 341 ? -14.769 9.311 4.384 1.00 75.76 341 GLU A CA 1
ATOM 2507 C C . GLU A 1 341 ? -13.529 8.608 3.855 1.00 74.73 341 GLU A C 1
ATOM 2508 O O . GLU A 1 341 ? -12.492 8.556 4.516 1.00 74.87 341 GLU A O 1
ATOM 2514 N N . LEU A 1 342 ? -13.656 8.076 2.643 1.00 72.74 342 LEU A N 1
ATOM 2515 C CA . LEU A 1 342 ? -12.578 7.350 1.990 1.00 71.56 342 LEU A CA 1
ATOM 2516 C C . LEU A 1 342 ? -11.605 8.241 1.224 1.00 71.04 342 LEU A C 1
ATOM 2517 O O . LEU A 1 342 ? -10.554 7.778 0.783 1.00 71.23 342 LEU A O 1
ATOM 2522 N N . LYS A 1 343 ? -11.952 9.513 1.053 1.00 70.91 343 LYS A N 1
ATOM 2523 C CA . LYS A 1 343 ? -11.062 10.441 0.361 1.00 71.37 343 LYS A CA 1
ATOM 2524 C C . LYS A 1 343 ? -10.309 11.287 1.378 1.00 70.85 343 LYS A C 1
ATOM 2525 O O . LYS A 1 343 ? -10.686 12.426 1.660 1.00 71.37 343 LYS A O 1
ATOM 2531 N N . VAL A 1 344 ? -9.242 10.713 1.927 1.00 69.86 344 VAL A N 1
ATOM 2532 C CA . VAL A 1 344 ? -8.417 11.387 2.925 1.00 68.47 344 VAL A CA 1
ATOM 2533 C C . VAL A 1 344 ? -7.815 12.690 2.405 1.00 66.96 344 VAL A C 1
ATOM 2534 O O . VAL A 1 344 ? -6.873 12.680 1.610 1.00 67.09 344 VAL A O 1
ATOM 2538 N N . GLU A 1 345 ? -8.366 13.810 2.864 1.00 63.95 345 GLU A N 1
ATOM 2539 C CA . GLU A 1 345 ? -7.880 15.121 2.460 1.00 61.74 345 GLU A CA 1
ATOM 2540 C C . GLU A 1 345 ? -6.510 15.383 3.077 1.00 58.16 345 GLU A C 1
ATOM 2541 O O . GLU A 1 345 ? -6.254 15.010 4.221 1.00 57.83 345 GLU A O 1
ATOM 2547 N N . PRO A 1 346 ? -5.609 16.026 2.320 1.00 54.97 346 PRO A N 1
ATOM 2548 C CA . PRO A 1 346 ? -4.253 16.347 2.775 1.00 50.58 346 PRO A CA 1
ATOM 2549 C C . PRO A 1 346 ? -4.189 17.067 4.124 1.00 46.78 346 PRO A C 1
ATOM 2550 O O . PRO A 1 346 ? -5.057 17.873 4.455 1.00 44.68 346 PRO A O 1
ATOM 2554 N N . ILE A 1 347 ? -3.147 16.770 4.894 1.00 42.58 347 ILE A N 1
ATOM 2555 C CA . ILE A 1 347 ? -2.955 17.382 6.204 1.00 39.26 347 ILE A CA 1
ATOM 2556 C C . ILE A 1 347 ? -2.539 18.843 6.064 1.00 38.70 347 ILE A C 1
ATOM 2557 O O . ILE A 1 347 ? -1.610 19.169 5.320 1.00 37.87 347 ILE A O 1
ATOM 2562 N N . LYS A 1 348 ? -3.220 19.721 6.791 1.00 38.01 348 LYS A N 1
ATOM 2563 C CA . LYS A 1 348 ? -2.918 21.145 6.730 1.00 38.30 348 LYS A CA 1
ATOM 2564 C C . LYS A 1 348 ? -2.340 21.675 8.028 1.00 37.75 348 LYS A C 1
ATOM 2565 O O . LYS A 1 348 ? -2.567 21.112 9.099 1.00 36.67 348 LYS A O 1
ATOM 2571 N N . ARG A 1 349 ? -1.597 22.769 7.927 1.00 37.23 349 ARG A N 1
ATOM 2572 C CA . ARG A 1 349 ? -1.006 23.387 9.101 1.00 39.62 349 ARG A CA 1
ATOM 2573 C C . ARG A 1 349 ? -2.154 23.770 10.030 1.00 39.05 349 ARG A C 1
ATOM 2574 O O . ARG A 1 349 ? -3.272 24.011 9.569 1.00 39.65 349 ARG A O 1
ATOM 2582 N N . LYS A 1 350 ? -1.879 23.790 11.333 1.00 38.70 350 LYS A N 1
ATOM 2583 C CA . LYS A 1 350 ? -2.871 24.137 12.355 1.00 37.51 350 LYS A CA 1
ATOM 2584 C C . LYS A 1 350 ? -3.862 23.027 12.720 1.00 35.34 350 LYS A C 1
ATOM 2585 O O . LYS A 1 350 ? -4.658 23.181 13.648 1.00 35.72 350 LYS A O 1
ATOM 2591 N N . GLU A 1 351 ? -3.830 21.910 12.003 1.00 31.61 351 GLU A N 1
ATOM 2592 C CA . GLU A 1 351 ? -4.721 20.806 12.345 1.00 30.36 351 GLU A CA 1
ATOM 2593 C C . GLU A 1 351 ? -4.244 20.201 13.667 1.00 27.97 351 GLU A C 1
ATOM 2594 O O . GLU A 1 351 ? -3.054 20.224 13.974 1.00 26.90 351 GLU A O 1
ATOM 2600 N N . VAL A 1 352 ? -5.176 19.699 14.467 1.00 27.38 352 VAL A N 1
ATOM 2601 C CA . VAL A 1 352 ? -4.815 19.049 15.725 1.00 27.49 352 VAL A CA 1
ATOM 2602 C C . VAL A 1 352 ? -5.137 17.581 15.496 1.00 27.82 352 VAL A C 1
ATOM 2603 O O . VAL A 1 352 ? -6.302 17.203 15.374 1.00 27.28 352 VAL A O 1
ATOM 2607 N N . LEU A 1 353 ? -4.092 16.766 15.404 1.00 25.17 353 LEU A N 1
ATOM 2608 C CA . LEU A 1 353 ? -4.250 15.341 15.155 1.00 26.68 353 LEU A CA 1
ATOM 2609 C C . LEU A 1 353 ? -4.029 14.484 16.398 1.00 26.30 353 LEU A C 1
A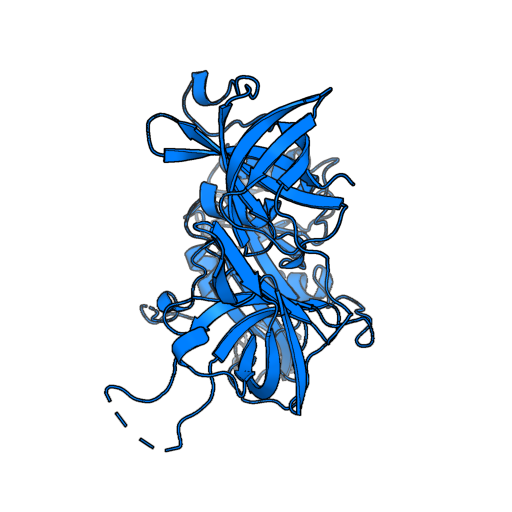TOM 2610 O O . LEU A 1 353 ? -3.385 14.917 17.362 1.00 26.95 353 LEU A O 1
ATOM 2615 N N . LEU A 1 354 ? -4.568 13.267 16.370 1.00 23.41 354 LEU A N 1
ATOM 2616 C CA . LEU A 1 354 ? -4.398 12.338 17.478 1.00 24.58 354 LEU A CA 1
ATOM 2617 C C . LEU A 1 354 ? -3.269 11.395 17.105 1.00 22.92 354 LEU A C 1
ATOM 2618 O O . LEU A 1 354 ? -3.308 10.756 16.054 1.00 24.76 354 LEU A O 1
ATOM 2623 N N . LEU A 1 355 ? -2.271 11.291 17.973 1.00 22.02 355 LEU A N 1
ATOM 2624 C CA . LEU A 1 355 ? -1.131 10.438 17.678 1.00 22.42 355 LEU A CA 1
ATOM 2625 C C . LEU A 1 355 ? -0.957 9.300 18.681 1.00 22.49 355 LEU A C 1
ATOM 2626 O O . LEU A 1 355 ? -1.053 9.509 19.889 1.00 22.43 355 LEU A O 1
ATOM 2631 N N . ASN A 1 356 ? -0.710 8.099 18.163 1.00 22.14 356 ASN A N 1
ATOM 2632 C CA . ASN A 1 356 ? -0.485 6.913 18.993 1.00 22.53 356 ASN A CA 1
ATOM 2633 C C . ASN A 1 356 ? 0.861 6.304 18.613 1.00 22.27 356 ASN A C 1
ATOM 2634 O O . ASN A 1 356 ? 1.092 5.979 17.450 1.00 20.22 356 ASN A O 1
ATOM 2639 N N . VAL A 1 357 ? 1.758 6.169 19.585 1.00 23.11 357 VAL A N 1
ATOM 2640 C CA . VAL A 1 357 ? 3.064 5.563 19.325 1.00 23.37 357 VAL A CA 1
ATOM 2641 C C . VAL A 1 357 ? 3.378 4.666 20.516 1.00 24.49 357 VAL A C 1
ATOM 2642 O O . VAL A 1 357 ? 3.485 5.143 21.649 1.00 25.46 357 VAL A O 1
ATOM 2646 N N . GLY A 1 358 ? 3.514 3.367 20.258 1.00 25.56 358 GLY A N 1
ATOM 2647 C CA . GLY A 1 358 ? 3.747 2.427 21.345 1.00 24.75 358 GLY A CA 1
ATOM 2648 C C . GLY A 1 358 ? 2.458 2.491 22.143 1.00 24.72 358 GLY A C 1
ATOM 2649 O O . GLY A 1 358 ? 1.373 2.430 21.562 1.00 21.87 358 GLY A O 1
ATOM 2650 N N . THR A 1 359 ? 2.549 2.628 23.463 1.00 21.53 359 THR A N 1
ATOM 2651 C CA . THR A 1 359 ? 1.333 2.740 24.273 1.00 20.26 359 THR A CA 1
ATOM 2652 C C . THR A 1 359 ? 1.044 4.199 24.625 1.00 19.34 359 THR A C 1
ATOM 2653 O O . THR A 1 359 ? 0.104 4.485 25.363 1.00 22.11 359 THR A O 1
ATOM 2657 N N . ALA A 1 360 ? 1.852 5.117 24.097 1.00 20.69 360 ALA A N 1
ATOM 2658 C CA . ALA A 1 360 ? 1.697 6.552 24.356 1.00 19.79 360 ALA A CA 1
ATOM 2659 C C . ALA A 1 360 ? 0.673 7.188 23.422 1.00 23.58 360 ALA A C 1
ATOM 2660 O O . ALA A 1 360 ? 0.608 6.853 22.238 1.00 23.83 360 ALA A O 1
ATOM 2662 N N . ARG A 1 361 ? -0.106 8.120 23.964 1.00 24.04 361 ARG A N 1
ATOM 2663 C CA . ARG A 1 361 ? -1.145 8.814 23.206 1.00 25.04 361 ARG A CA 1
ATOM 2664 C C . ARG A 1 361 ? -1.067 10.320 23.466 1.00 26.15 361 ARG A C 1
ATOM 2665 O O . ARG A 1 361 ? -0.939 10.758 24.615 1.00 26.08 361 ARG A O 1
ATOM 2673 N N . THR A 1 362 ? -1.120 11.117 22.405 1.00 25.09 362 THR A N 1
ATOM 2674 C CA . THR A 1 362 ? -1.086 12.566 22.575 1.00 24.31 362 THR A CA 1
ATOM 2675 C C . THR A 1 362 ? -1.617 13.280 21.350 1.00 23.75 362 THR A C 1
ATOM 2676 O O . THR A 1 362 ? -1.551 12.754 20.241 1.00 23.62 362 THR A O 1
ATOM 2680 N N . MET A 1 363 ? -2.165 14.472 21.560 1.00 23.77 363 MET A N 1
ATOM 2681 C CA . MET A 1 363 ? -2.667 15.282 20.458 1.00 24.25 363 MET A CA 1
ATOM 2682 C C . MET A 1 363 ? -1.447 15.986 19.904 1.00 26.13 363 MET A C 1
ATOM 2683 O O . MET A 1 363 ? -0.464 16.179 20.618 1.00 26.85 363 MET A O 1
ATOM 2688 N N . GLY A 1 364 ? -1.505 16.377 18.639 1.00 25.07 364 GLY A N 1
ATOM 2689 C CA . GLY A 1 364 ? -0.377 17.061 18.046 1.00 25.74 364 GLY A CA 1
ATOM 2690 C C . GLY A 1 364 ? -0.860 18.163 17.128 1.00 27.88 364 GLY A C 1
ATOM 2691 O O . GLY A 1 364 ? -1.783 17.955 16.341 1.00 27.08 364 GLY A O 1
ATOM 2692 N N . LEU A 1 365 ? -0.238 19.333 17.232 1.00 27.02 365 LEU A N 1
ATOM 2693 C CA . LEU A 1 365 ? -0.603 20.476 16.405 1.00 27.71 365 LEU A CA 1
ATOM 2694 C C . LEU A 1 365 ? 0.360 20.543 15.230 1.00 27.60 365 LEU A C 1
ATOM 2695 O O . LEU A 1 365 ? 1.574 20.605 15.427 1.00 28.49 365 LEU A O 1
ATOM 2700 N N . VAL A 1 366 ? -0.172 20.514 14.011 1.00 26.96 366 VAL A N 1
ATOM 2701 C CA . VAL A 1 366 ? 0.681 20.589 12.828 1.00 27.61 366 VAL A CA 1
ATOM 2702 C C . VAL A 1 366 ? 1.238 22.006 12.722 1.00 30.09 366 VAL A C 1
ATOM 2703 O O . VAL A 1 366 ? 0.486 22.961 12.514 1.00 31.44 366 VAL A O 1
ATOM 2707 N N . THR A 1 367 ? 2.554 22.138 12.866 1.00 30.30 367 THR A N 1
ATOM 2708 C CA . THR A 1 367 ? 3.205 23.444 12.805 1.00 32.30 367 THR A CA 1
ATOM 2709 C C . THR A 1 367 ? 4.008 23.683 11.533 1.00 32.93 367 THR A C 1
ATOM 2710 O O . THR A 1 367 ? 4.523 24.782 11.314 1.00 32.48 367 THR A O 1
ATOM 2714 N N . GLY A 1 368 ? 4.112 22.657 10.695 1.00 30.62 368 GLY A N 1
ATOM 2715 C CA . GLY A 1 368 ? 4.865 22.793 9.464 1.00 31.66 368 GLY A CA 1
ATOM 2716 C C . GLY A 1 368 ? 4.611 21.646 8.504 1.00 31.80 368 GLY A C 1
ATOM 2717 O O . GLY A 1 368 ? 4.185 20.561 8.912 1.00 28.67 368 GLY A O 1
ATOM 2718 N N . LEU A 1 369 ? 4.877 21.891 7.223 1.00 30.59 369 LEU A N 1
ATOM 2719 C CA . LEU A 1 369 ? 4.678 20.889 6.186 1.00 30.01 369 LEU A CA 1
ATOM 2720 C C . LEU A 1 369 ? 5.946 20.705 5.353 1.00 29.67 369 LEU A C 1
ATOM 2721 O O . LEU A 1 369 ? 6.725 21.646 5.164 1.00 29.71 369 LEU A O 1
ATOM 2726 N N . GLY A 1 370 ? 6.141 19.485 4.862 1.00 30.15 370 GLY A N 1
ATOM 2727 C CA . GLY A 1 370 ? 7.296 19.162 4.039 1.00 30.07 370 GLY A CA 1
ATOM 2728 C C . GLY A 1 370 ? 6.856 18.170 2.976 1.00 29.83 370 GLY A C 1
ATOM 2729 O O . GLY A 1 370 ? 5.674 17.826 2.913 1.00 30.63 370 GLY A O 1
ATOM 2730 N N . LYS A 1 371 ? 7.774 17.696 2.141 1.00 31.16 371 LYS A N 1
ATOM 2731 C CA . LYS A 1 371 ? 7.379 16.736 1.112 1.00 31.93 371 LYS A CA 1
ATOM 2732 C C . LYS A 1 371 ? 7.033 15.397 1.768 1.00 31.73 371 LYS A C 1
ATOM 2733 O O . LYS A 1 371 ? 7.922 14.685 2.233 1.00 30.15 371 LYS A O 1
ATOM 2739 N N . ASP A 1 372 ? 5.744 15.058 1.789 1.00 29.48 372 ASP A N 1
ATOM 2740 C CA . ASP A 1 372 ? 5.279 13.822 2.412 1.00 31.95 372 ASP A CA 1
ATOM 2741 C C . ASP A 1 372 ? 5.747 13.827 3.858 1.00 30.49 372 ASP A C 1
ATOM 2742 O O . ASP A 1 372 ? 6.121 12.794 4.410 1.00 30.31 372 ASP A O 1
ATOM 2747 N N . GLU A 1 373 ? 5.681 15.003 4.470 1.00 29.76 373 GLU A N 1
ATOM 2748 C CA . GLU A 1 373 ? 6.153 15.184 5.832 1.00 31.10 373 GLU A CA 1
ATOM 2749 C C . GLU A 1 373 ? 5.360 16.255 6.576 1.00 30.05 373 GLU A C 1
ATOM 2750 O O . GLU A 1 373 ? 4.806 17.167 5.962 1.00 29.42 373 GLU A O 1
ATOM 2756 N N . ILE A 1 374 ? 5.284 16.121 7.897 1.00 29.01 374 ILE A N 1
ATOM 2757 C CA . ILE A 1 374 ? 4.616 17.120 8.722 1.00 27.23 374 ILE A CA 1
ATOM 2758 C C . ILE A 1 374 ? 5.420 17.305 9.993 1.00 29.41 374 ILE A C 1
ATOM 2759 O O . ILE A 1 374 ? 6.169 16.416 10.414 1.00 28.37 374 ILE A O 1
ATOM 2764 N N . GLU A 1 375 ? 5.261 18.475 10.591 1.00 29.23 375 GLU A N 1
ATOM 2765 C CA . GLU A 1 375 ? 5.929 18.811 11.835 1.00 31.03 375 GLU A CA 1
ATOM 2766 C C . GLU A 1 375 ? 4.798 18.991 12.835 1.00 29.53 375 GLU A C 1
ATOM 2767 O O . GLU A 1 375 ? 3.866 19.749 12.575 1.00 29.79 375 GLU A O 1
ATOM 2773 N N . VAL A 1 376 ? 4.861 18.293 13.964 1.00 29.12 376 VAL A N 1
ATOM 2774 C CA . VAL A 1 376 ? 3.812 18.422 14.970 1.00 28.59 376 VAL A CA 1
ATOM 2775 C C . VAL A 1 376 ? 4.348 18.753 16.354 1.00 28.66 376 VAL A C 1
ATOM 2776 O O . VAL A 1 376 ? 5.317 18.152 16.813 1.00 28.80 376 VAL A O 1
ATOM 2780 N N . LYS A 1 377 ? 3.718 19.728 17.004 1.00 28.83 377 LYS A N 1
ATOM 2781 C CA . LYS A 1 377 ? 4.076 20.111 18.367 1.00 28.83 377 LYS A CA 1
ATOM 2782 C C . LYS A 1 377 ? 3.176 19.229 19.227 1.00 27.52 377 LYS A C 1
ATOM 2783 O O . LYS A 1 377 ? 1.962 19.210 19.023 1.00 26.22 377 LYS A O 1
ATOM 2789 N N . LEU A 1 378 ? 3.754 18.501 20.181 1.00 26.14 378 LEU A N 1
ATOM 2790 C CA . LEU A 1 378 ? 2.964 17.586 21.009 1.00 26.47 378 LEU A CA 1
ATOM 2791 C C . LEU A 1 378 ? 2.391 18.196 22.278 1.00 27.17 378 LEU A C 1
ATOM 2792 O O . LEU A 1 378 ? 3.049 18.989 22.941 1.00 28.63 378 LEU A O 1
ATOM 2797 N N . GLN A 1 379 ? 1.162 17.816 22.616 1.00 28.60 379 GLN A N 1
ATOM 2798 C CA . GLN A 1 379 ? 0.546 18.304 23.843 1.00 29.94 379 GLN A CA 1
ATOM 2799 C C . GLN A 1 379 ? 1.313 17.687 25.010 1.00 30.17 379 GLN A C 1
ATOM 2800 O O . GLN A 1 379 ? 1.574 18.349 26.013 1.00 29.35 379 GLN A O 1
ATOM 2806 N N . ILE A 1 380 ? 1.671 16.414 24.853 1.00 29.06 380 ILE A N 1
ATOM 2807 C CA . ILE A 1 380 ? 2.417 15.661 25.858 1.00 29.85 380 ILE A CA 1
ATOM 2808 C C . ILE A 1 380 ? 3.650 15.022 25.210 1.00 28.80 380 ILE A C 1
ATOM 2809 O O . ILE A 1 380 ? 3.551 14.407 24.146 1.00 28.15 380 ILE A O 1
ATOM 2814 N N . PRO A 1 381 ? 4.828 15.155 25.844 1.00 28.64 381 PRO A N 1
ATOM 2815 C CA . PRO A 1 381 ? 6.057 14.574 25.295 1.00 29.00 381 PRO A CA 1
ATOM 2816 C C . PRO A 1 381 ? 5.945 13.053 25.235 1.00 27.83 381 PRO A C 1
ATOM 2817 O O . PRO A 1 381 ? 5.218 12.450 26.030 1.00 25.66 381 PRO A O 1
ATOM 2821 N N . VAL A 1 382 ? 6.649 12.437 24.289 1.00 26.14 382 VAL A N 1
ATOM 2822 C CA . VAL A 1 382 ? 6.637 10.981 24.164 1.00 26.23 382 VAL A CA 1
ATOM 2823 C C . VAL A 1 382 ? 8.057 10.447 24.099 1.00 26.82 382 VAL A C 1
ATOM 2824 O O . VAL A 1 382 ? 8.960 11.109 23.579 1.00 26.20 382 VAL A O 1
ATOM 2828 N N . CYS A 1 383 ? 8.241 9.245 24.635 1.00 26.21 383 CYS A N 1
ATOM 2829 C CA . CYS A 1 383 ? 9.534 8.580 24.623 1.00 26.02 383 CYS A CA 1
ATOM 2830 C C . CYS A 1 383 ? 9.487 7.593 23.461 1.00 25.50 383 CYS A C 1
ATOM 2831 O O . CYS A 1 383 ? 8.654 6.690 23.447 1.00 22.69 383 CYS A O 1
ATOM 2834 N N . ALA A 1 384 ? 10.374 7.774 22.488 1.00 24.14 384 ALA A N 1
ATOM 2835 C CA . ALA A 1 384 ? 10.408 6.913 21.309 1.00 25.73 384 ALA A CA 1
ATOM 2836 C C . ALA A 1 384 ? 11.722 7.044 20.554 1.00 24.62 384 ALA A C 1
ATOM 2837 O O . ALA A 1 384 ? 12.464 8.004 20.746 1.00 25.81 384 ALA A O 1
ATOM 2839 N N . GLU A 1 385 ? 11.996 6.081 19.681 1.00 25.80 385 GLU A N 1
ATOM 2840 C CA . GLU A 1 385 ? 13.219 6.087 18.889 1.00 26.74 385 GLU A CA 1
ATOM 2841 C C . GLU A 1 385 ? 12.984 6.608 17.480 1.00 28.13 385 GLU A C 1
ATOM 2842 O O . GLU A 1 385 ? 11.871 6.524 16.944 1.00 26.93 385 GLU A O 1
ATOM 2848 N N . PRO A 1 386 ? 14.036 7.161 16.859 1.00 28.34 386 PRO A N 1
ATOM 2849 C CA . PRO A 1 386 ? 13.883 7.656 15.490 1.00 27.62 386 PRO A CA 1
ATOM 2850 C C . PRO A 1 386 ? 13.522 6.387 14.714 1.00 27.56 386 PRO A C 1
ATOM 2851 O O . PRO A 1 386 ? 14.011 5.304 15.048 1.00 25.26 386 PRO A O 1
ATOM 2855 N N . GLY A 1 387 ? 12.660 6.497 13.709 1.00 25.61 387 GLY A N 1
ATOM 2856 C CA . GLY A 1 387 ? 12.274 5.316 12.956 1.00 27.10 387 GLY A CA 1
ATOM 2857 C C . GLY A 1 387 ? 11.014 4.626 13.462 1.00 26.57 387 GLY A C 1
ATOM 2858 O O . GLY A 1 387 ? 10.445 3.784 12.760 1.00 25.92 387 GLY A O 1
ATOM 2859 N N . ASP A 1 388 ? 10.576 4.963 14.674 1.00 26.73 388 ASP A N 1
ATOM 2860 C CA . ASP A 1 388 ? 9.360 4.367 15.243 1.00 27.12 388 ASP A CA 1
ATOM 2861 C C . ASP A 1 388 ? 8.115 4.835 14.481 1.00 26.15 388 ASP A C 1
ATOM 2862 O O . ASP A 1 388 ? 8.051 5.975 14.013 1.00 24.77 388 ASP A O 1
ATOM 2867 N N . ARG A 1 389 ? 7.130 3.946 14.378 1.00 25.28 389 ARG A N 1
ATOM 2868 C CA . ARG A 1 389 ? 5.881 4.216 13.670 1.00 25.14 389 ARG A CA 1
ATOM 2869 C C . ARG A 1 389 ? 4.844 4.866 14.593 1.00 25.69 389 ARG A C 1
ATOM 2870 O O . ARG A 1 389 ? 4.699 4.489 15.758 1.00 25.56 389 ARG A O 1
ATOM 2878 N N . VAL A 1 390 ? 4.122 5.847 14.060 1.00 24.70 390 VAL A N 1
ATOM 2879 C CA . VAL A 1 390 ? 3.113 6.582 14.821 1.00 23.10 390 VAL A CA 1
ATOM 2880 C C . VAL A 1 390 ? 1.780 6.579 14.066 1.00 23.63 390 VAL A C 1
ATOM 2881 O O . VAL A 1 390 ? 1.731 7.000 12.912 1.00 23.34 390 VAL A O 1
ATOM 2885 N N . ALA A 1 391 ? 0.704 6.120 14.701 1.00 21.14 391 ALA A N 1
ATOM 2886 C CA . ALA A 1 391 ? -0.597 6.133 14.026 1.00 21.50 391 ALA A CA 1
ATOM 2887 C C . ALA A 1 391 ? -1.119 7.571 14.059 1.00 22.83 391 ALA A C 1
ATOM 2888 O O . ALA A 1 391 ? -0.958 8.284 15.057 1.00 21.41 391 ALA A O 1
ATOM 2890 N N . ILE A 1 392 ? -1.729 8.004 12.959 1.00 21.31 392 ILE A N 1
ATOM 2891 C CA . ILE A 1 392 ? -2.243 9.368 12.865 1.00 23.19 392 ILE A CA 1
ATOM 2892 C C . ILE A 1 392 ? -3.748 9.357 12.649 1.00 23.03 392 ILE A C 1
ATOM 2893 O O . ILE A 1 392 ? -4.238 8.740 11.698 1.00 23.34 392 ILE A O 1
ATOM 2898 N N . SER A 1 393 ? -4.475 10.037 13.527 1.00 21.59 393 SER A N 1
ATOM 2899 C CA . SER A 1 393 ? -5.926 10.091 13.412 1.00 24.15 393 SER A CA 1
ATOM 2900 C C . SER A 1 393 ? -6.454 11.520 13.294 1.00 26.75 393 SER A C 1
ATOM 2901 O O . SER A 1 393 ? -5.872 12.462 13.834 1.00 24.47 393 SER A O 1
ATOM 2904 N N . ARG A 1 394 ? -7.570 11.660 12.586 1.00 28.29 394 ARG A N 1
ATOM 2905 C CA . ARG A 1 394 ? -8.204 12.952 12.369 1.00 30.46 394 ARG A CA 1
ATOM 2906 C C . ARG A 1 394 ? -9.618 12.940 12.944 1.00 31.34 394 ARG A C 1
ATOM 2907 O O . ARG A 1 394 ? -10.345 11.957 12.818 1.00 31.65 394 ARG A O 1
ATOM 2915 N N . GLN A 1 395 ? -10.001 14.039 13.582 1.00 36.74 395 GLN A N 1
ATOM 2916 C CA . GLN A 1 395 ? -11.326 14.143 14.181 1.00 43.11 395 GLN A CA 1
ATOM 2917 C C . GLN A 1 395 ? -12.321 14.562 13.107 1.00 46.02 395 GLN A C 1
ATOM 2918 O O . GLN A 1 395 ? -12.376 15.726 12.725 1.00 46.17 395 GLN A O 1
ATOM 2924 N N . ILE A 1 396 ? -13.078 13.592 12.603 1.00 51.01 396 ILE A N 1
ATOM 2925 C CA . ILE A 1 396 ? -14.081 13.836 11.571 1.00 55.55 396 ILE A CA 1
ATOM 2926 C C . ILE A 1 396 ? -15.451 13.849 12.234 1.00 58.55 396 ILE A C 1
ATOM 2927 O O . ILE A 1 396 ? -15.793 12.929 12.983 1.00 59.48 396 ILE A O 1
ATOM 2932 N N . GLY A 1 397 ? -16.241 14.882 11.947 1.00 60.87 397 GLY A N 1
ATOM 2933 C CA . GLY A 1 397 ? -17.539 14.992 12.585 1.00 62.27 397 GLY A CA 1
ATOM 2934 C C . GLY A 1 397 ? -17.176 15.225 14.035 1.00 62.82 397 GLY A C 1
ATOM 2935 O O . GLY A 1 397 ? -16.942 16.362 14.445 1.00 64.31 397 GLY A O 1
ATOM 2936 N N . SER A 1 398 ? -17.099 14.161 14.821 1.00 63.07 398 SER A N 1
ATOM 2937 C CA . SER A 1 398 ? -16.700 14.337 16.205 1.00 62.11 398 SER A CA 1
ATOM 2938 C C . SER A 1 398 ? -16.008 13.107 16.765 1.00 60.28 398 SER A C 1
ATOM 2939 O O . SER A 1 398 ? -15.749 13.023 17.969 1.00 61.35 398 SER A O 1
ATOM 2942 N N . ARG A 1 399 ? -15.714 12.153 15.886 1.00 57.17 399 ARG A N 1
ATOM 2943 C CA . ARG A 1 399 ? -15.019 10.925 16.269 1.00 52.96 399 ARG A CA 1
ATOM 2944 C C . ARG A 1 399 ? -13.626 10.908 15.645 1.00 48.47 399 ARG A C 1
ATOM 2945 O O . ARG A 1 399 ? -13.365 11.608 14.662 1.00 47.06 399 ARG A O 1
ATOM 2953 N N . TRP A 1 400 ? -12.733 10.107 16.216 1.00 41.87 400 TRP A N 1
ATOM 2954 C CA . TRP A 1 400 ? -11.378 9.998 15.688 1.00 37.44 400 TRP A CA 1
ATOM 2955 C C . TRP A 1 400 ? -11.309 8.864 14.671 1.00 35.05 400 TRP A C 1
ATOM 2956 O O . TRP A 1 400 ? -11.746 7.747 14.940 1.00 33.25 400 TRP A O 1
ATOM 2967 N N . ARG A 1 401 ? -10.759 9.164 13.502 1.00 33.37 401 ARG A N 1
ATOM 2968 C CA . ARG A 1 401 ? -10.645 8.177 12.440 1.00 33.39 401 ARG A CA 1
ATOM 2969 C C . ARG A 1 401 ? -9.210 8.095 11.954 1.00 30.38 401 ARG A C 1
ATOM 2970 O O . ARG A 1 401 ? -8.576 9.109 11.670 1.00 29.13 401 ARG A O 1
ATOM 2978 N N . LEU A 1 402 ? -8.705 6.871 11.872 1.00 29.79 402 LEU A N 1
ATOM 2979 C CA . LEU A 1 402 ? -7.347 6.617 11.427 1.00 29.39 402 LEU A CA 1
ATOM 2980 C C . LEU A 1 402 ? -7.222 7.012 9.959 1.00 29.31 402 LEU A C 1
ATOM 2981 O O . LEU A 1 402 ? -8.004 6.548 9.126 1.00 27.23 402 LEU A O 1
ATOM 2986 N N . ILE A 1 403 ? -6.254 7.863 9.633 1.00 27.54 403 ILE A N 1
ATOM 2987 C CA . ILE A 1 403 ? -6.072 8.272 8.243 1.00 30.03 403 ILE A CA 1
ATOM 2988 C C . ILE A 1 403 ? -4.694 7.902 7.706 1.00 29.82 403 ILE A C 1
ATOM 2989 O O . ILE A 1 403 ? -4.454 7.969 6.499 1.00 30.45 403 ILE A O 1
ATOM 2994 N N . GLY A 1 404 ? -3.784 7.518 8.598 1.00 26.35 404 GLY A N 1
ATOM 2995 C CA . GLY A 1 404 ? -2.452 7.152 8.149 1.00 26.42 404 GLY A CA 1
ATOM 2996 C C . GLY A 1 404 ? -1.480 6.876 9.275 1.00 24.69 404 GLY A C 1
ATOM 2997 O O . GLY A 1 404 ? -1.885 6.617 10.399 1.00 24.28 404 GLY A O 1
ATOM 2998 N N . TYR A 1 405 ? -0.190 6.916 8.964 1.00 25.03 405 TYR A N 1
ATOM 2999 C CA . TYR A 1 405 ? 0.831 6.686 9.971 1.00 24.44 405 TYR A CA 1
ATOM 3000 C C . TYR A 1 405 ? 2.065 7.484 9.594 1.00 24.75 405 TYR A C 1
ATOM 3001 O O . TYR A 1 405 ? 2.233 7.878 8.439 1.00 25.58 405 TYR A O 1
ATOM 3010 N N . GLY A 1 406 ? 2.917 7.752 10.574 1.00 24.18 406 GLY A N 1
ATOM 3011 C CA . GLY A 1 406 ? 4.120 8.506 10.293 1.00 24.31 406 GLY A CA 1
ATOM 3012 C C . GLY A 1 406 ? 5.329 7.804 10.864 1.00 25.89 406 GLY A C 1
ATOM 3013 O O . GLY A 1 406 ? 5.205 7.008 11.792 1.00 26.73 406 GLY A O 1
ATOM 3014 N N . ILE A 1 407 ? 6.496 8.083 10.296 1.00 25.87 407 ILE A N 1
ATOM 3015 C CA . ILE A 1 407 ? 7.738 7.503 10.790 1.00 25.49 407 ILE A CA 1
ATOM 3016 C C . ILE A 1 407 ? 8.534 8.665 11.385 1.00 25.30 407 ILE A C 1
ATOM 3017 O O . ILE A 1 407 ? 8.740 9.686 10.726 1.00 24.20 407 ILE A O 1
ATOM 3022 N N . ILE A 1 408 ? 8.974 8.510 12.631 1.00 24.26 408 ILE A N 1
ATOM 3023 C CA . ILE A 1 408 ? 9.713 9.561 13.311 1.00 25.10 408 ILE A CA 1
ATOM 3024 C C . ILE A 1 408 ? 11.055 9.810 12.641 1.00 29.37 408 ILE A C 1
ATOM 3025 O O . ILE A 1 408 ? 11.902 8.908 12.517 1.00 28.27 408 ILE A O 1
ATOM 3030 N N . LYS A 1 409 ? 11.235 11.048 12.198 1.00 31.08 409 LYS A N 1
ATOM 3031 C CA . LYS A 1 409 ? 12.454 11.474 11.531 1.00 38.98 409 LYS A CA 1
ATOM 3032 C C . LYS A 1 409 ? 13.331 12.242 12.490 1.00 42.54 409 LYS A C 1
ATOM 3033 O O . LYS A 1 409 ? 12.873 12.922 13.396 1.00 43.77 409 LYS A O 1
ATOM 3039 N N . GLU A 1 410 ? 14.622 12.138 12.270 1.00 47.68 410 GLU A N 1
ATOM 3040 C CA . GLU A 1 410 ? 15.561 12.860 13.099 1.00 52.02 410 GLU A CA 1
ATOM 3041 C C . GLU A 1 410 ? 15.868 14.198 12.403 1.00 53.60 410 GLU A C 1
ATOM 3042 O O . GLU A 1 410 ? 15.905 14.226 11.148 1.00 55.15 410 GLU A O 1
#

Organism: Pyrococcus abyssi (strain GE5 / Orsay) (NCBI:txid272844)

InterPro domains:
  IPR000795 Translational (tr)-type GTP-binding domain [PF00009] (12-200)
  IPR000795 Translational (tr)-type GTP-binding domain [PR00315] (13-26)
  IPR000795 Translational (tr)-type GTP-binding domain [PR00315] (87-97)
  IPR000795 Translational (tr)-type GTP-binding domain [PR00315] (103-114)
  IPR000795 Translational (tr)-type GTP-binding domain [PR00315] (141-150)
  IPR000795 Translational (tr)-type GTP-binding domain [PS51722] (9-203)
  IPR004161 Translation elongation factor EFTu-like, domain 2 [PF03144] (232-312)
  IPR005225 Small GTP-binding domain [TIGR00231] (10-196)
  IPR009000 Translation protein, beta-barrel domain superfamily [SSF50447] (204-317)
  IPR009001 Translation elongation factor EF1A/initiation factor IF2gamma, C-terminal [SSF50465] (318-410)
  IPR015256 Initiation factor eIF2 gamma, C-terminal [PF09173] (325-409)
  IPR015256 Initiation factor eIF2 gamma, C-terminal [cd15490] (320-409)
  IPR022424 Translation initiation factor 2, gamma subunit [MF_00119] (4-410)
  IPR022424 Translation initiation factor 2, gamma subunit [TIGR03680] (8-410)
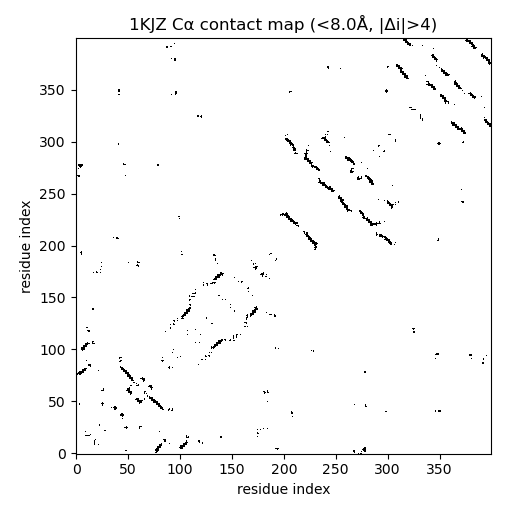  IPR027417 P-loop containing nucleoside triphosphate hydrolase [G3DSA:3.40.50.300] (2-204)
  IPR027417 P-loop containing nucleoside triphosphate hydrolase [SSF52540] (9-200)
  IPR044127 Initiation factor eIF2 gamma, domain 2 [cd03688] (205-317)
  IPR044128 Initiation factor eIF2 gamma, GTP-binding domain [cd01888] (12-204)
  IPR050543 Eukaryotic Initiation Factor 2 Gamma Subunit [PTHR42854] (6-410)

Foldseek 3Di:
DQFAQFEAEAAEALDLCSVLLVCLQLVDDDPPCQCVVAFDQQRKGKGKFWWWAQPVPGFIGRDCADPPPGDGTGTDGMAIYMYGRDLQSRLQCLQFAVLLHLEYEQEDELVDAAGDQSSLSSQVSCQVSLHQLYAYEHEDVVPDDPPSSVNSVVNVCVSCPPGSDNPHYYFYDYSPVGPCVRVVSVSCCVRRPRDPADQPPWKKWAFRAKAQPPDVVVGFAIKTKTFISHHKDFAFAKKKKPPADWDDDPNDIGHHIDIWGFHWKDGPHGTDGMDHGGGMMMTTTRHHRVCRHPRNRHQMMMTHPPPFADKDQKFKWQWDWDQGDDDDDCVRVDDDDDAQAWKWKRHNRHIWIWGFHDDDDSITMTGTPDIHGDHQQTKMFIWHQDPHDTGTTTITGTHD

Nearest PDB structures (foldseek):
  1kjz-assembly1_A  TM=1.003E+00  e=8.991E-93  Pyrococcus abyssi
  1kk0-assembly1_A  TM=1.002E+00  e=1.844E-88  Pyrococcus abyssi
  2dcu-assembly1_A  TM=9.776E-01  e=6.509E-79  Pyrococcus furiosus DSM 3638
  2d74-assembly1_A  TM=9.737E-01  e=2.859E-77  Pyrococcus furiosus DSM 3638
  1s0u-assembly1_A  TM=9.428E-01  e=4.206E-63  Methanocaldococcus jannaschii

Radius of gyration: 21.9 Å; Cα contacts (8 Å, |Δi|>4): 993; chains: 1; bounding box: 44×70×59 Å

Solvent-accessible surface area: 19068 Å² total; per-residue (Å²): 100,169,9,1,55,0,6,0,1,0,0,3,8,91,99,8,7,16,59,65,0,21,101,38,0,22,51,66,222,86,122,74,78,35,100,138,133,34,6,94,28,3,105,1,6,34,34,41,7,60,0,43,117,1,76,90,56,30,96,29,6,30,35,87,82,2,85,74,52,49,95,145,6,107,92,55,13,41,0,0,2,7,37,1,67,24,27,65,15,10,1,21,8,3,1,8,4,24,74,4,14,30,0,0,0,0,0,12,2,5,60,59,93,91,31,88,62,39,1,123,0,2,8,53,0,0,82,44,23,38,17,139,67,2,0,0,0,3,4,48,42,55,107,29,80,156,99,142,17,66,79,4,78,118,34,2,96,128,41,1,134,63,34,15,0,80,133,9,31,13,7,48,0,1,13,131,130,27,43,55,20,19,70,0,1,106,8,0,38,87,85,0,77,42,55,206,79,69,63,129,107,62,10,42,0,14,0,3,31,0,58,47,74,44,183,134,131,146,96,66,14,0,22,0,27,0,5,3,34,56,7,50,1,96,44,43,23,95,0,25,0,48,8,6,38,55,88,118,63,174,77,138,119,75,54,94,45,37,67,14,62,2,69,30,1,78,5,20,70,88,145,30,122,44,0,66,11,4,2,41,0,12,0,2,1,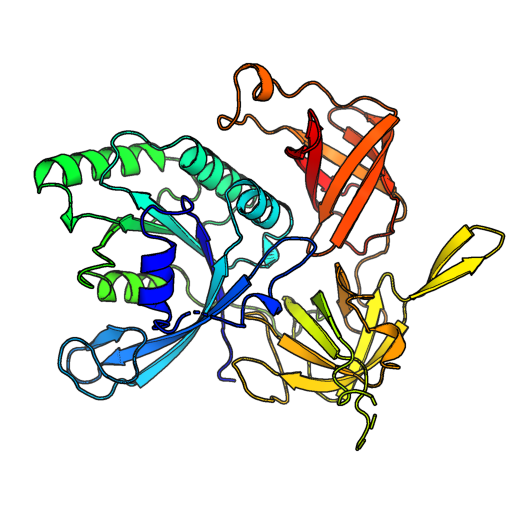128,8,75,34,168,48,0,115,69,28,93,3,21,7,13,7,0,0,66,49,70,127,23,6,57,61,38,92,45,3,109,0,66,16,71,73,12,151,12,51,28,42,88,86,122,50,63,143,28,111,90,17,134,130,170,42,81,1,12,1,4,10,13,4,10,100,7,42,2,77,1,66,13,90,35,191,104,34,6,50,0,88,10,122,68,17,3,8,4,63,58,48,47,60,0,0,0,5,32,96,65,84,92,202,66,20,2,1,0,30,0,42,4,64,171

CATH classification: 3.40.50.300 (+2 more: 2.40.30.10, 2.40.30.10)

B-factor: mean 39.6, std 13.7, range [19.34, 85.98]